Protein AF-A0A661PRT1-F1 (afdb_monomer_lite)

Structure (mmCIF, N/CA/C/O backbone):
data_AF-A0A661PRT1-F1
#
_entry.id   AF-A0A661PRT1-F1
#
loop_
_atom_site.group_PDB
_atom_site.id
_atom_site.type_symbol
_atom_site.label_atom_id
_atom_site.label_alt_id
_atom_site.label_comp_id
_atom_site.label_asym_id
_atom_site.label_entity_id
_atom_site.label_seq_id
_atom_site.pdbx_PDB_ins_code
_atom_site.Cartn_x
_atom_site.Cartn_y
_atom_site.Cartn_z
_atom_site.occupancy
_atom_site.B_iso_or_equiv
_atom_site.auth_seq_id
_atom_site.auth_comp_id
_atom_site.auth_asym_id
_atom_site.auth_atom_id
_atom_site.pdbx_PDB_model_num
ATOM 1 N N . MET A 1 1 ? -25.640 1.772 56.719 1.00 37.62 1 MET A N 1
ATOM 2 C CA . MET A 1 1 ? -25.283 1.991 55.307 1.00 37.62 1 MET A CA 1
ATOM 3 C C . MET A 1 1 ? -26.532 1.695 54.511 1.00 37.62 1 MET A C 1
ATOM 5 O O . MET A 1 1 ? -27.104 0.629 54.694 1.00 37.62 1 MET A O 1
ATOM 9 N N . THR A 1 2 ? -27.068 2.689 53.815 1.00 43.50 2 THR A N 1
ATOM 10 C CA . THR A 1 2 ? -28.311 2.559 53.049 1.00 43.50 2 THR A CA 1
ATOM 11 C C . THR A 1 2 ? -27.930 2.002 51.685 1.00 43.50 2 THR A C 1
ATOM 13 O O . THR A 1 2 ? -27.441 2.763 50.858 1.00 43.50 2 THR A O 1
ATOM 16 N N . SER A 1 3 ? -28.102 0.691 51.489 1.00 60.94 3 SER A N 1
ATOM 17 C CA . SER A 1 3 ? -27.934 0.061 50.174 1.00 60.94 3 SER A CA 1
ATOM 18 C C . SER A 1 3 ? -28.798 0.808 49.157 1.00 60.94 3 SER A C 1
ATOM 20 O O . SER A 1 3 ? -29.976 1.085 49.416 1.00 60.94 3 SER A O 1
ATOM 22 N N . GLN A 1 4 ? -28.206 1.192 48.024 1.00 77.00 4 GLN A N 1
ATOM 23 C CA . GLN A 1 4 ? -28.992 1.710 46.910 1.00 77.00 4 GLN A CA 1
ATOM 24 C C . GLN A 1 4 ? -29.879 0.587 46.359 1.00 77.00 4 GLN A C 1
ATOM 26 O O . GLN A 1 4 ? -29.454 -0.559 46.241 1.00 77.00 4 GLN A O 1
ATOM 31 N N . VAL A 1 5 ? -31.122 0.917 46.003 1.00 85.25 5 VAL A N 1
ATOM 32 C CA . VAL A 1 5 ? -32.092 -0.052 45.481 1.00 85.25 5 VAL A CA 1
ATOM 33 C C . VAL A 1 5 ? -32.576 0.399 44.112 1.00 85.25 5 VAL A C 1
ATOM 35 O O . VAL A 1 5 ? -33.049 1.526 43.947 1.00 85.25 5 VAL A O 1
ATOM 38 N N . LEU A 1 6 ? -32.496 -0.500 43.134 1.00 86.00 6 LEU A N 1
ATOM 39 C CA . LEU A 1 6 ? -33.113 -0.330 41.826 1.00 86.00 6 LEU A CA 1
ATOM 40 C C . LEU A 1 6 ? -34.516 -0.950 41.851 1.00 86.00 6 LEU A C 1
ATOM 42 O O . LEU A 1 6 ? -34.677 -2.150 42.059 1.00 86.00 6 LEU A O 1
ATOM 46 N N . ARG A 1 7 ? -35.543 -0.137 41.615 1.00 87.94 7 ARG A N 1
ATOM 47 C CA . ARG A 1 7 ? -36.949 -0.546 41.578 1.00 87.94 7 ARG A CA 1
ATOM 48 C C . ARG A 1 7 ? -37.469 -0.572 40.151 1.00 87.94 7 ARG A C 1
ATOM 50 O O . ARG A 1 7 ? -37.368 0.414 39.420 1.00 87.94 7 ARG A O 1
ATOM 57 N N . LEU A 1 8 ? -38.105 -1.678 39.779 1.00 84.31 8 LEU A N 1
ATOM 58 C CA . LEU A 1 8 ? -38.830 -1.814 38.518 1.00 84.31 8 LEU A CA 1
ATOM 59 C C . LEU A 1 8 ? -40.303 -2.104 38.805 1.00 84.31 8 LEU A C 1
ATOM 61 O O . LEU A 1 8 ? -40.642 -2.983 39.593 1.00 84.31 8 LEU A O 1
ATOM 65 N N . THR A 1 9 ? -41.206 -1.358 38.173 1.00 82.94 9 THR A N 1
ATOM 66 C CA . THR A 1 9 ? -42.656 -1.560 38.279 1.00 82.94 9 THR A CA 1
ATOM 67 C C . THR A 1 9 ? -43.303 -1.388 36.910 1.00 82.94 9 THR A C 1
ATOM 69 O O . THR A 1 9 ? -43.311 -0.299 36.356 1.00 82.94 9 THR A O 1
ATOM 72 N N . GLY A 1 10 ? -43.883 -2.432 36.323 1.00 68.31 10 GLY A N 1
ATOM 73 C CA . GLY A 1 10 ? -44.592 -2.345 35.037 1.00 68.31 10 GLY A CA 1
ATOM 74 C C . GLY A 1 10 ? -43.724 -1.950 33.828 1.00 68.31 10 GLY A C 1
ATOM 75 O O . GLY A 1 10 ? -44.273 -1.549 32.797 1.00 68.31 10 GLY A O 1
ATOM 76 N N . ALA A 1 11 ? -42.398 -2.048 33.948 1.00 68.81 11 ALA A N 1
ATOM 77 C CA . ALA A 1 11 ? -41.426 -1.762 32.897 1.00 68.81 11 ALA A CA 1
ATOM 78 C C . ALA A 1 11 ? -41.040 -3.048 32.150 1.00 68.81 11 ALA A C 1
ATOM 80 O O . ALA A 1 11 ? -40.503 -3.983 32.734 1.00 68.81 11 ALA A O 1
ATOM 81 N N . GLY A 1 12 ? -41.331 -3.113 30.852 1.00 63.28 12 GLY A N 1
ATOM 82 C CA . GLY A 1 12 ? -41.126 -4.302 30.026 1.00 63.28 12 GLY A CA 1
ATOM 83 C C . GLY A 1 12 ? -41.962 -5.504 30.479 1.00 63.28 12 GLY A C 1
ATOM 84 O O . GLY A 1 12 ? -42.900 -5.383 31.256 1.00 63.28 12 GLY A O 1
ATOM 85 N N . GLY A 1 13 ? -41.636 -6.704 30.006 1.00 60.69 13 GLY A N 1
ATOM 86 C CA . GLY A 1 13 ? -42.178 -7.954 30.558 1.00 60.69 13 GLY A CA 1
ATOM 87 C C . GLY A 1 13 ? -41.555 -8.360 31.903 1.00 60.69 13 GLY A C 1
ATOM 88 O O . GLY A 1 13 ? -41.936 -9.403 32.433 1.00 60.69 13 GLY A O 1
ATOM 89 N N . ALA A 1 14 ? -40.667 -7.539 32.478 1.00 62.69 14 ALA A N 1
ATOM 90 C CA . ALA A 1 14 ? -40.026 -7.787 33.764 1.00 62.69 14 ALA A CA 1
ATOM 91 C C . ALA A 1 14 ? -41.049 -7.915 34.916 1.00 62.69 14 ALA A C 1
ATOM 93 O O . ALA A 1 14 ? -42.155 -7.353 34.854 1.00 62.69 14 ALA A O 1
ATOM 94 N N . PRO A 1 15 ? -40.744 -8.699 35.961 1.00 65.88 15 PRO A N 1
ATOM 95 C CA . PRO A 1 15 ? -41.522 -8.719 37.189 1.00 65.88 15 PRO A CA 1
ATOM 96 C C . PRO A 1 15 ? -41.316 -7.416 37.966 1.00 65.88 15 PRO A C 1
ATOM 98 O O . PRO A 1 15 ? -40.259 -6.793 37.884 1.00 65.88 15 PRO A O 1
ATOM 101 N N . ASP A 1 16 ? -42.349 -7.007 38.705 1.00 79.31 16 ASP A N 1
ATOM 102 C CA . ASP A 1 16 ? -42.224 -5.901 39.653 1.00 79.31 16 ASP A CA 1
ATOM 103 C C . ASP A 1 16 ? -41.264 -6.360 40.765 1.00 79.31 16 ASP A C 1
ATOM 105 O O . ASP A 1 16 ? -41.412 -7.477 41.271 1.00 79.31 16 ASP A O 1
ATOM 109 N N . GLY A 1 17 ? -40.271 -5.546 41.119 1.00 80.06 17 GLY A N 1
ATOM 110 C CA . GLY A 1 17 ? -39.241 -5.975 42.061 1.00 80.06 17 GLY A CA 1
ATOM 111 C C . GLY A 1 17 ? -38.223 -4.903 42.424 1.00 80.06 17 GLY A C 1
ATOM 112 O O . GLY A 1 17 ? -38.140 -3.846 41.793 1.00 80.06 17 GLY A O 1
ATOM 113 N N . GLU A 1 18 ? -37.459 -5.217 43.463 1.00 85.25 18 GLU A N 1
ATOM 114 C CA . GLU A 1 18 ? -36.346 -4.428 43.975 1.00 85.25 18 GLU A CA 1
ATOM 115 C C . GLU A 1 18 ? -35.052 -5.224 43.783 1.00 85.25 18 GLU A C 1
ATOM 117 O O . GLU A 1 18 ? -35.029 -6.437 43.994 1.00 85.25 18 GLU A O 1
ATOM 122 N N . ILE A 1 19 ? -33.995 -4.552 43.336 1.00 86.94 19 ILE A N 1
ATOM 123 C CA . ILE A 1 19 ? -32.662 -5.119 43.157 1.00 86.94 19 ILE A CA 1
ATOM 124 C C . ILE A 1 19 ? -31.718 -4.338 44.063 1.00 86.94 19 ILE A C 1
ATOM 126 O O . ILE A 1 19 ? -31.558 -3.128 43.890 1.00 86.94 19 ILE A O 1
ATOM 130 N N . GLU A 1 20 ? -31.116 -5.033 45.023 1.00 84.25 20 GLU A N 1
ATOM 131 C CA . GLU A 1 20 ? -30.098 -4.457 45.897 1.00 84.25 20 GLU A CA 1
ATOM 132 C C . GLU A 1 20 ? -28.798 -4.234 45.129 1.00 84.25 20 GLU A C 1
ATOM 134 O O . GLU A 1 20 ? -28.362 -5.076 44.336 1.00 84.25 20 GLU A O 1
ATOM 139 N N . ILE A 1 21 ? -28.192 -3.073 45.358 1.00 84.56 21 ILE A N 1
ATOM 140 C CA . ILE A 1 21 ? -26.964 -2.656 44.698 1.00 84.56 21 ILE A CA 1
ATOM 141 C C . ILE A 1 21 ? -25.812 -2.714 45.707 1.00 84.56 21 ILE A C 1
ATOM 143 O O . ILE A 1 21 ? -25.905 -2.082 46.763 1.00 84.56 21 ILE A O 1
ATOM 147 N N . PRO A 1 22 ? -24.719 -3.437 45.399 1.00 84.00 22 PRO A N 1
ATOM 148 C CA . PRO A 1 22 ? -23.500 -3.395 46.198 1.00 84.00 22 PRO A CA 1
ATOM 149 C C . PRO A 1 22 ? -22.828 -2.016 46.132 1.00 84.00 22 PRO A C 1
ATOM 151 O O . PRO A 1 22 ? -22.496 -1.542 45.044 1.00 84.00 22 PRO A O 1
ATOM 154 N N . ASP A 1 23 ? -22.568 -1.408 47.292 1.00 78.69 23 ASP A N 1
ATOM 155 C CA . ASP A 1 23 ? -21.982 -0.060 47.393 1.00 78.69 23 ASP A CA 1
ATOM 156 C C . ASP A 1 23 ? -20.561 0.025 46.790 1.00 78.69 23 ASP A C 1
ATOM 158 O O . ASP A 1 23 ? -20.179 1.049 46.226 1.00 78.69 23 ASP A O 1
ATOM 162 N N . GLU A 1 24 ? -19.778 -1.058 46.860 1.00 80.56 24 GLU A N 1
ATOM 163 C CA . GLU A 1 24 ? -18.407 -1.122 46.315 1.00 80.56 24 GLU A CA 1
ATOM 164 C C . GLU A 1 24 ? -18.343 -1.574 44.842 1.00 80.56 24 GLU A C 1
ATOM 166 O O . GLU A 1 24 ? -17.258 -1.740 44.271 1.00 80.56 24 GLU A O 1
ATOM 171 N N . GLY A 1 25 ? -19.501 -1.774 44.208 1.00 81.88 25 GLY A N 1
ATOM 172 C CA . GLY A 1 25 ? -19.605 -2.444 42.918 1.00 81.88 25 GLY A CA 1
ATOM 173 C C . GLY A 1 25 ? -19.505 -3.969 43.032 1.00 81.88 25 GLY A C 1
ATOM 174 O O . GLY A 1 25 ? -19.481 -4.550 44.115 1.00 81.88 25 GLY A O 1
ATOM 175 N N . GLY A 1 26 ? -19.497 -4.639 41.887 1.00 88.00 26 GLY A N 1
ATOM 176 C CA . GLY A 1 26 ? -19.573 -6.090 41.777 1.00 88.00 26 GLY A CA 1
ATOM 177 C C . GLY A 1 26 ? -20.383 -6.519 40.559 1.00 88.00 26 GLY A C 1
ATOM 178 O O . GLY A 1 26 ? -20.810 -5.699 39.747 1.00 88.00 26 GLY A O 1
ATOM 179 N N . LEU A 1 27 ? -20.604 -7.824 40.433 1.00 89.19 27 LEU A N 1
ATOM 180 C CA . LEU A 1 27 ? -21.443 -8.395 39.386 1.00 89.19 27 LEU A CA 1
ATOM 181 C C . LEU A 1 27 ? -22.808 -8.779 39.967 1.00 89.19 27 LEU A C 1
ATOM 183 O O . LEU A 1 27 ? -22.890 -9.632 40.846 1.00 89.19 27 LEU A O 1
ATOM 187 N N . VAL A 1 28 ? -23.876 -8.190 39.436 1.00 90.81 28 VAL A N 1
ATOM 188 C CA . VAL A 1 28 ? -25.262 -8.561 39.730 1.00 90.81 28 VAL A CA 1
ATOM 189 C C . VAL A 1 28 ? -25.810 -9.395 38.575 1.00 90.81 28 VAL A C 1
ATOM 191 O O . VAL A 1 28 ? -25.893 -8.940 37.433 1.00 90.81 28 VAL A O 1
ATOM 194 N N . VAL A 1 29 ? -26.205 -10.629 38.873 1.00 91.38 29 VAL A N 1
ATOM 195 C CA . VAL A 1 29 ? -26.757 -11.585 37.912 1.00 91.38 29 VAL A CA 1
ATOM 196 C C . VAL A 1 29 ? -28.254 -11.729 38.139 1.00 91.38 29 VAL A C 1
ATOM 198 O O . VAL A 1 29 ? -28.713 -12.099 39.218 1.00 91.38 29 VAL A O 1
ATOM 201 N N . LEU A 1 30 ? -29.029 -11.468 37.093 1.00 91.88 30 LEU A N 1
ATOM 202 C CA . LEU A 1 30 ? -30.451 -11.773 37.052 1.00 91.88 30 LEU A CA 1
ATOM 203 C C . LEU A 1 30 ? -30.629 -13.258 36.733 1.00 91.88 30 LEU A C 1
ATOM 205 O O . LEU A 1 30 ? -30.394 -13.689 35.605 1.00 91.88 30 LEU A O 1
ATOM 209 N N . GLU A 1 31 ? -31.055 -14.042 37.710 1.00 91.62 31 GLU A N 1
ATOM 210 C CA . GLU A 1 31 ? -31.375 -15.459 37.549 1.00 91.62 31 GLU A CA 1
ATOM 211 C C . GLU A 1 31 ? -32.869 -15.648 37.265 1.00 91.62 31 GLU A C 1
ATOM 213 O O . GLU A 1 31 ? -33.682 -14.801 37.624 1.00 91.62 31 GLU A O 1
ATOM 218 N N . GLY A 1 32 ? -33.251 -16.747 36.612 1.00 89.12 32 GLY A N 1
ATOM 219 C CA . GLY A 1 32 ? -34.647 -17.171 36.440 1.00 89.12 32 GLY A CA 1
ATOM 220 C C . GLY A 1 32 ? -34.904 -17.886 35.114 1.00 89.12 32 GLY A C 1
ATOM 221 O O . GLY A 1 32 ? -34.050 -17.892 34.223 1.00 89.12 32 GLY A O 1
ATOM 222 N N . HIS A 1 33 ? -36.102 -18.443 34.927 1.00 89.19 33 HIS A N 1
ATOM 223 C CA . HIS A 1 33 ? -36.441 -19.194 33.709 1.00 89.19 33 HIS A CA 1
ATOM 224 C C . HIS A 1 33 ? -36.445 -18.325 32.434 1.00 89.19 33 HIS A C 1
ATOM 226 O O . HIS A 1 33 ? -36.574 -17.097 32.466 1.00 89.19 33 HIS A O 1
ATOM 232 N N . ASN A 1 34 ? -36.321 -18.941 31.257 1.00 87.19 34 ASN A N 1
ATOM 233 C CA . ASN A 1 34 ? -36.457 -18.212 29.992 1.00 87.19 34 ASN A CA 1
ATOM 234 C C . ASN A 1 34 ? -37.857 -17.590 29.859 1.00 87.19 34 ASN A C 1
ATOM 236 O O . ASN A 1 34 ? -38.858 -18.206 30.216 1.00 87.19 34 ASN A O 1
ATOM 240 N N . GLY A 1 35 ? -37.922 -16.344 29.384 1.00 83.88 35 GLY A N 1
ATOM 241 C CA . GLY A 1 35 ? -39.169 -15.570 29.327 1.00 83.88 35 GLY A CA 1
ATOM 242 C C . GLY A 1 35 ? -39.562 -14.870 30.634 1.00 83.88 35 GLY A C 1
ATOM 243 O O . GLY A 1 35 ? -40.572 -14.177 30.650 1.00 83.88 35 GLY A O 1
ATOM 244 N N . SER A 1 36 ? -38.764 -14.977 31.705 1.00 86.38 36 SER A N 1
ATOM 245 C CA . SER A 1 36 ? -39.040 -14.296 32.980 1.00 86.38 36 SER A CA 1
ATOM 246 C C . SER A 1 36 ? -38.845 -12.773 32.951 1.00 86.38 36 SER A C 1
ATOM 248 O O . SER A 1 36 ? -39.170 -12.116 33.929 1.00 86.38 36 SER A O 1
ATOM 250 N N . GLY A 1 37 ? -38.322 -12.205 31.855 1.00 85.69 37 GLY A N 1
ATOM 251 C CA . GLY A 1 37 ? -38.130 -10.759 31.684 1.00 85.69 37 GLY A CA 1
ATOM 252 C C . GLY A 1 37 ? -36.706 -10.235 31.914 1.00 85.69 37 GLY A C 1
ATOM 253 O O . GLY A 1 37 ? -36.495 -9.034 31.803 1.00 85.69 37 GLY A O 1
ATOM 254 N N . LYS A 1 38 ? -35.712 -11.108 32.147 1.00 88.62 38 LYS A N 1
ATOM 255 C CA . LYS A 1 38 ? -34.302 -10.728 32.400 1.00 88.62 38 LYS A CA 1
ATOM 256 C C . LYS A 1 38 ? -33.731 -9.733 31.387 1.00 88.62 38 LYS A C 1
ATOM 258 O O . LYS A 1 38 ? -33.244 -8.682 31.781 1.00 88.62 38 LYS A O 1
ATOM 263 N N . SER A 1 39 ? -33.823 -10.034 30.089 1.00 86.25 39 SER A N 1
ATOM 264 C CA . SER A 1 39 ? -33.296 -9.152 29.036 1.00 86.25 39 SER A CA 1
ATOM 265 C C . SER A 1 39 ? -33.960 -7.774 29.058 1.00 86.25 39 SER A C 1
ATOM 267 O O . SER A 1 39 ? -33.281 -6.773 28.918 1.00 86.25 39 SER A O 1
ATOM 269 N N . GLN A 1 40 ? -35.264 -7.711 29.342 1.00 86.88 40 GLN A N 1
ATOM 270 C CA . GLN A 1 40 ? -35.998 -6.444 29.425 1.00 86.88 40 GLN A CA 1
ATOM 271 C C . GLN A 1 40 ? -35.622 -5.640 30.674 1.00 86.88 40 GLN A C 1
ATOM 273 O O . GLN A 1 40 ? -35.666 -4.415 30.644 1.00 86.88 40 GLN A O 1
ATOM 278 N N . THR A 1 41 ? -35.254 -6.309 31.771 1.00 88.00 41 THR A N 1
ATOM 279 C CA . THR A 1 41 ? -34.684 -5.646 32.950 1.00 88.00 41 THR A CA 1
ATOM 280 C C . THR A 1 41 ? -33.298 -5.086 32.652 1.00 88.00 41 THR A C 1
ATOM 282 O O . THR A 1 41 ? -33.032 -3.952 33.034 1.00 88.00 41 THR A O 1
ATOM 285 N N . LEU A 1 42 ? -32.442 -5.826 31.937 1.00 88.62 42 LEU A N 1
ATOM 286 C CA . LEU A 1 42 ? -31.146 -5.311 31.480 1.00 88.62 42 LEU A CA 1
ATOM 287 C C . LEU A 1 42 ? -31.330 -4.088 30.565 1.00 88.62 42 LEU A C 1
ATOM 289 O O . LEU A 1 42 ? -30.705 -3.062 30.811 1.00 88.62 42 LEU A O 1
ATOM 293 N N . ASP A 1 43 ? -32.253 -4.146 29.599 1.00 85.94 43 ASP A N 1
ATOM 294 C CA . ASP A 1 43 ? -32.589 -3.006 28.731 1.00 85.94 43 ASP A CA 1
ATOM 295 C C . ASP A 1 43 ? -33.089 -1.800 29.544 1.00 85.94 43 ASP A C 1
ATOM 297 O O . ASP A 1 43 ? -32.711 -0.661 29.284 1.00 85.94 43 ASP A O 1
ATOM 301 N N . ALA A 1 44 ? -33.907 -2.036 30.575 1.00 86.12 44 ALA A N 1
ATOM 302 C CA . ALA A 1 44 ? -34.396 -0.975 31.451 1.00 86.12 44 ALA A CA 1
ATOM 303 C C . ALA A 1 44 ? -33.276 -0.309 32.270 1.00 86.12 44 ALA A C 1
ATOM 305 O O . ALA A 1 44 ? -33.324 0.901 32.493 1.00 86.12 44 ALA A O 1
ATOM 306 N N . ILE A 1 45 ? -32.270 -1.076 32.702 1.00 87.50 45 ILE A N 1
ATOM 307 C CA . ILE A 1 45 ? -31.075 -0.552 33.380 1.00 87.50 45 ILE A CA 1
ATOM 308 C C . ILE A 1 45 ? -30.227 0.266 32.399 1.00 87.50 45 ILE A C 1
ATOM 310 O O . ILE A 1 45 ? -29.771 1.363 32.738 1.00 87.50 45 ILE A O 1
ATOM 314 N N . THR A 1 46 ? -30.056 -0.224 31.170 1.00 86.75 46 THR A N 1
ATOM 315 C CA . THR A 1 46 ? -29.374 0.508 30.096 1.00 86.75 46 THR A CA 1
ATOM 316 C C . THR A 1 46 ? -30.057 1.845 29.827 1.00 86.75 46 THR A C 1
ATOM 318 O O . THR A 1 46 ? -29.404 2.883 29.851 1.00 86.75 46 THR A O 1
ATOM 321 N N . ASP A 1 47 ? -31.375 1.865 29.654 1.00 84.69 47 ASP A N 1
ATOM 322 C CA . ASP A 1 47 ? -32.131 3.094 29.395 1.00 84.69 47 ASP A CA 1
ATOM 323 C C . ASP A 1 47 ? -32.093 4.068 30.585 1.00 84.69 47 ASP A C 1
ATOM 325 O O . ASP A 1 47 ? -31.981 5.282 30.403 1.00 84.69 47 ASP A O 1
ATOM 329 N N . LEU A 1 48 ? -32.123 3.554 31.821 1.00 85.44 48 LEU A N 1
ATOM 330 C CA . LEU A 1 48 ? -31.980 4.375 33.026 1.00 85.44 48 LEU A CA 1
ATOM 331 C C . LEU A 1 48 ? -30.618 5.083 33.087 1.00 85.44 48 LEU A C 1
ATOM 333 O O . LEU A 1 48 ? -30.560 6.268 33.431 1.00 85.44 48 LEU A O 1
ATOM 337 N N . THR A 1 49 ? -29.543 4.371 32.742 1.00 83.75 49 THR A N 1
ATOM 338 C CA . THR A 1 49 ? -28.159 4.868 32.829 1.00 83.75 49 THR A CA 1
ATOM 339 C C . THR A 1 49 ? -27.767 5.745 31.639 1.00 83.75 49 THR A C 1
ATOM 341 O O . THR A 1 49 ? -27.110 6.765 31.819 1.00 83.75 49 THR A O 1
ATOM 344 N N . THR A 1 50 ? -28.214 5.411 30.430 1.00 79.00 50 THR A N 1
ATOM 345 C CA . THR A 1 50 ? -27.943 6.188 29.205 1.00 79.00 50 THR A CA 1
ATOM 346 C C . THR A 1 50 ? -28.893 7.372 29.028 1.00 79.00 50 THR A C 1
ATOM 348 O O . THR A 1 50 ? -28.566 8.351 28.360 1.00 79.00 50 THR A O 1
ATOM 351 N N . GLY A 1 51 ? -30.075 7.320 29.648 1.00 73.31 51 GLY A N 1
ATOM 352 C CA . GLY A 1 51 ? -31.136 8.302 29.446 1.00 73.31 51 GLY A CA 1
ATOM 353 C C . GLY A 1 51 ? -31.954 8.091 28.172 1.00 73.31 51 GLY A C 1
ATOM 354 O O . GLY A 1 51 ? -32.799 8.941 27.857 1.00 73.31 51 GLY A O 1
ATOM 355 N N . GLU A 1 52 ? -31.725 6.990 27.457 1.00 74.88 52 GLU A N 1
ATOM 356 C CA . GLU A 1 52 ? -32.554 6.561 26.336 1.00 74.88 52 GLU A CA 1
ATOM 357 C C . GLU A 1 52 ? -33.974 6.191 26.810 1.00 74.88 52 GLU A C 1
ATOM 359 O O . GLU A 1 52 ? -34.240 5.965 27.991 1.00 74.88 52 GLU A O 1
ATOM 364 N N . ARG A 1 53 ? -34.952 6.235 25.897 1.00 70.50 53 ARG A N 1
ATOM 365 C CA . ARG A 1 53 ? -36.385 6.054 26.216 1.00 70.50 53 ARG A CA 1
ATOM 366 C C . ARG A 1 53 ? -37.001 4.912 25.411 1.00 70.50 53 ARG A C 1
ATOM 368 O O . ARG A 1 53 ? -38.102 5.062 24.878 1.00 70.50 53 ARG A O 1
ATOM 375 N N . ASN A 1 54 ? -36.288 3.798 25.309 1.00 71.62 54 ASN A N 1
ATOM 376 C CA . ASN A 1 54 ? -36.676 2.631 24.521 1.00 71.62 54 ASN A CA 1
ATOM 377 C C . ASN A 1 54 ? -37.498 1.604 25.331 1.00 71.62 54 ASN A C 1
ATOM 379 O O . ASN A 1 54 ? -38.110 0.707 24.741 1.00 71.62 54 ASN A O 1
ATOM 383 N N . ILE A 1 55 ? -37.592 1.762 26.660 1.00 75.44 55 ILE A N 1
ATOM 384 C CA . ILE A 1 55 ? -38.355 0.881 27.553 1.00 75.44 55 ILE A CA 1
ATOM 385 C C . ILE A 1 55 ? -39.838 0.861 27.167 1.00 75.44 55 ILE A C 1
ATOM 387 O O . ILE A 1 55 ? -40.537 1.879 27.176 1.00 75.44 55 ILE A O 1
ATOM 391 N N . LYS A 1 56 ? -40.353 -0.337 26.887 1.00 77.25 56 LYS A N 1
ATOM 392 C CA . LYS A 1 56 ? -41.775 -0.571 26.597 1.00 77.25 56 LYS A CA 1
ATOM 393 C C . LYS A 1 56 ? -42.549 -0.885 27.875 1.00 77.25 56 LYS A C 1
ATOM 395 O O . LYS A 1 56 ? -41.995 -1.416 28.828 1.00 77.25 56 LYS A O 1
ATOM 400 N N . LEU A 1 57 ? -43.849 -0.597 27.896 1.00 75.50 57 LEU A N 1
ATOM 401 C CA . LEU A 1 57 ? -44.738 -1.030 28.980 1.00 75.50 57 LEU A CA 1
ATOM 402 C C . LEU A 1 57 ? -44.963 -2.546 28.938 1.00 75.50 57 LEU A C 1
ATOM 404 O O . LEU A 1 57 ? -45.019 -3.145 27.861 1.00 75.50 57 LEU A O 1
ATOM 408 N N . LYS A 1 58 ? -45.171 -3.151 30.110 1.00 74.25 58 LYS A N 1
ATOM 409 C CA . LYS A 1 58 ? -45.653 -4.534 30.208 1.00 74.25 58 LYS A CA 1
ATOM 410 C C . LYS A 1 58 ? -46.997 -4.692 29.504 1.00 74.25 58 LYS A C 1
ATOM 412 O O . LYS A 1 58 ? -47.874 -3.835 29.640 1.00 74.25 58 LYS A O 1
ATOM 417 N N . HIS A 1 59 ? -47.198 -5.814 28.811 1.00 68.62 59 HIS A N 1
ATOM 418 C CA . HIS A 1 59 ? -48.490 -6.123 28.200 1.00 68.62 59 HIS A CA 1
ATOM 419 C C . HIS A 1 59 ? -49.627 -6.026 29.231 1.00 68.62 59 HIS A C 1
ATOM 421 O O . HIS A 1 59 ? -49.566 -6.628 30.301 1.00 68.62 59 HIS A O 1
ATOM 427 N N . GLY A 1 60 ? -50.654 -5.235 28.901 1.00 67.06 60 GLY A N 1
ATOM 428 C CA . GLY A 1 60 ? -51.834 -5.021 29.743 1.00 67.06 60 GLY A CA 1
ATOM 429 C C . GLY A 1 60 ? -51.700 -3.942 30.826 1.00 67.06 60 GLY A C 1
ATOM 430 O O . GLY A 1 60 ? -52.678 -3.685 31.524 1.00 67.06 60 GLY A O 1
ATOM 431 N N . ARG A 1 61 ? -50.544 -3.276 30.975 1.00 75.00 61 ARG A N 1
ATOM 432 C CA . ARG A 1 61 ? -50.367 -2.167 31.931 1.00 75.00 61 ARG A CA 1
ATOM 433 C C . ARG A 1 61 ? -50.437 -0.807 31.238 1.00 75.00 61 ARG A C 1
ATOM 435 O O . ARG A 1 61 ? -49.850 -0.596 30.183 1.00 75.00 61 ARG A O 1
ATOM 442 N N . SER A 1 62 ? -51.132 0.140 31.869 1.00 76.94 62 SER A N 1
ATOM 443 C CA . SER A 1 62 ? -51.270 1.522 31.384 1.00 76.94 62 SER A CA 1
ATOM 444 C C . SER A 1 62 ? -50.162 2.462 31.874 1.00 76.94 62 SER A C 1
ATOM 446 O O . SER A 1 62 ? -50.051 3.583 31.377 1.00 76.94 62 SER A O 1
ATOM 448 N N . LYS A 1 63 ? -49.395 2.047 32.894 1.00 82.12 63 LYS A N 1
ATOM 449 C CA . LYS A 1 63 ? -48.310 2.813 33.525 1.00 82.12 63 LYS A CA 1
ATOM 450 C C . LYS A 1 63 ? -47.204 1.884 34.039 1.00 82.12 63 LYS A C 1
ATOM 452 O O . LYS A 1 63 ? -47.491 0.741 34.400 1.00 82.12 63 LYS A O 1
ATOM 457 N N . GLY A 1 64 ? -45.985 2.409 34.115 1.00 84.19 64 GLY A N 1
ATOM 458 C CA . GLY A 1 64 ? -44.813 1.760 34.700 1.00 84.19 64 GLY A CA 1
ATOM 459 C C . GLY A 1 64 ? -43.785 2.782 35.196 1.00 84.19 64 GLY A C 1
ATOM 460 O O . GLY A 1 64 ? -43.895 3.972 34.905 1.00 84.19 64 GLY A O 1
ATOM 461 N N . GLU A 1 65 ? -42.803 2.330 35.959 1.00 86.56 65 GLU A N 1
ATOM 462 C CA . GLU A 1 65 ? -41.743 3.127 36.561 1.00 86.56 65 GLU A CA 1
ATOM 463 C C . GLU A 1 65 ? -40.465 2.288 36.689 1.00 86.56 65 GLU A C 1
ATOM 465 O O . GLU A 1 65 ? -40.519 1.109 37.037 1.00 86.56 65 GLU A O 1
ATOM 470 N N . VAL A 1 66 ? -39.321 2.903 36.401 1.00 86.81 66 VAL A N 1
ATOM 471 C CA . VAL A 1 66 ? -37.984 2.386 36.706 1.00 86.81 66 VAL A CA 1
ATOM 472 C C . VAL A 1 66 ? -37.274 3.467 37.508 1.00 86.81 66 VAL A C 1
ATOM 474 O O . VAL A 1 66 ? -37.134 4.585 37.010 1.00 86.81 66 VAL A O 1
ATOM 477 N N . SER A 1 67 ? -36.871 3.178 38.742 1.00 87.69 67 SER A N 1
ATOM 478 C CA . SER A 1 67 ? -36.169 4.128 39.610 1.00 87.69 67 SER A CA 1
ATOM 479 C C . SER A 1 67 ? -34.932 3.509 40.244 1.00 87.69 67 SER A C 1
ATOM 481 O O . SER A 1 67 ? -34.931 2.346 40.621 1.00 87.69 67 SER A O 1
ATOM 483 N N . GLY A 1 68 ? -33.860 4.287 40.333 1.00 86.81 68 GLY A N 1
ATOM 484 C CA . GLY A 1 68 ? -32.570 3.870 40.876 1.00 86.81 68 GLY A CA 1
ATOM 485 C C . GLY A 1 68 ? -31.497 4.893 40.520 1.00 86.81 68 GLY A C 1
ATOM 486 O O . GLY A 1 68 ? -31.704 5.714 39.623 1.00 86.81 68 GLY A O 1
ATOM 487 N N . PHE A 1 69 ? -30.368 4.863 41.230 1.00 86.56 69 PHE A N 1
ATOM 488 C CA . PHE A 1 69 ? -29.225 5.747 40.968 1.00 86.56 69 PHE A CA 1
ATOM 489 C C . PHE A 1 69 ? -29.590 7.250 40.924 1.00 86.56 69 PHE A C 1
ATOM 491 O O . PHE A 1 69 ? -29.163 7.967 40.022 1.00 86.56 69 PHE A O 1
ATOM 498 N N . GLY A 1 70 ? -30.480 7.714 41.809 1.00 82.06 70 GLY A N 1
ATOM 499 C CA . GLY A 1 70 ? -30.957 9.110 41.838 1.00 82.06 70 GLY A CA 1
ATOM 500 C C . GLY A 1 70 ? -31.953 9.510 40.731 1.00 82.06 70 GLY A C 1
ATOM 501 O O . GLY A 1 70 ? -32.576 10.575 40.805 1.00 82.06 70 GLY A O 1
ATOM 502 N N . ALA A 1 71 ? -32.196 8.647 39.737 1.00 84.81 71 ALA A N 1
ATOM 503 C CA . ALA A 1 71 ? -33.068 8.922 38.596 1.00 84.81 71 ALA A CA 1
ATOM 504 C C . ALA A 1 71 ? -34.342 8.059 38.585 1.00 84.81 71 ALA A C 1
ATOM 506 O O . ALA A 1 71 ? -34.431 6.975 39.162 1.00 84.81 71 ALA A O 1
ATOM 507 N N . THR A 1 72 ? -35.384 8.548 37.913 1.00 84.56 72 THR A N 1
ATOM 508 C CA . THR A 1 72 ? -36.648 7.827 37.717 1.00 84.56 72 THR A CA 1
ATOM 509 C C . THR A 1 72 ? -37.198 8.049 36.310 1.00 84.56 72 THR A C 1
ATOM 511 O O . THR A 1 72 ? -37.432 9.189 35.897 1.00 84.56 72 THR A O 1
ATOM 514 N N . ILE A 1 73 ? -37.467 6.962 35.587 1.00 83.62 73 ILE A N 1
ATOM 515 C CA . ILE A 1 73 ? -38.176 6.942 34.303 1.00 83.62 73 ILE A CA 1
ATOM 516 C C . ILE A 1 73 ? -39.605 6.458 34.544 1.00 83.62 73 ILE A C 1
ATOM 518 O O . ILE A 1 73 ? -39.826 5.341 35.000 1.00 83.62 73 ILE A O 1
ATOM 522 N N . ARG A 1 74 ? -40.596 7.285 34.198 1.00 82.75 74 ARG A N 1
ATOM 523 C CA . ARG A 1 74 ? -42.019 6.920 34.237 1.00 82.75 74 ARG A CA 1
ATOM 524 C C . ARG A 1 74 ? -42.543 6.641 32.839 1.00 82.75 74 ARG A C 1
ATOM 526 O O . ARG A 1 74 ? -42.398 7.470 31.939 1.00 82.75 74 ARG A O 1
ATOM 533 N N . LEU A 1 75 ? -43.196 5.496 32.699 1.00 81.75 75 LEU A N 1
ATOM 534 C CA . LEU A 1 75 ? -43.800 4.973 31.483 1.00 81.75 75 LEU A CA 1
ATOM 535 C C . LEU A 1 75 ? -45.321 5.160 31.553 1.00 81.75 75 LEU A C 1
ATOM 537 O O . LEU A 1 75 ? -45.960 4.857 32.560 1.00 81.75 75 LEU A O 1
ATOM 541 N N . GLY A 1 76 ? -45.917 5.659 30.477 1.00 76.81 76 GLY A N 1
ATOM 542 C CA . GLY A 1 76 ? -47.350 5.928 30.360 1.00 76.81 76 GLY A CA 1
ATOM 543 C C . GLY A 1 76 ? -47.669 6.405 28.945 1.00 76.81 76 GLY A C 1
ATOM 544 O O . GLY A 1 76 ? -46.928 6.096 28.019 1.00 76.81 76 GLY A O 1
ATOM 545 N N . ALA A 1 77 ? -48.714 7.219 28.766 1.00 70.81 77 ALA A N 1
ATOM 546 C CA . ALA A 1 77 ? -49.007 7.833 27.462 1.00 70.81 77 ALA A CA 1
ATOM 547 C C . ALA A 1 77 ? -47.850 8.710 26.933 1.00 70.81 77 ALA A C 1
ATOM 549 O O . ALA A 1 77 ? -47.688 8.876 25.728 1.00 70.81 77 ALA A O 1
ATOM 550 N N . ARG A 1 78 ? -47.036 9.264 27.840 1.00 70.69 78 ARG A N 1
ATOM 551 C CA . ARG A 1 78 ? -45.800 9.984 27.533 1.00 70.69 78 ARG A CA 1
ATOM 552 C C . ARG A 1 78 ? -44.720 9.547 28.518 1.00 70.69 78 ARG A C 1
ATOM 554 O O . ARG A 1 78 ? -44.966 9.555 29.722 1.00 70.69 78 ARG A O 1
ATOM 561 N N . THR A 1 79 ? -43.541 9.194 28.013 1.00 78.38 79 THR A N 1
ATOM 562 C CA . THR A 1 79 ? -42.393 8.820 28.850 1.00 78.38 79 THR A CA 1
ATOM 563 C C . THR A 1 79 ? -41.710 10.071 29.399 1.00 78.38 79 THR A C 1
ATOM 565 O O . THR A 1 79 ? -41.332 10.962 28.630 1.00 78.38 79 THR A O 1
ATOM 568 N N . SER A 1 80 ? -41.545 10.147 30.721 1.00 79.81 80 SER A N 1
ATOM 569 C CA . SER A 1 80 ? -40.915 11.281 31.417 1.00 79.81 80 SER A CA 1
ATOM 570 C C . SER A 1 80 ? -39.788 10.815 32.335 1.00 79.81 80 SER A C 1
ATOM 572 O O . SER A 1 80 ? -39.953 9.809 33.022 1.00 79.81 80 SER A O 1
ATOM 574 N N . ARG A 1 81 ? -38.689 11.575 32.397 1.00 82.69 81 ARG A N 1
ATOM 575 C CA . ARG A 1 81 ? -37.557 11.351 33.310 1.00 82.69 81 ARG A CA 1
ATOM 576 C C . ARG A 1 81 ? -37.548 12.432 34.395 1.00 82.69 81 ARG A C 1
ATOM 578 O O . ARG A 1 81 ? -37.827 13.590 34.087 1.00 82.69 81 ARG A O 1
ATOM 585 N N . LYS A 1 82 ? -37.251 12.058 35.639 1.00 84.50 82 LYS A N 1
ATOM 586 C CA . LYS A 1 82 ? -37.069 12.960 36.788 1.00 84.50 82 LYS A CA 1
ATOM 587 C C . LYS A 1 82 ? -35.814 12.543 37.564 1.00 84.50 82 LYS A C 1
ATOM 589 O O . LYS A 1 82 ? -35.565 11.347 37.673 1.00 84.50 82 LYS A O 1
ATOM 594 N N . GLY A 1 83 ? -35.100 13.510 38.136 1.00 80.75 83 GLY A N 1
ATOM 595 C CA . GLY A 1 83 ? -33.892 13.279 38.935 1.00 80.75 83 GLY A CA 1
ATOM 596 C C . GLY A 1 83 ? -32.606 13.403 38.120 1.00 80.75 83 GLY A C 1
ATOM 597 O O . GLY A 1 83 ? -32.653 13.445 36.887 1.00 80.75 83 GLY A O 1
ATOM 598 N N . GLU A 1 84 ? -31.488 13.480 38.831 1.00 78.44 84 GLU A N 1
ATOM 599 C CA . GLU A 1 84 ? -30.131 13.489 38.283 1.00 78.44 84 GLU A CA 1
ATOM 600 C C . GLU A 1 84 ? -29.490 12.128 38.564 1.00 78.44 84 GLU A C 1
ATOM 602 O O . GLU A 1 84 ? -29.783 11.502 39.580 1.00 78.44 84 GLU A O 1
ATOM 607 N N . LEU A 1 85 ? -28.702 11.626 37.614 1.00 80.75 85 LEU A N 1
ATOM 608 C CA . LEU A 1 85 ? -28.074 10.316 37.739 1.00 80.75 85 LEU A CA 1
ATOM 609 C C . LEU A 1 85 ? -26.865 10.435 38.679 1.00 80.75 85 LEU A C 1
ATOM 611 O O . LEU A 1 85 ? -25.975 11.232 38.411 1.00 80.75 85 LEU A O 1
ATOM 615 N N . GLU A 1 86 ? -26.841 9.643 39.748 1.00 81.25 86 GLU A N 1
ATOM 616 C CA . GLU A 1 86 ? -25.767 9.614 40.763 1.00 81.25 86 GLU A CA 1
ATOM 617 C C . GLU A 1 86 ? -24.631 8.631 40.411 1.00 81.25 86 GLU A C 1
ATOM 619 O O . GLU A 1 86 ? -23.738 8.383 41.217 1.00 81.25 86 GLU A O 1
ATOM 624 N N . VAL A 1 87 ? -24.691 8.020 39.226 1.00 80.00 87 VAL A N 1
ATOM 625 C CA . VAL A 1 87 ? -23.727 7.025 38.734 1.00 80.00 87 VAL A CA 1
ATOM 626 C C . VAL A 1 87 ? -23.286 7.362 37.317 1.00 80.00 87 VAL A C 1
ATOM 628 O O . VAL A 1 87 ? -24.049 7.952 36.548 1.00 80.00 87 VAL A O 1
ATOM 631 N N . VAL A 1 88 ? -22.100 6.902 36.922 1.00 77.75 88 VAL A N 1
ATOM 632 C CA . VAL A 1 88 ? -21.643 7.029 35.534 1.00 77.75 88 VAL A CA 1
ATOM 633 C C . VAL A 1 88 ? -22.135 5.836 34.722 1.00 77.75 88 VAL A C 1
ATOM 635 O O . VAL A 1 88 ? -21.687 4.702 34.899 1.00 77.75 88 VAL A O 1
ATOM 638 N N . GLY A 1 89 ? -23.063 6.081 33.799 1.00 75.88 89 GLY A N 1
ATOM 639 C CA . GLY A 1 89 ? -23.488 5.082 32.822 1.00 75.88 89 GLY A CA 1
ATOM 640 C C . GLY A 1 89 ? -22.452 4.922 31.710 1.00 75.88 89 GLY A C 1
ATOM 641 O O . GLY A 1 89 ? -22.341 5.794 30.852 1.00 75.88 89 GLY A O 1
ATOM 642 N N . LEU A 1 90 ? -21.734 3.796 31.674 1.00 74.38 90 LEU A N 1
ATOM 643 C CA . LEU A 1 90 ? -20.739 3.528 30.623 1.00 74.38 90 LEU A CA 1
ATOM 644 C C . LEU A 1 90 ? -21.289 2.687 29.457 1.00 74.38 90 LEU A C 1
ATOM 646 O O . LEU A 1 90 ? -20.622 2.512 28.439 1.00 74.38 90 LEU A O 1
ATOM 650 N N . THR A 1 91 ? -22.525 2.203 29.580 1.00 66.94 91 THR A N 1
ATOM 651 C CA . THR A 1 91 ? -23.156 1.248 28.652 1.00 66.94 91 THR A CA 1
ATOM 652 C C . THR A 1 91 ? -23.317 1.780 27.219 1.00 66.94 91 THR A C 1
ATOM 654 O O . THR A 1 91 ? -23.237 1.010 26.271 1.00 66.94 91 THR A O 1
ATOM 657 N N . SER A 1 92 ? -23.481 3.092 27.012 1.00 62.19 92 SER A N 1
ATOM 658 C CA . SER A 1 92 ? -23.583 3.675 25.659 1.00 62.19 92 SER A CA 1
ATOM 659 C C . SER A 1 92 ? -22.236 3.837 24.939 1.00 62.19 92 SER A C 1
ATOM 661 O O . SER A 1 92 ? -22.211 3.958 23.711 1.00 62.19 92 SER A O 1
ATOM 663 N N . ARG A 1 93 ? -21.120 3.860 25.686 1.00 63.72 93 ARG A N 1
ATOM 664 C CA . ARG A 1 93 ? -19.746 3.930 25.151 1.00 63.72 93 ARG A CA 1
ATOM 665 C C . ARG A 1 93 ? -19.084 2.555 25.049 1.00 63.72 93 ARG A C 1
ATOM 667 O O . ARG A 1 93 ? -18.268 2.356 24.155 1.00 63.72 93 ARG A O 1
ATOM 674 N N . MET A 1 94 ? -19.436 1.622 25.932 1.00 70.12 94 MET A N 1
ATOM 675 C CA . MET A 1 94 ? -18.905 0.260 25.958 1.00 70.12 94 MET A CA 1
ATOM 676 C C . MET A 1 94 ? -19.916 -0.753 25.424 1.00 70.12 94 MET A C 1
ATOM 678 O O . MET A 1 94 ? -20.755 -1.256 26.168 1.00 70.12 94 MET A O 1
ATOM 682 N N . ASP A 1 95 ? -19.773 -1.123 24.153 1.00 74.44 95 ASP A N 1
ATOM 683 C CA . ASP A 1 95 ? -20.472 -2.277 23.580 1.00 74.44 95 ASP A CA 1
ATOM 684 C C . ASP A 1 95 ? -19.560 -3.513 23.605 1.00 74.44 95 ASP A C 1
ATOM 686 O O . ASP A 1 95 ? -19.018 -3.956 22.591 1.00 74.44 95 ASP A O 1
ATOM 690 N N . VAL A 1 96 ? -19.349 -4.056 24.809 1.00 80.62 96 VAL A N 1
ATOM 691 C CA . VAL A 1 96 ? -18.537 -5.271 25.010 1.00 80.62 96 VAL A CA 1
ATOM 692 C C . VAL A 1 96 ? -19.128 -6.446 24.228 1.00 80.62 96 VAL A C 1
ATOM 694 O O . VAL A 1 96 ? -18.387 -7.274 23.707 1.00 80.62 96 VAL A O 1
ATOM 697 N N . ALA A 1 97 ? -20.455 -6.501 24.079 1.00 80.56 97 ALA A N 1
ATOM 698 C CA . ALA A 1 97 ? -21.114 -7.544 23.302 1.00 80.56 97 ALA A CA 1
ATOM 699 C C . ALA A 1 97 ? -20.692 -7.499 21.827 1.00 80.56 97 ALA A C 1
ATOM 701 O O . ALA A 1 97 ? -20.326 -8.539 21.283 1.00 80.56 97 ALA A O 1
ATOM 702 N N . ALA A 1 98 ? -20.642 -6.313 21.211 1.00 85.69 98 ALA A N 1
ATOM 703 C CA . ALA A 1 98 ? -20.166 -6.157 19.837 1.00 85.69 98 ALA A CA 1
ATOM 704 C C . ALA A 1 98 ? -18.662 -6.423 19.658 1.00 85.69 98 ALA A C 1
ATOM 706 O O . ALA A 1 98 ? -18.222 -6.620 18.528 1.00 85.69 98 ALA A O 1
ATOM 707 N N . ILE A 1 99 ? -17.868 -6.427 20.731 1.00 89.56 99 ILE A N 1
ATOM 708 C CA . ILE A 1 99 ? -16.468 -6.875 20.690 1.00 89.56 99 ILE A CA 1
ATOM 709 C C . ILE A 1 99 ? -16.409 -8.407 20.759 1.00 89.56 99 ILE A C 1
ATOM 711 O O . ILE A 1 99 ? -15.667 -9.018 20.004 1.00 89.56 99 ILE A O 1
ATOM 715 N N . VAL A 1 100 ? -17.213 -9.045 21.612 1.00 87.25 100 VAL A N 1
ATOM 716 C CA . VAL A 1 100 ? -17.186 -10.506 21.819 1.00 87.25 100 VAL A CA 1
ATOM 717 C C . VAL A 1 100 ? -17.827 -11.288 20.672 1.00 87.25 100 VAL A C 1
ATOM 719 O O . VAL A 1 100 ? -17.254 -12.272 20.192 1.00 87.25 100 VAL A O 1
ATOM 722 N N . ASP A 1 101 ? -19.031 -10.887 20.272 1.00 85.38 101 ASP A N 1
ATOM 723 C CA . ASP A 1 101 ? -19.789 -11.476 19.171 1.00 85.38 101 ASP A CA 1
ATOM 724 C C . ASP A 1 101 ? -20.605 -10.382 18.460 1.00 85.38 101 ASP A C 1
ATOM 726 O O . ASP A 1 101 ? -21.730 -10.063 18.856 1.00 85.38 101 ASP A O 1
ATOM 730 N N . PRO A 1 102 ? -20.056 -9.816 17.373 1.00 86.75 102 PRO A N 1
ATOM 731 C CA . PRO A 1 102 ? -20.746 -8.832 16.545 1.00 86.75 102 PRO A CA 1
ATOM 732 C C . PRO A 1 102 ? -22.046 -9.326 15.889 1.00 86.75 102 PRO A C 1
ATOM 734 O O . PRO A 1 102 ? -22.804 -8.514 15.360 1.00 86.75 102 PRO A O 1
ATOM 737 N N . GLY A 1 103 ? -22.281 -10.644 15.819 1.00 85.75 103 GLY A N 1
ATOM 738 C CA . GLY A 1 103 ? -23.462 -11.230 15.182 1.00 85.75 103 GLY A CA 1
ATOM 739 C C . GLY A 1 103 ? -23.452 -11.248 13.644 1.00 85.75 103 GLY A C 1
ATOM 740 O O . GLY A 1 103 ? -24.482 -11.545 13.029 1.00 85.75 103 GLY A O 1
ATOM 741 N N . TYR A 1 104 ? -22.320 -10.954 12.994 1.00 91.06 104 TYR A N 1
ATOM 742 C CA . TYR A 1 104 ? -22.174 -11.087 11.538 1.00 91.06 104 TYR A CA 1
ATOM 743 C C . TYR A 1 104 ? -21.761 -12.512 11.139 1.00 91.06 104 TYR A C 1
ATOM 745 O O . TYR A 1 104 ? -21.100 -13.228 11.881 1.00 91.06 104 TYR A O 1
ATOM 753 N N . LYS A 1 105 ? -22.135 -12.940 9.925 1.00 89.19 105 LYS A N 1
ATOM 754 C CA . LYS A 1 105 ? -21.759 -14.270 9.403 1.00 89.19 105 LYS A CA 1
ATOM 755 C C . LYS A 1 105 ? -20.352 -14.313 8.801 1.00 89.19 105 LYS A C 1
ATOM 757 O O . LYS A 1 105 ? -19.744 -15.374 8.744 1.00 89.19 105 LYS A O 1
ATOM 762 N N . GLY A 1 106 ? -19.879 -13.188 8.263 1.00 93.00 106 GLY A N 1
ATOM 763 C CA . GLY A 1 106 ? -18.599 -13.106 7.559 1.00 93.00 106 GLY A CA 1
ATOM 764 C C . GLY A 1 106 ? -17.470 -12.686 8.492 1.00 93.00 106 GLY A C 1
ATOM 765 O O . GLY A 1 106 ? -17.613 -11.692 9.199 1.00 93.00 106 GLY A O 1
ATOM 766 N N . ARG A 1 107 ? -16.331 -13.385 8.430 1.00 94.00 107 ARG A N 1
ATOM 767 C CA . ARG A 1 107 ? -15.155 -13.118 9.274 1.00 94.00 107 ARG A CA 1
ATOM 768 C C . ARG A 1 107 ? -14.681 -11.662 9.185 1.00 94.00 107 ARG A C 1
ATOM 770 O O . ARG A 1 107 ? -14.561 -11.001 10.209 1.00 94.00 107 ARG A O 1
ATOM 777 N N . ASP A 1 108 ? -14.542 -11.124 7.975 1.00 91.69 108 ASP A N 1
ATOM 778 C CA . ASP A 1 108 ? -14.141 -9.725 7.752 1.00 91.69 108 ASP A CA 1
ATOM 779 C C . ASP A 1 108 ? -15.160 -8.718 8.297 1.00 91.69 108 ASP A C 1
ATOM 781 O O . ASP A 1 108 ? -14.807 -7.630 8.749 1.00 91.69 108 ASP A O 1
ATOM 785 N N . GLN A 1 109 ? -16.454 -9.049 8.237 1.00 92.81 109 GLN A N 1
ATOM 786 C CA . GLN A 1 109 ? -17.498 -8.195 8.806 1.00 92.81 109 GLN A CA 1
ATOM 787 C C . GLN A 1 109 ? -17.411 -8.190 10.334 1.00 92.81 109 GLN A C 1
ATOM 789 O O . GLN A 1 109 ? -17.496 -7.118 10.926 1.00 92.81 109 GLN A O 1
ATOM 794 N N . CYS A 1 110 ? -17.163 -9.350 10.952 1.00 93.69 110 CYS A N 1
ATOM 795 C CA . CYS A 1 110 ? -16.927 -9.451 12.389 1.00 93.69 110 CYS A CA 1
ATOM 796 C C . CYS A 1 110 ? -15.688 -8.659 12.815 1.00 93.69 110 CYS A C 1
ATOM 798 O O . CYS A 1 110 ? -15.804 -7.797 13.677 1.00 93.69 110 CYS A O 1
ATOM 800 N N . ASN A 1 111 ? -14.534 -8.882 12.178 1.00 94.38 111 ASN A N 1
ATOM 801 C CA . ASN A 1 111 ? -13.297 -8.168 12.509 1.00 94.38 111 ASN A CA 1
ATOM 802 C C . ASN A 1 111 ? -13.472 -6.647 12.406 1.00 94.38 111 ASN A C 1
ATOM 804 O O . ASN A 1 111 ? -13.142 -5.925 13.343 1.00 94.38 111 ASN A O 1
ATOM 808 N N . ARG A 1 112 ? -14.080 -6.146 11.322 1.00 92.31 112 ARG A N 1
ATOM 809 C CA . ARG A 1 112 ? -14.361 -4.706 11.183 1.00 92.31 112 ARG A CA 1
ATOM 810 C C . ARG A 1 112 ? -15.286 -4.175 12.269 1.00 92.31 112 ARG A C 1
ATOM 812 O O . ARG A 1 112 ? -15.044 -3.086 12.779 1.00 92.31 112 ARG A O 1
ATOM 819 N N . ALA A 1 113 ? -16.333 -4.920 12.620 1.00 92.75 113 ALA A N 1
ATOM 820 C CA . ALA A 1 113 ? -17.241 -4.524 13.689 1.00 92.75 113 ALA A CA 1
ATOM 821 C C . ALA A 1 113 ? -16.522 -4.451 15.044 1.00 92.75 113 ALA A C 1
ATOM 823 O O . ALA A 1 113 ? -16.714 -3.481 15.768 1.00 92.75 113 ALA A O 1
ATOM 824 N N . ILE A 1 114 ? -15.633 -5.406 15.336 1.00 93.38 114 ILE A N 1
ATOM 825 C CA . ILE A 1 114 ? -14.813 -5.420 16.555 1.00 93.38 114 ILE A CA 1
ATOM 826 C C . ILE A 1 114 ? -13.906 -4.188 16.612 1.00 93.38 114 ILE A C 1
ATOM 828 O O . ILE A 1 114 ? -13.941 -3.449 17.595 1.00 93.38 114 ILE A O 1
ATOM 832 N N . VAL A 1 115 ? -13.139 -3.919 15.547 1.00 93.06 115 VAL A N 1
ATOM 833 C CA . VAL A 1 115 ? -12.249 -2.745 15.487 1.00 93.06 115 VAL A CA 1
ATOM 834 C C . VAL A 1 115 ? -13.050 -1.452 15.621 1.00 93.06 115 VAL A C 1
ATOM 836 O O . VAL A 1 115 ? -12.656 -0.564 16.369 1.00 93.06 115 VAL A O 1
ATOM 839 N N . LYS A 1 116 ? -14.202 -1.346 14.952 1.00 91.94 116 LYS A N 1
ATOM 840 C CA . LYS A 1 116 ? -15.072 -0.169 15.040 1.00 91.94 116 LYS A CA 1
ATOM 841 C C . LYS A 1 116 ? -15.603 0.051 16.457 1.00 91.94 116 LYS A C 1
ATOM 843 O O . LYS A 1 116 ? -15.630 1.190 16.920 1.00 91.94 116 LYS A O 1
ATOM 848 N N . SER A 1 117 ? -15.985 -1.018 17.154 1.00 90.38 117 SER A N 1
ATOM 849 C CA . SER A 1 117 ? -16.404 -0.954 18.557 1.00 90.38 117 SER A CA 1
ATOM 850 C C . SER A 1 117 ? -15.265 -0.491 19.466 1.00 90.38 117 SER A C 1
ATOM 852 O O . SER A 1 117 ? -15.481 0.397 20.288 1.00 90.38 117 SER A O 1
ATOM 854 N N . LEU A 1 118 ? -14.044 -1.007 19.267 1.00 89.69 118 LEU A N 1
ATOM 855 C CA . LEU A 1 118 ? -12.853 -0.561 19.999 1.00 89.69 118 LEU A CA 1
ATOM 856 C C . LEU A 1 118 ? -12.554 0.923 19.741 1.00 89.69 118 LEU A C 1
ATOM 858 O O . LEU A 1 118 ? -12.462 1.700 20.684 1.00 89.69 118 LEU A O 1
ATOM 862 N N . VAL A 1 119 ? -12.476 1.341 18.475 1.00 90.25 119 VAL A N 1
ATOM 863 C CA . VAL A 1 119 ? -12.222 2.736 18.067 1.00 90.25 119 VAL A CA 1
ATOM 864 C C . VAL A 1 119 ? -13.252 3.692 18.671 1.00 90.25 119 VAL A C 1
ATOM 866 O O . VAL A 1 119 ? -12.880 4.716 19.245 1.00 90.25 119 VAL A O 1
ATOM 869 N N . ARG A 1 120 ? -14.545 3.346 18.592 1.00 86.88 120 ARG A N 1
ATOM 870 C CA . ARG A 1 120 ? -15.637 4.160 19.143 1.00 86.88 120 ARG A CA 1
ATOM 871 C C . ARG A 1 120 ? -15.548 4.279 20.660 1.00 86.88 120 ARG A C 1
ATOM 873 O O . ARG A 1 120 ? -15.729 5.372 21.190 1.00 86.88 120 ARG A O 1
ATOM 880 N N . MET A 1 121 ? -15.290 3.169 21.347 1.00 84.88 121 MET A N 1
ATOM 881 C CA . MET A 1 121 ? -15.146 3.143 22.802 1.00 84.88 121 MET A CA 1
ATOM 882 C C . MET A 1 121 ? -13.966 4.004 23.263 1.00 84.88 121 MET A C 1
ATOM 884 O O . MET A 1 121 ? -14.085 4.724 24.250 1.00 84.88 121 MET A O 1
ATOM 888 N N . LEU A 1 122 ? -12.853 3.954 22.531 1.00 86.31 122 LEU A N 1
ATOM 889 C CA . LEU A 1 122 ? -11.640 4.719 22.819 1.00 86.31 122 LEU A CA 1
ATOM 890 C C . LEU A 1 122 ? -11.759 6.207 22.453 1.00 86.31 122 LEU A C 1
ATOM 892 O O . LEU A 1 122 ? -10.841 6.973 22.729 1.00 86.31 122 LEU A O 1
ATOM 896 N N . GLY A 1 123 ? -12.859 6.623 21.815 1.00 85.69 123 GLY A N 1
ATOM 897 C CA . GLY A 1 123 ? -13.047 8.001 21.361 1.00 85.69 123 GLY A CA 1
ATOM 898 C C . GLY A 1 123 ? -12.052 8.425 20.277 1.00 85.69 123 GLY A C 1
ATOM 899 O O . GLY A 1 123 ? -11.799 9.617 20.122 1.00 85.69 123 GLY A O 1
ATOM 900 N N . LEU A 1 124 ? -11.476 7.468 19.543 1.00 90.31 124 LEU A N 1
ATOM 901 C CA . LEU A 1 124 ? -10.504 7.750 18.491 1.00 90.31 124 LEU A CA 1
ATOM 902 C C . LEU A 1 124 ? -11.204 8.410 17.301 1.00 90.31 124 LEU A C 1
ATOM 904 O O . LEU A 1 124 ? -12.141 7.853 16.723 1.00 90.31 124 LEU A O 1
ATOM 908 N N . THR A 1 125 ? -10.732 9.596 16.927 1.00 90.44 125 THR A N 1
ATOM 909 C CA . THR A 1 125 ? -11.279 10.372 15.815 1.00 90.44 125 THR A CA 1
ATOM 910 C C . THR A 1 125 ? -10.542 10.082 14.506 1.00 90.44 125 THR A C 1
ATOM 912 O O . THR A 1 125 ? -9.331 9.848 14.502 1.00 90.44 125 THR A O 1
ATOM 915 N N . PRO A 1 126 ? -11.252 10.086 13.367 1.00 93.12 126 PRO A N 1
ATOM 916 C CA . PRO A 1 126 ? -10.635 9.933 12.058 1.00 93.12 126 PRO A CA 1
ATOM 917 C C . PRO A 1 126 ? -9.820 11.176 11.691 1.00 93.12 126 PRO A C 1
ATOM 919 O O . PRO A 1 126 ? -10.363 12.267 11.534 1.00 93.12 126 PRO A O 1
ATOM 922 N N . GLU A 1 127 ? -8.517 11.004 11.489 1.00 93.81 127 GLU A N 1
ATOM 923 C CA . GLU A 1 127 ? -7.636 12.068 11.011 1.00 93.81 127 GLU A CA 1
ATOM 924 C C . GLU A 1 127 ? -6.764 11.573 9.858 1.00 93.81 127 GLU A C 1
ATOM 926 O O . GLU A 1 127 ? -6.017 10.603 9.977 1.00 93.81 127 GLU A O 1
ATOM 931 N N . VAL A 1 128 ? -6.824 12.273 8.724 1.00 94.06 128 VAL A N 1
ATOM 932 C CA . VAL A 1 128 ? -6.051 11.925 7.519 1.00 94.06 128 VAL A CA 1
ATOM 933 C C . VAL A 1 128 ? -4.541 11.992 7.781 1.00 94.06 128 VAL A C 1
ATOM 935 O O . VAL A 1 128 ? -3.778 11.167 7.278 1.00 94.06 128 VAL A O 1
ATOM 938 N N . ALA A 1 129 ? -4.116 12.930 8.632 1.00 93.75 129 ALA A N 1
ATOM 939 C CA . ALA A 1 129 ? -2.715 13.131 8.988 1.00 93.75 129 ALA A CA 1
ATOM 940 C C . ALA A 1 129 ? -2.057 11.904 9.639 1.00 93.75 129 ALA A C 1
ATOM 942 O O . ALA A 1 129 ? -0.844 11.736 9.514 1.00 93.75 129 ALA A O 1
ATOM 943 N N . LEU A 1 130 ? -2.843 11.006 10.247 1.00 94.69 130 LEU A N 1
ATOM 944 C CA . LEU A 1 130 ? -2.347 9.761 10.842 1.00 94.69 130 LEU A CA 1
ATOM 945 C C . LEU A 1 130 ? -1.640 8.859 9.820 1.00 94.69 130 LEU A C 1
ATOM 947 O O . LEU A 1 130 ? -0.784 8.063 10.200 1.00 94.69 130 LEU A O 1
ATOM 951 N N . PHE A 1 131 ? -1.977 8.994 8.535 1.00 95.69 131 PHE A N 1
ATOM 952 C CA . PHE A 1 131 ? -1.506 8.128 7.455 1.00 95.69 131 PHE A CA 1
ATOM 953 C C . PHE A 1 131 ? -0.358 8.728 6.630 1.00 95.69 131 PHE A C 1
ATOM 955 O O . PHE A 1 131 ? 0.198 8.040 5.772 1.00 95.69 131 PHE A O 1
ATOM 962 N N . TYR A 1 132 ? 0.047 9.979 6.880 1.00 94.44 132 TYR A N 1
ATOM 963 C CA . TYR A 1 132 ? 1.124 10.632 6.119 1.00 94.44 132 TYR A CA 1
ATOM 964 C C . TYR A 1 132 ? 2.457 9.890 6.231 1.00 94.44 132 TYR A C 1
ATOM 966 O O . TYR A 1 132 ? 3.221 9.823 5.265 1.00 94.44 132 TYR A O 1
ATOM 974 N N . ASP A 1 133 ? 2.719 9.270 7.380 1.00 92.00 133 ASP A N 1
ATOM 975 C CA . ASP A 1 133 ? 3.950 8.522 7.618 1.00 92.00 133 ASP A CA 1
ATOM 976 C C . ASP A 1 133 ? 4.118 7.293 6.718 1.00 92.00 133 ASP A C 1
ATOM 978 O O . ASP A 1 133 ? 5.247 6.847 6.526 1.00 92.00 133 ASP A O 1
ATOM 982 N N . LEU A 1 134 ? 3.037 6.807 6.099 1.00 94.00 134 LEU A N 1
ATOM 983 C CA . LEU A 1 134 ? 3.071 5.677 5.169 1.00 94.00 134 LEU A CA 1
ATOM 984 C C . LEU A 1 134 ? 3.615 6.046 3.782 1.00 94.00 134 LEU A C 1
ATOM 986 O O . LEU A 1 134 ? 4.005 5.165 3.024 1.00 94.00 134 LEU A O 1
ATOM 990 N N . CYS A 1 135 ? 3.637 7.331 3.420 1.00 90.25 135 CYS A N 1
ATOM 991 C CA . CYS A 1 135 ? 3.881 7.749 2.036 1.00 90.25 135 CYS A CA 1
ATOM 992 C C . CYS A 1 135 ? 5.361 7.848 1.650 1.00 90.25 135 CYS A C 1
ATOM 994 O O . CYS A 1 135 ? 5.682 7.877 0.461 1.00 90.25 135 CYS A O 1
ATOM 996 N N . ALA A 1 136 ? 6.267 7.978 2.622 1.00 85.69 136 ALA A N 1
ATOM 997 C CA . ALA A 1 136 ? 7.681 8.188 2.338 1.00 85.69 136 ALA A CA 1
ATOM 998 C C . ALA A 1 136 ? 8.604 7.900 3.524 1.00 85.69 136 ALA A C 1
ATOM 1000 O O . ALA A 1 136 ? 8.326 8.264 4.667 1.00 85.69 136 ALA A O 1
ATOM 1001 N N . THR A 1 137 ? 9.787 7.378 3.205 1.00 86.00 137 THR A N 1
ATOM 1002 C CA . THR A 1 137 ? 10.934 7.286 4.114 1.00 86.00 137 THR A CA 1
ATOM 1003 C C . THR A 1 137 ? 11.835 8.518 3.985 1.00 86.00 137 THR A C 1
ATOM 1005 O O . THR A 1 137 ? 11.826 9.204 2.957 1.00 86.00 137 THR A O 1
ATOM 1008 N N . ARG A 1 138 ? 12.604 8.827 5.038 1.00 89.12 138 ARG A N 1
ATOM 1009 C CA . ARG A 1 138 ? 13.533 9.970 5.072 1.00 89.12 138 ARG A CA 1
ATOM 1010 C C . ARG A 1 138 ? 14.679 9.775 4.078 1.00 89.12 138 ARG A C 1
ATOM 1012 O O . ARG A 1 138 ? 15.318 8.724 4.075 1.00 89.12 138 ARG A O 1
ATOM 1019 N N . LYS A 1 139 ? 14.990 10.807 3.293 1.00 90.44 139 LYS A N 1
ATOM 1020 C CA . LYS A 1 139 ? 16.184 10.836 2.436 1.00 90.44 139 LYS A CA 1
ATOM 1021 C C . LYS A 1 139 ? 17.413 11.360 3.196 1.00 90.44 139 LYS A C 1
ATOM 1023 O O . LYS A 1 139 ? 17.269 12.182 4.102 1.00 90.44 139 LYS A O 1
ATOM 1028 N N . PRO A 1 140 ? 18.638 10.932 2.837 1.00 90.94 140 PRO A N 1
ATOM 1029 C CA . PRO A 1 140 ? 19.855 11.499 3.415 1.00 90.94 140 PRO A CA 1
ATOM 1030 C C . PRO A 1 140 ? 19.905 13.023 3.227 1.00 90.94 140 PRO A C 1
ATOM 1032 O O . PRO A 1 140 ? 19.767 13.506 2.107 1.00 90.94 140 PRO A O 1
ATOM 1035 N N . GLY A 1 141 ? 20.100 13.764 4.321 1.00 92.12 141 GLY A N 1
ATOM 1036 C CA . GLY A 1 141 ? 20.159 15.232 4.315 1.00 92.12 141 GLY A CA 1
ATOM 1037 C C . GLY A 1 141 ? 18.804 15.953 4.317 1.00 92.12 141 GLY A C 1
ATOM 1038 O O . GLY A 1 141 ? 18.800 17.176 4.340 1.00 92.12 141 GLY A O 1
ATOM 1039 N N . GLU A 1 142 ? 17.681 15.228 4.320 1.00 94.12 142 GLU A N 1
ATOM 1040 C CA . GLU A 1 142 ? 16.330 15.806 4.365 1.00 94.12 142 GLU A CA 1
ATOM 1041 C C . GLU A 1 142 ? 15.949 16.213 5.797 1.00 94.12 142 GLU A C 1
ATOM 1043 O O . GLU A 1 142 ? 16.045 15.412 6.742 1.00 94.12 142 GLU A O 1
ATOM 1048 N N . SER A 1 143 ? 15.510 17.463 5.950 1.00 95.12 143 SER A N 1
ATOM 1049 C CA . SER A 1 143 ? 14.967 17.984 7.204 1.00 95.12 143 SER A CA 1
ATOM 1050 C C . SER A 1 143 ? 13.575 17.412 7.508 1.00 95.12 143 SER A C 1
ATOM 1052 O O . SER A 1 143 ? 12.888 16.871 6.639 1.00 95.12 143 SER A O 1
ATOM 1054 N N . ASP A 1 144 ? 13.138 17.534 8.761 1.00 93.44 144 ASP A N 1
ATOM 1055 C CA . ASP A 1 144 ? 11.832 17.024 9.203 1.00 93.44 144 ASP A CA 1
ATOM 1056 C C . ASP A 1 144 ? 10.668 17.728 8.487 1.00 93.44 144 ASP A C 1
ATOM 1058 O O . ASP A 1 144 ? 9.675 17.091 8.135 1.00 93.44 144 ASP A O 1
ATOM 1062 N N . GLU A 1 145 ? 10.815 19.026 8.218 1.00 94.44 145 GLU A N 1
ATOM 1063 C CA . GLU A 1 145 ? 9.809 19.847 7.541 1.00 94.44 145 GLU A CA 1
ATOM 1064 C C . GLU A 1 145 ? 9.688 19.498 6.047 1.00 94.44 145 GLU A C 1
ATOM 1066 O O . GLU A 1 145 ? 8.578 19.367 5.519 1.00 94.44 145 GLU A O 1
ATOM 1071 N N . GLU A 1 146 ? 10.817 19.253 5.373 1.00 93.38 146 GLU A N 1
ATOM 1072 C CA . GLU A 1 146 ? 10.841 18.768 3.987 1.00 93.38 146 GLU A CA 1
ATOM 1073 C C . GLU A 1 146 ? 10.206 17.377 3.872 1.00 93.38 146 GLU A C 1
ATOM 1075 O O . GLU A 1 146 ? 9.374 17.146 2.988 1.00 93.38 146 GLU A O 1
ATOM 1080 N N . LEU A 1 147 ? 10.529 16.468 4.802 1.00 92.88 147 LEU A N 1
ATOM 1081 C CA . LEU A 1 147 ? 9.941 15.129 4.846 1.00 92.88 147 LEU A CA 1
ATOM 1082 C C . LEU A 1 147 ? 8.423 15.188 5.056 1.00 92.88 147 LEU A C 1
ATOM 1084 O O . LEU A 1 147 ? 7.686 14.501 4.347 1.00 92.88 147 LEU A O 1
ATOM 1088 N N . ALA A 1 148 ? 7.946 16.001 6.002 1.00 92.25 148 ALA A N 1
ATOM 1089 C CA . ALA A 1 148 ? 6.518 16.161 6.274 1.00 92.25 148 ALA A CA 1
ATOM 1090 C C . ALA A 1 148 ? 5.768 16.733 5.060 1.00 92.25 148 ALA A C 1
ATOM 1092 O O . ALA A 1 148 ? 4.721 16.212 4.668 1.00 92.25 148 ALA A O 1
ATOM 1093 N N . THR A 1 149 ? 6.343 17.751 4.413 1.00 94.25 149 THR A N 1
ATOM 1094 C CA . THR A 1 149 ? 5.788 18.358 3.195 1.00 94.25 149 THR A CA 1
ATOM 1095 C C . THR A 1 149 ? 5.696 17.339 2.064 1.00 94.25 149 THR A C 1
ATOM 1097 O O . THR A 1 149 ? 4.659 17.220 1.411 1.00 94.25 149 THR A O 1
ATOM 1100 N N . ARG A 1 150 ? 6.753 16.544 1.857 1.00 94.06 150 ARG A N 1
ATOM 1101 C CA . ARG A 1 150 ? 6.780 15.513 0.817 1.00 94.06 150 ARG A CA 1
ATOM 1102 C C . ARG A 1 150 ? 5.803 14.374 1.096 1.00 94.06 150 ARG A C 1
ATOM 1104 O O . ARG A 1 150 ? 5.119 13.941 0.174 1.00 94.06 150 ARG A O 1
ATOM 1111 N N . LYS A 1 151 ? 5.715 13.903 2.344 1.00 94.00 151 LYS A N 1
ATOM 1112 C CA . LYS A 1 151 ? 4.738 12.885 2.766 1.00 94.00 151 LYS A CA 1
ATOM 1113 C C . LYS A 1 151 ? 3.316 13.325 2.444 1.00 94.00 151 LYS A C 1
ATOM 1115 O O . LYS A 1 151 ? 2.581 12.571 1.815 1.00 94.00 151 LYS A O 1
ATOM 1120 N N . ARG A 1 152 ? 2.964 14.561 2.807 1.00 93.81 152 ARG A N 1
ATOM 1121 C CA . ARG A 1 152 ? 1.653 15.141 2.510 1.00 93.81 152 ARG A CA 1
ATOM 1122 C C . ARG A 1 152 ? 1.401 15.261 1.008 1.00 93.81 152 ARG A C 1
ATOM 1124 O O . ARG A 1 152 ? 0.350 14.843 0.551 1.00 93.81 152 ARG A O 1
ATOM 1131 N N . ALA A 1 153 ? 2.366 15.766 0.240 1.00 93.62 153 ALA A N 1
ATOM 1132 C CA . ALA A 1 153 ? 2.216 15.902 -1.209 1.00 93.62 153 ALA A CA 1
ATOM 1133 C C . ALA A 1 153 ? 1.983 14.548 -1.905 1.00 93.62 153 ALA A C 1
ATOM 1135 O O . ALA A 1 153 ? 1.107 14.441 -2.756 1.00 93.62 153 ALA A O 1
ATOM 1136 N N . ILE A 1 154 ? 2.728 13.507 -1.511 1.00 92.25 154 ILE A N 1
ATOM 1137 C CA . ILE A 1 154 ? 2.539 12.145 -2.034 1.00 92.25 154 ILE A CA 1
ATOM 1138 C C . ILE A 1 154 ? 1.175 11.590 -1.609 1.00 92.25 154 ILE A C 1
ATOM 1140 O O . ILE A 1 154 ? 0.493 10.965 -2.418 1.00 92.25 154 ILE A O 1
ATOM 1144 N N . PHE A 1 155 ? 0.769 11.821 -0.358 1.00 94.44 155 PHE A N 1
ATOM 1145 C CA . PHE A 1 155 ? -0.548 11.415 0.123 1.00 94.44 155 PHE A CA 1
ATOM 1146 C C . PHE A 1 155 ? -1.652 12.061 -0.725 1.00 94.44 155 PHE A C 1
ATOM 1148 O O . PHE A 1 155 ? -2.468 11.349 -1.300 1.00 94.44 155 PHE A O 1
ATOM 1155 N N . ASP A 1 156 ? -1.628 13.384 -0.884 1.00 93.19 156 ASP A N 1
ATOM 1156 C CA . ASP A 1 156 ? -2.628 14.139 -1.648 1.00 93.19 156 ASP A CA 1
ATOM 1157 C C . ASP A 1 156 ? -2.673 13.726 -3.137 1.00 93.19 156 ASP A C 1
ATOM 1159 O O . ASP A 1 156 ? -3.738 13.750 -3.750 1.00 93.19 156 ASP A O 1
ATOM 1163 N N . GLU A 1 157 ? -1.544 13.304 -3.723 1.00 93.69 157 GLU A N 1
ATOM 1164 C CA . GLU A 1 157 ? -1.480 12.775 -5.096 1.00 93.69 157 GLU A CA 1
ATOM 1165 C C . GLU A 1 157 ? -2.149 11.394 -5.232 1.00 93.69 157 GLU A C 1
ATOM 1167 O O . GLU A 1 157 ? -2.812 11.106 -6.233 1.00 93.69 157 GLU A O 1
ATOM 1172 N N . LEU A 1 158 ? -1.952 10.513 -4.249 1.00 93.25 158 LEU A N 1
ATOM 1173 C CA . LEU A 1 158 ? -2.419 9.125 -4.311 1.00 93.25 158 LEU A CA 1
ATOM 1174 C C . LEU A 1 158 ? -3.884 8.964 -3.902 1.00 93.25 158 LEU A C 1
ATOM 1176 O O . LEU A 1 158 ? -4.537 7.999 -4.312 1.00 93.25 158 LEU A O 1
ATOM 1180 N N . MET A 1 159 ? -4.378 9.865 -3.063 1.00 94.56 159 MET A N 1
ATOM 1181 C CA . MET A 1 159 ? -5.569 9.638 -2.264 1.00 94.56 159 MET A CA 1
ATOM 1182 C C . MET A 1 159 ? -6.832 10.236 -2.902 1.00 94.56 159 MET A C 1
ATOM 1184 O O . MET A 1 159 ? -6.792 11.326 -3.472 1.00 94.56 159 MET A O 1
ATOM 1188 N N . PRO A 1 160 ? -7.985 9.541 -2.835 1.00 90.88 160 PRO A N 1
ATOM 1189 C CA . PRO A 1 160 ? -9.234 10.056 -3.386 1.00 90.88 160 PRO A CA 1
ATOM 1190 C C . PRO A 1 160 ? -9.710 11.329 -2.672 1.00 90.88 160 PRO A C 1
ATOM 1192 O O . PRO A 1 160 ? -9.564 11.485 -1.461 1.00 90.88 160 PRO A O 1
ATOM 1195 N N . ALA A 1 161 ? -10.370 12.219 -3.415 1.00 89.69 161 ALA A N 1
ATOM 1196 C CA . ALA A 1 161 ? -11.011 13.397 -2.834 1.00 89.69 161 ALA A CA 1
ATOM 1197 C C . ALA A 1 161 ? -12.092 13.011 -1.799 1.00 89.69 161 ALA A C 1
ATOM 1199 O O . ALA A 1 161 ? -12.739 11.968 -1.918 1.00 89.69 161 ALA A O 1
ATOM 1200 N N . GLY A 1 162 ? -12.306 13.867 -0.794 1.00 86.56 162 GLY A N 1
ATOM 1201 C CA . GLY A 1 162 ? -13.345 13.674 0.231 1.00 86.56 162 GLY A CA 1
ATOM 1202 C C . GLY A 1 162 ? -12.981 12.696 1.357 1.00 86.56 162 GLY A C 1
ATOM 1203 O O . GLY A 1 162 ? -13.845 12.291 2.129 1.00 86.56 162 GLY A O 1
ATOM 1204 N N . LEU A 1 163 ? -11.710 12.295 1.487 1.00 90.06 163 LEU A N 1
ATOM 1205 C CA . LEU A 1 163 ? -11.247 11.505 2.641 1.00 90.06 163 LEU A CA 1
ATOM 1206 C C . LEU A 1 163 ? -11.393 12.247 3.974 1.00 90.06 163 LEU A C 1
ATOM 1208 O O . LEU A 1 163 ? -11.656 11.606 4.986 1.00 90.06 163 LEU A O 1
ATOM 1212 N N . GLY A 1 164 ? -11.250 13.576 3.965 1.00 88.00 164 GLY A N 1
ATOM 1213 C CA . GLY A 1 164 ? -11.407 14.412 5.159 1.00 88.00 164 GLY A CA 1
ATOM 1214 C C . GLY A 1 164 ? -12.824 14.409 5.739 1.00 88.00 164 GLY A C 1
ATOM 1215 O O . GLY A 1 164 ? -12.986 14.702 6.916 1.00 88.00 164 GLY A O 1
ATOM 1216 N N . ASP A 1 165 ? -13.824 14.014 4.947 1.00 90.12 165 ASP A N 1
ATOM 1217 C CA . ASP A 1 165 ? -15.225 13.931 5.374 1.00 90.12 165 ASP A CA 1
ATOM 1218 C C . ASP A 1 165 ? -15.566 12.564 5.999 1.00 90.12 165 ASP A C 1
ATOM 1220 O O . ASP A 1 165 ? -16.722 12.268 6.300 1.00 90.12 165 ASP A O 1
ATOM 1224 N N . CYS A 1 166 ? -14.582 11.669 6.141 1.00 90.88 166 CYS A N 1
ATOM 1225 C CA . CYS A 1 166 ? -14.810 10.340 6.689 1.00 90.88 166 CYS A CA 1
ATOM 1226 C C . CYS A 1 166 ? -14.944 10.403 8.216 1.00 90.88 166 CYS A C 1
ATOM 1228 O O . CYS A 1 166 ? -13.956 10.605 8.908 1.00 90.88 166 CYS A O 1
ATOM 1230 N N . GLU A 1 167 ? -16.150 10.165 8.737 1.00 89.56 167 GLU A N 1
ATOM 1231 C CA . GLU A 1 167 ? -16.447 10.172 10.184 1.00 89.56 167 GLU A CA 1
ATOM 1232 C C . GLU A 1 167 ? -16.007 8.894 10.925 1.00 89.56 167 GLU A C 1
ATOM 1234 O O . GLU A 1 167 ? -16.019 8.841 12.153 1.00 89.56 167 GLU A O 1
ATOM 1239 N N . ASP A 1 168 ? -15.602 7.859 10.191 1.00 91.38 168 ASP A N 1
ATOM 1240 C CA . ASP A 1 168 ? -15.208 6.560 10.734 1.00 91.38 168 ASP A CA 1
ATOM 1241 C C . ASP A 1 168 ? -13.742 6.262 10.388 1.00 91.38 168 ASP A C 1
ATOM 1243 O O . ASP A 1 168 ? -13.369 6.218 9.213 1.00 91.38 168 ASP A O 1
ATOM 1247 N N . LEU A 1 169 ? -12.910 6.059 11.417 1.00 93.62 169 LEU A N 1
ATOM 1248 C CA . LEU A 1 169 ? -11.472 5.802 11.270 1.00 93.62 169 LEU A CA 1
ATOM 1249 C C . LEU A 1 169 ? -11.177 4.458 10.584 1.00 93.62 169 LEU A C 1
ATOM 1251 O O . LEU A 1 169 ? -10.200 4.357 9.843 1.00 93.62 169 LEU A O 1
ATOM 1255 N N . VAL A 1 170 ? -12.014 3.438 10.785 1.00 93.12 170 VAL A N 1
ATOM 1256 C CA . VAL A 1 170 ? -11.855 2.122 10.144 1.00 93.12 170 VAL A CA 1
ATOM 1257 C C . VAL A 1 170 ? -12.167 2.228 8.653 1.00 93.12 170 VAL A C 1
ATOM 1259 O O . VAL A 1 170 ? -11.429 1.699 7.821 1.00 93.12 170 VAL A O 1
ATOM 1262 N N . GLU A 1 171 ? -13.215 2.970 8.290 1.00 92.75 171 GLU A N 1
ATOM 1263 C CA . GLU A 1 171 ? -13.509 3.268 6.884 1.00 92.75 171 GLU A CA 1
ATOM 1264 C C . GLU A 1 171 ? -12.454 4.178 6.246 1.00 92.75 171 GLU A C 1
ATOM 1266 O O . GLU A 1 171 ? -12.111 3.979 5.078 1.00 92.75 171 GLU A O 1
ATOM 1271 N N . LEU A 1 172 ? -11.906 5.140 6.995 1.00 95.00 172 LEU A N 1
ATOM 1272 C CA . LEU A 1 172 ? -10.801 5.980 6.536 1.00 95.00 172 LEU A CA 1
ATOM 1273 C C . LEU A 1 172 ? -9.571 5.119 6.218 1.00 95.00 172 LEU A C 1
ATOM 1275 O O . LEU A 1 172 ? -9.060 5.182 5.100 1.00 95.00 172 LEU A O 1
ATOM 1279 N N . ALA A 1 173 ? -9.154 4.258 7.152 1.00 94.69 173 ALA A N 1
ATOM 1280 C CA . ALA A 1 173 ? -8.038 3.332 6.964 1.00 94.69 173 ALA A CA 1
ATOM 1281 C C . ALA A 1 173 ? -8.255 2.413 5.753 1.00 94.69 173 ALA A C 1
ATOM 1283 O O . ALA A 1 173 ? -7.351 2.253 4.933 1.00 94.69 173 ALA A O 1
ATOM 1284 N N . ARG A 1 174 ? -9.472 1.875 5.580 1.00 93.12 174 ARG A N 1
ATOM 1285 C CA . ARG A 1 174 ? -9.826 1.051 4.416 1.00 93.12 174 ARG A CA 1
ATOM 1286 C C . ARG A 1 174 ? -9.684 1.822 3.106 1.00 93.12 174 ARG A C 1
ATOM 1288 O O . ARG A 1 174 ? -9.064 1.317 2.177 1.00 93.12 174 ARG A O 1
ATOM 1295 N N . LYS A 1 175 ? -10.232 3.038 3.013 1.00 94.88 175 LYS A N 1
ATOM 1296 C CA . LYS A 1 175 ? -10.124 3.860 1.794 1.00 94.88 175 LYS A CA 1
ATOM 1297 C C . LYS A 1 175 ? -8.669 4.201 1.463 1.00 94.88 175 LYS A C 1
ATOM 1299 O O . LYS A 1 175 ? -8.303 4.190 0.291 1.00 94.88 175 LYS A O 1
ATOM 1304 N N . VAL A 1 176 ? -7.848 4.474 2.479 1.00 96.06 176 VAL A N 1
ATOM 1305 C CA . VAL A 1 176 ? -6.404 4.711 2.318 1.00 96.06 176 VAL A CA 1
ATOM 1306 C C . VAL A 1 176 ? -5.697 3.447 1.817 1.00 96.06 176 VAL A C 1
ATOM 1308 O O . VAL A 1 176 ? -4.937 3.515 0.851 1.00 96.06 176 VAL A O 1
ATOM 1311 N N . LYS A 1 177 ? -5.990 2.279 2.405 1.00 94.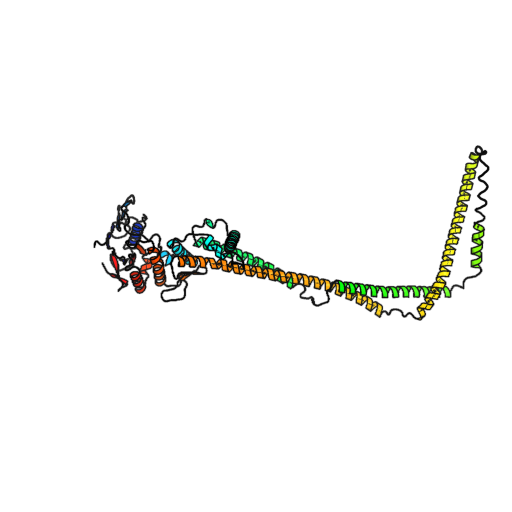88 177 LYS A N 1
ATOM 1312 C CA . LYS A 1 177 ? -5.463 0.978 1.959 1.00 94.88 177 LYS A CA 1
ATOM 1313 C C . LYS A 1 177 ? -5.838 0.686 0.508 1.00 94.88 177 LYS A C 1
ATOM 1315 O O . LYS A 1 177 ? -4.963 0.397 -0.303 1.00 94.88 177 LYS A O 1
ATOM 1320 N N . ASP A 1 178 ? -7.112 0.852 0.159 1.00 94.94 178 ASP A N 1
ATOM 1321 C CA . ASP A 1 178 ? -7.621 0.649 -1.200 1.00 94.94 178 ASP A CA 1
ATOM 1322 C C . ASP A 1 178 ? -6.925 1.574 -2.216 1.00 94.94 178 ASP A C 1
ATOM 1324 O O . ASP A 1 178 ? -6.660 1.166 -3.350 1.00 94.94 178 ASP A O 1
ATOM 1328 N N . ALA A 1 179 ? -6.596 2.810 -1.824 1.00 96.19 179 ALA A N 1
ATOM 1329 C CA . ALA A 1 179 ? -5.860 3.751 -2.666 1.00 96.19 179 ALA A CA 1
ATOM 1330 C C . ALA A 1 179 ? -4.402 3.314 -2.890 1.00 96.19 179 ALA A C 1
ATOM 1332 O O . ALA A 1 179 ? -3.937 3.320 -4.036 1.00 96.19 179 ALA A O 1
ATOM 1333 N N . PHE A 1 180 ? -3.701 2.873 -1.838 1.00 96.38 180 PHE A N 1
ATOM 1334 C CA . PHE A 1 180 ? -2.355 2.303 -1.961 1.00 96.38 180 PHE A CA 1
ATOM 1335 C C . PHE A 1 180 ? -2.347 1.040 -2.827 1.00 96.38 180 PHE A C 1
ATOM 1337 O O . PHE A 1 180 ? -1.564 0.953 -3.773 1.00 96.38 180 PHE A O 1
ATOM 1344 N N . ASP A 1 181 ? -3.269 0.108 -2.586 1.00 95.56 181 ASP A N 1
ATOM 1345 C CA . ASP A 1 181 ? -3.401 -1.120 -3.373 1.00 95.56 181 ASP A CA 1
ATOM 1346 C C . ASP A 1 181 ? -3.751 -0.818 -4.835 1.00 95.56 181 ASP A C 1
ATOM 1348 O O . ASP A 1 181 ? -3.211 -1.433 -5.760 1.00 95.56 181 ASP A O 1
ATOM 1352 N N . GLY A 1 182 ? -4.630 0.157 -5.073 1.00 96.44 182 GLY A N 1
ATOM 1353 C CA . GLY A 1 182 ? -4.968 0.637 -6.409 1.00 96.44 182 GLY A CA 1
ATOM 1354 C C . GLY A 1 182 ? -3.768 1.258 -7.129 1.00 96.44 182 GLY A C 1
ATOM 1355 O O . GLY A 1 182 ? -3.548 0.992 -8.314 1.00 96.44 182 GLY A O 1
ATOM 1356 N N . ALA A 1 183 ? -2.956 2.053 -6.431 1.00 95.69 183 ALA A N 1
ATOM 1357 C CA . ALA A 1 183 ? -1.718 2.611 -6.966 1.00 95.69 183 ALA A CA 1
ATOM 1358 C C . ALA A 1 183 ? -0.681 1.517 -7.264 1.00 95.69 183 ALA A C 1
ATOM 1360 O O . ALA A 1 183 ? -0.139 1.487 -8.370 1.00 95.69 183 ALA A O 1
ATOM 1361 N N . ALA A 1 184 ? -0.480 0.566 -6.349 1.00 96.62 184 ALA A N 1
ATOM 1362 C CA . ALA A 1 184 ? 0.425 -0.564 -6.539 1.00 96.62 184 ALA A CA 1
ATOM 1363 C C . ALA A 1 184 ? 0.026 -1.410 -7.758 1.00 96.62 184 ALA A C 1
ATOM 1365 O O . ALA A 1 184 ? 0.874 -1.761 -8.573 1.00 96.62 184 ALA A O 1
ATOM 1366 N N . ARG A 1 185 ? -1.275 -1.679 -7.953 1.00 97.56 185 ARG A N 1
ATOM 1367 C CA . ARG A 1 185 ? -1.783 -2.396 -9.140 1.00 97.56 185 ARG A CA 1
ATOM 1368 C C . ARG A 1 185 ? -1.501 -1.651 -10.447 1.00 97.56 185 ARG A C 1
ATOM 1370 O O . ARG A 1 185 ? -1.146 -2.292 -11.434 1.00 97.56 185 ARG A O 1
ATOM 1377 N N . ARG A 1 186 ? -1.637 -0.318 -10.466 1.00 96.56 186 ARG A N 1
ATOM 1378 C CA . ARG A 1 186 ? -1.306 0.506 -11.645 1.00 96.56 186 ARG A CA 1
ATOM 1379 C C . ARG A 1 186 ? 0.184 0.426 -11.979 1.00 96.56 186 ARG A C 1
ATOM 1381 O O . ARG A 1 186 ? 0.527 0.153 -13.127 1.00 96.56 186 ARG A O 1
ATOM 1388 N N . ILE A 1 187 ? 1.048 0.591 -10.975 1.00 96.12 187 ILE A N 1
ATOM 1389 C CA . ILE A 1 187 ? 2.505 0.503 -11.150 1.00 96.12 187 ILE A CA 1
ATOM 1390 C C . ILE A 1 187 ? 2.928 -0.902 -11.578 1.00 96.12 187 ILE A C 1
ATOM 1392 O O . ILE A 1 187 ? 3.768 -1.030 -12.464 1.00 96.12 187 ILE A O 1
ATOM 1396 N N . LYS A 1 188 ? 2.311 -1.952 -11.027 1.00 97.12 188 LYS A N 1
ATOM 1397 C CA . LYS A 1 188 ? 2.552 -3.334 -11.455 1.00 97.12 188 LYS A CA 1
ATOM 1398 C C . LYS A 1 188 ? 2.290 -3.509 -12.951 1.00 97.12 188 LYS A C 1
ATOM 1400 O O . LYS A 1 188 ? 3.156 -4.005 -13.666 1.00 97.12 188 LYS A O 1
ATOM 1405 N N . GLY A 1 189 ? 1.126 -3.064 -13.433 1.00 96.44 189 GLY A N 1
ATOM 1406 C CA . GLY A 1 189 ? 0.787 -3.145 -14.857 1.00 96.44 189 GLY A CA 1
ATOM 1407 C C . GLY A 1 189 ? 1.770 -2.371 -15.743 1.00 96.44 189 GLY A C 1
ATOM 1408 O O . GLY A 1 189 ? 2.148 -2.837 -16.817 1.00 96.44 189 GLY A O 1
ATOM 1409 N N . GLU A 1 190 ? 2.245 -1.212 -15.278 1.00 96.00 190 GLU A N 1
ATOM 1410 C CA . GLU A 1 190 ? 3.287 -0.456 -15.974 1.00 96.00 190 GLU A CA 1
ATOM 1411 C C . GLU A 1 190 ? 4.641 -1.184 -15.971 1.00 96.00 190 GLU A C 1
ATOM 1413 O O . GLU A 1 190 ? 5.284 -1.274 -17.017 1.00 96.00 190 GLU A O 1
ATOM 1418 N N . SER A 1 191 ? 5.055 -1.748 -14.834 1.00 96.69 191 SER A N 1
ATOM 1419 C CA . SER A 1 191 ? 6.290 -2.526 -14.705 1.00 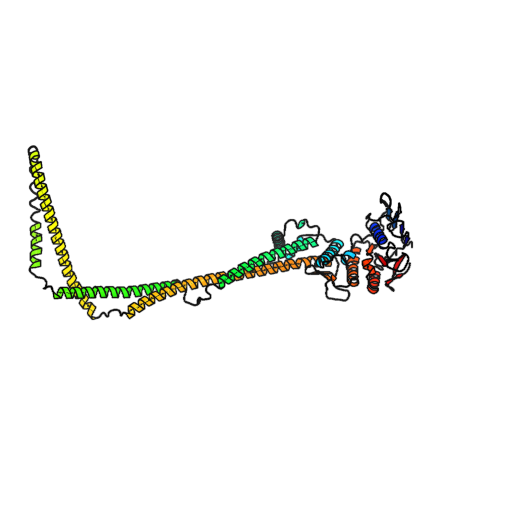96.69 191 SER A CA 1
ATOM 1420 C C . SER A 1 191 ? 6.284 -3.748 -15.621 1.00 96.69 191 SER A C 1
ATOM 1422 O O . SER A 1 191 ? 7.267 -3.992 -16.318 1.00 96.69 191 SER A O 1
ATOM 1424 N N . GLU A 1 192 ? 5.174 -4.488 -15.679 1.00 97.06 192 GLU A N 1
ATOM 1425 C CA . GLU A 1 192 ? 5.009 -5.646 -16.565 1.00 97.06 192 GLU A CA 1
ATOM 1426 C C . GLU A 1 192 ? 5.099 -5.244 -18.042 1.00 97.06 192 GLU A C 1
ATOM 1428 O O . GLU A 1 192 ? 5.798 -5.903 -18.815 1.00 97.06 192 GLU A O 1
ATOM 1433 N N . ARG A 1 193 ? 4.480 -4.120 -18.431 1.00 97.50 193 ARG A N 1
ATOM 1434 C CA . ARG A 1 193 ? 4.595 -3.575 -19.793 1.00 97.50 193 ARG A CA 1
ATOM 1435 C C . ARG A 1 193 ? 6.041 -3.212 -20.136 1.00 97.50 193 ARG A C 1
ATOM 1437 O O . ARG A 1 193 ? 6.549 -3.640 -21.170 1.00 97.50 193 ARG A O 1
ATOM 1444 N N . VAL A 1 194 ? 6.710 -2.439 -19.277 1.00 95.88 194 VAL A N 1
ATOM 1445 C CA . VAL A 1 194 ? 8.098 -1.994 -19.502 1.00 95.88 194 VAL A CA 1
ATOM 1446 C C . VAL A 1 194 ? 9.066 -3.181 -19.493 1.00 95.88 194 VAL A C 1
ATOM 1448 O O . VAL A 1 194 ? 10.014 -3.208 -20.277 1.00 95.88 194 VAL A O 1
ATOM 1451 N N . GLN A 1 195 ? 8.814 -4.192 -18.660 1.00 96.06 195 GLN A N 1
ATOM 1452 C CA . GLN A 1 195 ? 9.566 -5.443 -18.669 1.00 96.06 195 GLN A CA 1
ATOM 1453 C C . GLN A 1 195 ? 9.382 -6.194 -19.993 1.00 96.06 195 GLN A C 1
ATOM 1455 O O . GLN A 1 195 ? 10.374 -6.609 -20.585 1.00 96.06 195 GLN A O 1
ATOM 1460 N N . GLY A 1 196 ? 8.149 -6.321 -20.492 1.00 95.25 196 GLY A N 1
ATOM 1461 C CA . GLY A 1 196 ? 7.881 -6.948 -21.788 1.00 95.25 196 GLY A CA 1
ATOM 1462 C C . GLY A 1 196 ? 8.577 -6.228 -22.949 1.00 95.25 196 GLY A C 1
ATOM 1463 O O . GLY A 1 196 ? 9.168 -6.873 -23.815 1.00 95.25 196 GLY A O 1
ATOM 1464 N N . GLU A 1 197 ? 8.589 -4.891 -22.936 1.00 94.69 197 GLU A N 1
ATOM 1465 C CA . GLU A 1 197 ? 9.357 -4.077 -23.891 1.00 94.69 197 GLU A CA 1
ATOM 1466 C C . GLU A 1 197 ? 10.865 -4.339 -23.785 1.00 94.69 197 GLU A C 1
ATOM 1468 O O . GLU A 1 197 ? 11.546 -4.488 -24.803 1.00 94.69 197 GLU A O 1
ATOM 1473 N N . ALA A 1 198 ? 11.396 -4.419 -22.561 1.00 95.56 198 ALA A N 1
ATOM 1474 C CA . ALA A 1 198 ? 12.799 -4.729 -22.321 1.00 95.56 198 ALA A CA 1
ATOM 1475 C C . ALA A 1 198 ? 13.172 -6.110 -22.873 1.00 95.56 198 ALA A C 1
ATOM 1477 O O . ALA A 1 198 ? 14.178 -6.235 -23.573 1.00 95.56 198 ALA A O 1
ATOM 1478 N N . ASP A 1 199 ? 12.356 -7.128 -22.605 1.00 94.50 199 ASP A N 1
ATOM 1479 C CA . ASP A 1 199 ? 12.604 -8.501 -23.040 1.00 94.50 199 ASP A CA 1
ATOM 1480 C C . ASP A 1 199 ? 12.539 -8.624 -24.572 1.00 94.50 199 ASP A C 1
ATOM 1482 O O . ASP A 1 199 ? 13.424 -9.235 -25.175 1.00 94.50 199 ASP A O 1
ATOM 1486 N N . ALA A 1 200 ? 11.586 -7.950 -25.226 1.00 94.19 200 ALA A N 1
ATOM 1487 C CA . ALA A 1 200 ? 11.505 -7.889 -26.688 1.00 94.19 200 ALA A CA 1
ATOM 1488 C C . ALA A 1 200 ? 12.746 -7.227 -27.323 1.00 94.19 200 ALA A C 1
ATOM 1490 O O . ALA A 1 200 ? 13.305 -7.719 -28.310 1.00 94.19 200 ALA A O 1
ATOM 1491 N N . LEU A 1 201 ? 13.224 -6.125 -26.739 1.00 93.25 201 LEU A N 1
ATOM 1492 C CA . LEU A 1 201 ? 14.435 -5.438 -27.194 1.00 93.25 201 LEU A CA 1
ATOM 1493 C C . LEU A 1 201 ? 15.697 -6.279 -26.969 1.00 93.25 201 LEU A C 1
ATOM 1495 O O . LEU A 1 201 ? 16.584 -6.301 -27.821 1.00 93.25 201 LEU A O 1
ATOM 1499 N N . LEU A 1 202 ? 15.778 -6.993 -25.844 1.00 90.94 202 LEU A N 1
ATOM 1500 C CA . LEU A 1 202 ? 16.917 -7.849 -25.508 1.00 90.94 202 LEU A CA 1
ATOM 1501 C C . LEU A 1 202 ? 16.990 -9.119 -26.364 1.00 90.94 202 LEU A C 1
ATOM 1503 O O . LEU A 1 202 ? 18.100 -9.611 -26.593 1.00 90.94 202 LEU A O 1
ATOM 1507 N N . ALA A 1 203 ? 15.841 -9.617 -26.831 1.00 89.94 203 ALA A N 1
ATOM 1508 C CA . ALA A 1 203 ? 15.726 -10.754 -27.743 1.00 89.94 203 ALA A CA 1
ATOM 1509 C C . ALA A 1 203 ? 16.071 -10.406 -29.204 1.00 89.94 203 ALA A C 1
ATOM 1511 O O . ALA A 1 203 ? 16.324 -11.307 -30.009 1.00 89.94 203 ALA A O 1
ATOM 1512 N N . THR A 1 204 ? 16.108 -9.114 -29.557 1.00 86.19 204 THR A N 1
ATOM 1513 C CA . THR A 1 204 ? 16.480 -8.668 -30.906 1.00 86.19 204 THR A CA 1
ATOM 1514 C C . THR A 1 204 ? 17.925 -9.058 -31.219 1.00 86.19 204 THR A C 1
ATOM 1516 O O . THR A 1 204 ? 18.840 -8.737 -30.461 1.00 86.19 204 THR A O 1
ATOM 1519 N N . GLY A 1 205 ? 18.138 -9.699 -32.373 1.00 73.81 205 GLY A N 1
ATOM 1520 C CA . GLY A 1 205 ? 19.476 -10.090 -32.820 1.00 73.81 205 GLY A CA 1
ATOM 1521 C C . GLY A 1 205 ? 20.059 -11.261 -32.032 1.00 73.81 205 GLY A C 1
ATOM 1522 O O . GLY A 1 205 ? 21.274 -11.380 -31.950 1.00 73.81 205 GLY A O 1
ATOM 1523 N N . SER A 1 206 ? 19.209 -12.110 -31.447 1.00 77.44 206 SER A N 1
ATOM 1524 C CA . SER A 1 206 ? 19.616 -13.358 -30.784 1.00 77.44 206 SER A CA 1
ATOM 1525 C C . SER A 1 206 ? 20.345 -14.322 -31.726 1.00 77.44 206 SER A C 1
ATOM 1527 O O . SER A 1 206 ? 21.265 -15.004 -31.286 1.00 77.44 206 SER A O 1
ATOM 1529 N N . ASP A 1 207 ? 20.003 -14.304 -33.016 1.00 82.56 207 ASP A N 1
ATOM 1530 C CA . ASP A 1 207 ? 20.657 -15.102 -34.062 1.00 82.56 207 ASP A CA 1
ATOM 1531 C C . ASP A 1 207 ? 21.875 -14.401 -34.700 1.00 82.56 207 ASP A C 1
ATOM 1533 O O . ASP A 1 207 ? 22.514 -14.948 -35.601 1.00 82.56 207 ASP A O 1
ATOM 1537 N N . LEU A 1 208 ? 22.196 -13.173 -34.271 1.00 82.31 208 LEU A N 1
ATOM 1538 C CA . LEU A 1 208 ? 23.350 -12.423 -34.764 1.00 82.31 208 LEU A CA 1
ATOM 1539 C C . LEU A 1 208 ? 24.550 -12.645 -33.843 1.00 82.31 208 LEU A C 1
ATOM 1541 O O . LEU A 1 208 ? 24.464 -12.504 -32.626 1.00 82.31 208 LEU A O 1
ATOM 1545 N N . ASP A 1 209 ? 25.702 -12.914 -34.443 1.00 84.88 209 ASP A N 1
ATOM 1546 C CA . ASP A 1 209 ? 26.983 -12.838 -33.749 1.00 84.88 209 ASP A CA 1
ATOM 1547 C C . ASP A 1 209 ? 27.356 -11.365 -33.538 1.00 84.88 209 ASP A C 1
ATOM 1549 O O . ASP A 1 209 ? 27.737 -10.656 -34.474 1.00 84.88 209 ASP A O 1
ATOM 1553 N N . LEU A 1 210 ? 27.178 -10.910 -32.299 1.00 84.12 210 LEU A N 1
ATOM 1554 C CA . LEU A 1 210 ? 27.372 -9.522 -31.886 1.00 84.12 210 LEU A CA 1
ATOM 1555 C C . LEU A 1 210 ? 28.847 -9.145 -31.689 1.00 84.12 210 LEU A C 1
ATOM 1557 O O . LEU A 1 210 ? 29.144 -7.959 -31.568 1.00 84.12 210 LEU A O 1
ATOM 1561 N N . GLU A 1 211 ? 29.750 -10.128 -31.674 1.00 85.44 211 GLU A N 1
ATOM 1562 C CA . GLU A 1 211 ? 31.198 -9.908 -31.567 1.00 85.44 211 GLU A CA 1
ATOM 1563 C C . GLU A 1 211 ? 31.848 -9.702 -32.946 1.00 85.44 211 GLU A C 1
ATOM 1565 O O . GLU A 1 211 ? 33.018 -9.327 -33.042 1.00 85.44 211 GLU A O 1
ATOM 1570 N N . ALA A 1 212 ? 31.092 -9.907 -34.031 1.00 83.38 212 ALA A N 1
ATOM 1571 C CA . ALA A 1 212 ? 31.563 -9.662 -35.387 1.00 83.38 212 ALA A CA 1
ATOM 1572 C C . ALA A 1 212 ? 31.985 -8.189 -35.585 1.00 83.38 212 ALA A C 1
ATOM 1574 O O . ALA A 1 212 ? 31.378 -7.289 -34.991 1.00 83.38 212 ALA A O 1
ATOM 1575 N N . PRO A 1 213 ? 32.975 -7.903 -36.456 1.00 83.62 213 PRO A N 1
ATOM 1576 C CA . PRO A 1 213 ? 33.372 -6.536 -36.777 1.00 83.62 213 PRO A CA 1
ATOM 1577 C C . PRO A 1 213 ? 32.176 -5.707 -37.250 1.00 83.62 213 PRO A C 1
ATOM 1579 O O . PRO A 1 213 ? 31.479 -6.081 -38.189 1.00 83.62 213 PRO A O 1
ATOM 1582 N N . HIS A 1 214 ? 31.927 -4.582 -36.583 1.00 86.88 214 HIS A N 1
ATOM 1583 C CA . HIS A 1 214 ? 30.742 -3.751 -36.823 1.00 86.88 214 HIS A CA 1
ATOM 1584 C C . HIS A 1 214 ? 31.038 -2.247 -36.766 1.00 86.88 214 HIS A C 1
ATOM 1586 O O . HIS A 1 214 ? 30.112 -1.434 -36.811 1.00 86.88 214 HIS A O 1
ATOM 1592 N N . ALA A 1 215 ? 32.311 -1.849 -36.686 1.00 85.81 215 ALA A N 1
ATOM 1593 C CA . ALA A 1 215 ? 32.712 -0.446 -36.742 1.00 85.81 215 ALA A CA 1
ATOM 1594 C C . ALA A 1 215 ? 32.409 0.128 -38.135 1.00 85.81 215 ALA A C 1
ATOM 1596 O O . ALA A 1 215 ? 32.908 -0.384 -39.137 1.00 85.81 215 ALA A O 1
ATOM 1597 N N . ALA A 1 216 ? 31.576 1.172 -38.189 1.00 84.56 216 ALA A N 1
ATOM 1598 C CA . ALA A 1 216 ? 31.081 1.740 -39.443 1.00 84.56 216 ALA A CA 1
ATOM 1599 C C . ALA A 1 216 ? 32.229 2.209 -40.348 1.00 84.56 216 ALA A C 1
ATOM 1601 O O . ALA A 1 216 ? 32.308 1.778 -41.494 1.00 84.56 216 ALA A O 1
ATOM 1602 N N . ASP A 1 217 ? 33.163 2.988 -39.801 1.00 83.19 217 ASP A N 1
ATOM 1603 C CA . ASP A 1 217 ? 34.278 3.556 -40.566 1.00 83.19 217 ASP A CA 1
ATOM 1604 C C . ASP A 1 217 ? 35.230 2.476 -41.095 1.00 83.19 217 ASP A C 1
ATOM 1606 O O . ASP A 1 217 ? 35.685 2.548 -42.232 1.00 83.19 217 ASP A O 1
ATOM 1610 N N . ALA A 1 218 ? 35.495 1.431 -40.303 1.00 84.25 218 ALA A N 1
ATOM 1611 C CA . ALA A 1 218 ? 36.386 0.343 -40.703 1.00 84.25 218 ALA A CA 1
ATOM 1612 C C . ALA A 1 218 ? 35.779 -0.526 -41.817 1.00 84.25 218 ALA A C 1
ATOM 1614 O O . ALA A 1 218 ? 36.474 -0.886 -42.766 1.00 84.25 218 ALA A O 1
ATOM 1615 N N . LEU A 1 219 ? 34.483 -0.847 -41.722 1.00 86.25 219 LEU A N 1
ATOM 1616 C CA . LEU A 1 219 ? 33.776 -1.630 -42.742 1.00 86.25 219 LEU A CA 1
ATOM 1617 C C . LEU A 1 219 ? 33.568 -0.833 -44.033 1.00 86.25 219 LEU A C 1
ATOM 1619 O O . LEU A 1 219 ? 33.721 -1.381 -45.123 1.00 86.25 219 LEU A O 1
ATOM 1623 N N . GLN A 1 220 ? 33.269 0.462 -43.914 1.00 84.19 220 GLN A N 1
ATOM 1624 C CA . GLN A 1 220 ? 33.138 1.358 -45.057 1.00 84.19 220 GLN A CA 1
ATOM 1625 C C . GLN A 1 220 ? 34.483 1.547 -45.772 1.00 84.19 220 GLN A C 1
ATOM 1627 O O . GLN A 1 220 ? 34.546 1.395 -46.990 1.00 84.19 220 GLN A O 1
ATOM 1632 N N . ALA A 1 221 ? 35.573 1.766 -45.028 1.00 84.31 221 ALA A N 1
ATOM 1633 C CA . ALA A 1 221 ? 36.917 1.855 -45.595 1.00 84.31 221 ALA A CA 1
ATOM 1634 C C . ALA A 1 221 ? 37.345 0.547 -46.284 1.00 84.31 221 ALA A C 1
ATOM 1636 O O . ALA A 1 221 ? 37.929 0.584 -47.366 1.00 84.31 221 ALA A O 1
ATOM 1637 N N . ALA A 1 222 ? 37.025 -0.616 -45.704 1.00 83.94 222 ALA A N 1
ATOM 1638 C CA . ALA A 1 222 ? 37.300 -1.914 -46.324 1.00 83.94 222 ALA A CA 1
ATOM 1639 C C . ALA A 1 222 ? 36.508 -2.118 -47.630 1.00 83.94 222 ALA A C 1
ATOM 1641 O O . ALA A 1 222 ? 37.047 -2.640 -48.607 1.00 83.94 222 ALA A O 1
ATOM 1642 N N . LEU A 1 223 ? 35.247 -1.672 -47.677 1.00 86.69 223 LEU A N 1
ATOM 1643 C CA . LEU A 1 223 ? 34.431 -1.698 -48.890 1.00 86.69 223 LEU A CA 1
ATOM 1644 C C . LEU A 1 223 ? 34.986 -0.765 -49.973 1.00 86.69 223 LEU A C 1
ATOM 1646 O O . LEU A 1 223 ? 35.076 -1.167 -51.131 1.00 86.69 223 LEU A O 1
ATOM 1650 N N . GLU A 1 224 ? 35.387 0.452 -49.610 1.00 87.81 224 GLU A N 1
ATOM 1651 C CA . GLU A 1 224 ? 35.998 1.413 -50.535 1.00 87.81 224 GLU A CA 1
ATOM 1652 C C . GLU A 1 224 ? 37.320 0.889 -51.104 1.00 87.81 224 GLU A C 1
ATOM 1654 O O . GLU A 1 224 ? 37.534 0.956 -52.314 1.00 87.81 224 GLU A O 1
ATOM 1659 N N . GLN A 1 225 ? 38.165 0.278 -50.267 1.00 85.81 225 GLN A N 1
ATOM 1660 C CA . GLN A 1 225 ? 39.394 -0.387 -50.709 1.00 85.81 225 GLN A CA 1
ATOM 1661 C C . GLN A 1 225 ? 39.108 -1.551 -51.665 1.00 85.81 225 GLN A C 1
ATOM 1663 O O . GLN A 1 225 ? 39.780 -1.679 -52.689 1.00 85.81 225 GLN A O 1
ATOM 1668 N N . ALA A 1 226 ? 38.096 -2.375 -51.378 1.00 84.19 226 ALA A N 1
ATOM 1669 C CA . ALA A 1 226 ? 37.708 -3.478 -52.254 1.00 84.19 226 ALA A CA 1
ATOM 1670 C C . ALA A 1 226 ? 37.174 -2.977 -53.608 1.00 84.19 226 ALA A C 1
ATOM 1672 O O . ALA A 1 226 ? 37.533 -3.526 -54.648 1.00 84.19 226 ALA A O 1
ATOM 1673 N N . ILE A 1 227 ? 36.352 -1.919 -53.611 1.00 83.81 227 ILE A N 1
ATOM 1674 C CA . ILE A 1 227 ? 35.827 -1.298 -54.838 1.00 83.81 227 ILE A CA 1
ATOM 1675 C C . ILE A 1 227 ? 36.964 -0.688 -55.661 1.00 83.81 227 ILE A C 1
ATOM 1677 O O . ILE A 1 227 ? 36.997 -0.874 -56.875 1.00 83.81 227 ILE A O 1
ATOM 1681 N N . ALA A 1 228 ? 37.908 0.004 -55.018 1.00 83.88 228 ALA A N 1
ATOM 1682 C CA . ALA A 1 228 ? 39.073 0.566 -55.692 1.00 83.88 228 ALA A CA 1
ATOM 1683 C C . ALA A 1 228 ? 39.954 -0.530 -56.320 1.00 83.88 228 ALA A C 1
ATOM 1685 O O . ALA A 1 228 ? 40.409 -0.378 -57.453 1.00 83.88 228 ALA A O 1
ATOM 1686 N N . ALA A 1 229 ? 40.149 -1.658 -55.626 1.00 79.56 229 ALA A N 1
ATOM 1687 C CA . ALA A 1 229 ? 40.904 -2.799 -56.142 1.00 79.56 229 ALA A CA 1
ATOM 1688 C C . ALA A 1 229 ? 40.206 -3.486 -57.335 1.00 79.56 229 ALA A C 1
ATOM 1690 O O . ALA A 1 229 ? 40.859 -3.749 -58.344 1.00 79.56 229 ALA A O 1
ATOM 1691 N N . ASP A 1 230 ? 38.891 -3.733 -57.265 1.00 82.81 230 ASP A N 1
ATOM 1692 C CA . ASP A 1 230 ? 38.103 -4.275 -58.390 1.00 82.81 230 ASP A CA 1
ATOM 1693 C C . ASP A 1 230 ? 38.078 -3.306 -59.581 1.00 82.81 230 ASP A C 1
ATOM 1695 O O . ASP A 1 230 ? 38.280 -3.727 -60.719 1.00 82.81 230 ASP A O 1
ATOM 1699 N N . GLY A 1 231 ? 37.929 -2.002 -59.324 1.00 79.12 231 GLY A N 1
ATOM 1700 C CA . GLY A 1 231 ? 38.026 -0.953 -60.339 1.00 79.12 231 GLY A CA 1
ATOM 1701 C C . GLY A 1 231 ? 39.375 -0.963 -61.058 1.00 79.12 231 GLY A C 1
ATOM 1702 O O . GLY A 1 231 ? 39.408 -1.022 -62.285 1.00 79.12 231 GLY A O 1
ATOM 1703 N N . GLY A 1 232 ? 40.480 -1.018 -60.307 1.00 80.12 232 GLY A N 1
ATOM 1704 C CA . GLY A 1 232 ? 41.830 -1.083 -60.874 1.00 80.12 232 GLY A CA 1
ATOM 1705 C C . GLY A 1 232 ? 42.105 -2.367 -61.667 1.00 80.12 232 GLY A C 1
ATOM 1706 O O . GLY A 1 232 ? 42.781 -2.330 -62.695 1.00 80.12 232 GLY A O 1
ATOM 1707 N N . VAL A 1 233 ? 41.560 -3.516 -61.247 1.00 81.62 233 VAL A N 1
ATOM 1708 C CA . VAL A 1 233 ? 41.667 -4.772 -62.014 1.00 81.62 233 VAL A CA 1
ATOM 1709 C C . VAL A 1 233 ? 40.846 -4.699 -63.306 1.00 81.62 233 VAL A C 1
ATOM 1711 O O . VAL A 1 233 ? 41.340 -5.097 -64.360 1.00 81.62 233 VAL A O 1
ATOM 1714 N N . ARG A 1 234 ? 39.626 -4.150 -63.269 1.00 78.69 234 ARG A N 1
ATOM 1715 C CA . ARG A 1 234 ? 38.774 -4.003 -64.462 1.00 78.69 234 ARG A CA 1
ATOM 1716 C C . ARG A 1 234 ? 39.310 -2.987 -65.459 1.00 78.69 234 ARG A C 1
ATOM 1718 O O . ARG A 1 234 ? 39.242 -3.245 -66.655 1.00 78.69 234 ARG A O 1
ATOM 1725 N N . GLU A 1 235 ? 39.878 -1.881 -64.992 1.00 79.69 235 GLU A N 1
ATOM 1726 C CA . GLU A 1 235 ? 40.548 -0.893 -65.843 1.00 79.69 235 GLU A CA 1
ATOM 1727 C C . GLU A 1 235 ? 41.751 -1.513 -66.568 1.00 79.69 235 GLU A C 1
ATOM 1729 O O . GLU A 1 235 ? 41.925 -1.318 -67.771 1.00 79.69 235 GLU A O 1
ATOM 1734 N N . ARG A 1 236 ? 42.528 -2.365 -65.885 1.00 75.31 236 ARG A N 1
ATOM 1735 C CA . ARG A 1 236 ? 43.611 -3.150 -66.505 1.00 75.31 236 ARG A CA 1
ATOM 1736 C C . ARG A 1 236 ? 43.104 -4.162 -67.536 1.00 75.31 236 ARG A C 1
ATOM 1738 O O . ARG A 1 236 ? 43.768 -4.378 -68.542 1.00 75.31 236 ARG A O 1
ATOM 1745 N N . VAL A 1 237 ? 41.942 -4.778 -67.310 1.00 76.62 237 VAL A N 1
ATOM 1746 C CA . VAL A 1 237 ? 41.305 -5.671 -68.297 1.00 76.62 237 VAL A CA 1
ATOM 1747 C C . VAL A 1 237 ? 40.804 -4.881 -69.509 1.00 76.62 237 VAL A C 1
ATOM 1749 O O . VAL A 1 237 ? 41.035 -5.308 -70.637 1.00 76.62 237 VAL A O 1
ATOM 1752 N N . GLY A 1 238 ? 40.163 -3.729 -69.289 1.00 74.19 238 GLY A N 1
ATOM 1753 C CA . GLY A 1 238 ? 39.669 -2.845 -70.348 1.00 74.19 238 GLY A CA 1
ATOM 1754 C C . GLY A 1 238 ? 40.799 -2.306 -71.219 1.00 74.19 238 GLY A C 1
ATOM 1755 O O . GLY A 1 238 ? 40.787 -2.509 -72.427 1.00 74.19 238 GLY A O 1
ATOM 1756 N N . THR A 1 239 ? 41.835 -1.738 -70.600 1.00 74.19 239 THR A N 1
ATOM 1757 C CA . THR A 1 239 ? 43.034 -1.254 -71.304 1.00 74.19 239 THR A CA 1
ATOM 1758 C C . THR A 1 239 ? 43.769 -2.374 -72.044 1.00 74.19 239 THR A C 1
ATOM 1760 O O . THR A 1 239 ? 44.186 -2.175 -73.180 1.00 74.19 239 THR A O 1
ATOM 1763 N N . PHE A 1 240 ? 43.881 -3.583 -71.477 1.00 67.94 240 PHE A N 1
ATOM 1764 C CA . PHE A 1 240 ? 44.477 -4.721 -72.187 1.00 67.94 240 PHE A CA 1
ATOM 1765 C C . PHE A 1 240 ? 43.625 -5.182 -73.380 1.00 67.94 240 PHE A C 1
ATOM 1767 O O . PHE A 1 240 ? 44.180 -5.517 -74.423 1.00 67.94 240 PHE A O 1
ATOM 1774 N N . ALA A 1 241 ? 42.293 -5.179 -73.260 1.00 70.75 241 ALA A N 1
ATOM 1775 C CA . ALA A 1 241 ? 41.383 -5.520 -74.353 1.00 70.75 241 ALA A CA 1
ATOM 1776 C C . ALA A 1 241 ? 41.404 -4.468 -75.474 1.00 70.75 241 ALA A C 1
ATOM 1778 O O . ALA A 1 241 ? 41.483 -4.835 -76.643 1.00 70.75 241 ALA A O 1
ATOM 1779 N N . GLU A 1 242 ? 41.404 -3.178 -75.129 1.00 70.69 242 GLU A N 1
ATOM 1780 C CA . GLU A 1 242 ? 41.520 -2.065 -76.081 1.00 70.69 242 GLU A CA 1
ATOM 1781 C C . GLU A 1 242 ? 42.866 -2.088 -76.813 1.00 70.69 242 GLU A C 1
ATOM 1783 O O . GLU A 1 242 ? 42.907 -1.958 -78.034 1.00 70.69 242 GLU A O 1
ATOM 1788 N N . ILE A 1 243 ? 43.967 -2.337 -76.097 1.00 65.38 243 ILE A N 1
ATOM 1789 C CA . ILE A 1 243 ? 45.306 -2.454 -76.689 1.00 65.38 243 ILE A CA 1
ATOM 1790 C C . ILE A 1 243 ? 45.432 -3.735 -77.533 1.00 65.38 243 ILE A C 1
ATOM 1792 O O . ILE A 1 243 ? 46.047 -3.702 -78.597 1.00 65.38 243 ILE A O 1
ATOM 1796 N N . ALA A 1 244 ? 44.842 -4.861 -77.116 1.00 65.00 244 ALA A N 1
ATOM 1797 C CA . ALA A 1 244 ? 44.834 -6.100 -77.900 1.00 65.00 244 ALA A CA 1
ATOM 1798 C C . ALA A 1 244 ? 44.002 -5.964 -79.184 1.00 65.00 244 ALA A C 1
ATOM 1800 O O . ALA A 1 244 ? 44.428 -6.442 -80.237 1.00 65.00 244 ALA A O 1
ATOM 1801 N N . GLN A 1 245 ? 42.860 -5.276 -79.112 1.00 69.62 245 GLN A N 1
ATOM 1802 C CA . GLN A 1 245 ? 42.031 -4.941 -80.267 1.00 69.62 245 GLN A CA 1
ATOM 1803 C C . GLN A 1 245 ? 42.772 -3.974 -81.200 1.00 69.62 245 GLN A C 1
ATOM 1805 O O . GLN A 1 245 ? 42.886 -4.256 -82.386 1.00 69.62 245 GLN A O 1
ATOM 1810 N N . ALA A 1 246 ? 43.390 -2.912 -80.670 1.00 65.56 246 ALA A N 1
ATOM 1811 C CA . ALA A 1 246 ? 44.204 -1.979 -81.451 1.00 65.56 246 ALA A CA 1
ATOM 1812 C C . ALA A 1 246 ? 45.423 -2.659 -82.104 1.00 65.56 246 ALA A C 1
ATOM 1814 O O . ALA A 1 246 ? 45.769 -2.345 -83.240 1.00 65.56 246 ALA A O 1
ATOM 1815 N N . ALA A 1 247 ? 46.055 -3.629 -81.437 1.00 59.50 247 ALA A N 1
ATOM 1816 C CA . ALA A 1 247 ? 47.145 -4.424 -82.000 1.00 59.50 247 ALA A CA 1
ATOM 1817 C C . ALA A 1 247 ? 46.662 -5.427 -83.067 1.00 59.50 247 ALA A C 1
ATOM 1819 O O . ALA A 1 247 ? 47.381 -5.681 -84.036 1.00 59.50 247 ALA A O 1
ATOM 1820 N N . ALA A 1 248 ? 45.458 -5.990 -82.919 1.00 62.44 248 ALA A N 1
ATOM 1821 C CA . ALA A 1 248 ? 44.822 -6.831 -83.932 1.00 62.44 248 ALA A CA 1
ATOM 1822 C C . ALA A 1 248 ? 44.414 -6.010 -85.167 1.00 62.44 248 ALA A C 1
ATOM 1824 O O . ALA A 1 248 ? 44.722 -6.408 -86.290 1.00 62.44 248 ALA A O 1
ATOM 1825 N N . ASP A 1 249 ? 43.829 -4.831 -84.958 1.00 62.94 249 ASP A N 1
ATOM 1826 C CA . ASP A 1 249 ? 43.435 -3.892 -86.009 1.00 62.94 249 ASP A CA 1
ATOM 1827 C C . ASP A 1 249 ? 44.664 -3.297 -86.720 1.00 62.94 249 ASP A C 1
ATOM 1829 O O . ASP A 1 249 ? 44.668 -3.163 -87.943 1.00 62.94 249 ASP A O 1
ATOM 1833 N N . ALA A 1 250 ? 45.755 -3.015 -85.997 1.00 56.34 250 ALA A N 1
ATOM 1834 C CA . ALA A 1 250 ? 47.034 -2.615 -86.585 1.00 56.34 250 ALA A CA 1
ATOM 1835 C C . ALA A 1 250 ? 47.684 -3.756 -87.389 1.00 56.34 250 ALA A C 1
ATOM 1837 O O . ALA A 1 250 ? 48.220 -3.511 -88.465 1.00 56.34 250 ALA A O 1
ATOM 1838 N N . ARG A 1 251 ? 47.594 -5.016 -86.935 1.00 54.50 251 ARG A N 1
ATOM 1839 C CA . ARG A 1 251 ? 48.046 -6.185 -87.717 1.00 54.50 251 ARG A CA 1
ATOM 1840 C C . ARG A 1 251 ? 47.202 -6.413 -88.970 1.00 54.50 251 ARG A C 1
ATOM 1842 O O . ARG A 1 251 ? 47.764 -6.772 -89.999 1.00 54.50 251 ARG A O 1
ATOM 1849 N N . ALA A 1 252 ? 45.893 -6.173 -88.906 1.00 55.78 252 ALA A N 1
ATOM 1850 C CA . ALA A 1 252 ? 45.013 -6.223 -90.070 1.00 55.78 252 ALA A CA 1
ATOM 1851 C C . ALA A 1 252 ? 45.343 -5.100 -91.072 1.00 55.78 252 ALA A C 1
ATOM 1853 O O . ALA A 1 252 ? 45.470 -5.359 -92.266 1.00 55.78 252 ALA A O 1
ATOM 1854 N N . LYS A 1 253 ? 45.595 -3.875 -90.590 1.00 55.72 253 LYS A N 1
ATOM 1855 C CA . LYS A 1 253 ? 45.986 -2.731 -91.435 1.00 55.72 253 LYS A CA 1
ATOM 1856 C C . LYS A 1 253 ? 47.400 -2.848 -92.024 1.00 55.72 253 LYS A C 1
ATOM 1858 O O . LYS A 1 253 ? 47.629 -2.360 -93.122 1.00 55.72 253 LYS A O 1
ATOM 1863 N N . VAL A 1 254 ? 48.325 -3.536 -91.352 1.00 50.34 254 VAL A N 1
ATOM 1864 C CA . VAL A 1 254 ? 49.683 -3.826 -91.863 1.00 50.34 254 VAL A CA 1
ATOM 1865 C C . VAL A 1 254 ? 49.710 -5.061 -92.786 1.00 50.34 254 VAL A C 1
ATOM 1867 O O . VAL A 1 254 ? 50.657 -5.236 -93.548 1.00 50.34 254 VAL A O 1
ATOM 1870 N N . GLY A 1 255 ? 48.668 -5.901 -92.774 1.00 52.44 255 GLY A N 1
ATOM 1871 C CA . GLY A 1 255 ? 48.534 -7.055 -93.672 1.00 52.44 255 GLY A CA 1
ATOM 1872 C C . GLY A 1 255 ? 48.011 -6.728 -95.077 1.00 52.44 255 GLY A C 1
ATOM 1873 O O . GLY A 1 255 ? 48.308 -7.473 -96.008 1.00 52.44 255 GLY A O 1
ATOM 1874 N N . GLU A 1 256 ? 47.271 -5.625 -95.249 1.00 47.44 256 GLU A N 1
ATOM 1875 C CA . GLU A 1 256 ? 46.609 -5.276 -96.524 1.00 47.44 256 GLU A CA 1
ATOM 1876 C C . GLU A 1 256 ? 46.887 -3.849 -97.047 1.00 47.44 256 GLU A C 1
ATOM 1878 O O . GLU A 1 256 ? 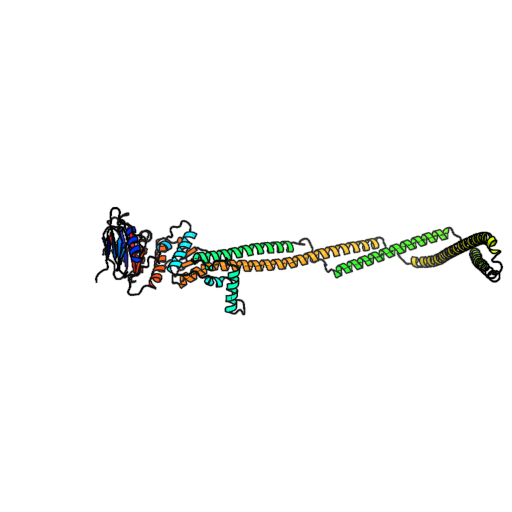46.393 -3.486 -98.112 1.00 47.44 256 GLU A O 1
ATOM 1883 N N . GLY A 1 257 ? 47.715 -3.039 -96.379 1.00 40.34 257 GLY A N 1
ATOM 1884 C CA . GLY A 1 257 ? 48.056 -1.684 -96.831 1.00 40.34 257 GLY A CA 1
ATOM 1885 C C . GLY A 1 257 ? 49.557 -1.495 -97.022 1.00 40.34 257 GLY A C 1
ATOM 1886 O O . GLY A 1 257 ? 50.317 -1.567 -96.059 1.00 40.34 257 GLY A O 1
ATOM 1887 N N . GLY A 1 258 ? 49.985 -1.234 -98.261 1.00 45.44 258 GLY A N 1
ATOM 1888 C CA . GLY A 1 258 ? 51.333 -0.751 -98.561 1.00 45.44 258 GLY A CA 1
ATOM 1889 C C . GLY A 1 258 ? 51.660 0.513 -97.763 1.00 45.44 258 GLY A C 1
ATOM 1890 O O . GLY A 1 258 ? 50.774 1.310 -97.456 1.00 45.44 258 GLY A O 1
ATOM 1891 N N . GLY A 1 259 ? 52.935 0.661 -97.394 1.00 47.78 259 GLY A N 1
ATOM 1892 C CA . GLY A 1 259 ? 53.438 1.836 -96.685 1.00 47.78 259 GLY A CA 1
ATOM 1893 C C . GLY A 1 259 ? 53.112 3.151 -97.409 1.00 47.78 259 GLY A C 1
ATOM 1894 O O . GLY A 1 259 ? 52.787 3.128 -98.596 1.00 47.78 259 GLY A O 1
ATOM 1895 N N . PRO A 1 260 ? 53.183 4.289 -96.698 1.00 42.72 260 PRO A N 1
ATOM 1896 C CA . PRO A 1 260 ? 52.768 5.581 -97.227 1.00 42.72 260 PRO A CA 1
ATOM 1897 C C . PRO A 1 260 ? 53.504 5.903 -98.532 1.00 42.72 260 PRO A C 1
ATOM 1899 O O . PRO A 1 260 ? 54.735 5.937 -98.578 1.00 42.72 260 PRO A O 1
ATOM 1902 N N . ASP A 1 261 ? 52.717 6.108 -99.587 1.00 46.44 261 ASP A N 1
ATOM 1903 C CA . ASP A 1 261 ? 53.171 6.572 -100.890 1.00 46.44 261 ASP A CA 1
ATOM 1904 C C . ASP A 1 261 ? 53.669 8.017 -100.749 1.00 46.44 261 ASP A C 1
ATOM 1906 O O . ASP A 1 261 ? 52.904 8.931 -100.424 1.00 46.44 261 ASP A O 1
ATOM 1910 N N . ALA A 1 262 ? 54.974 8.207 -100.943 1.00 51.72 262 ALA A N 1
ATOM 1911 C CA . ALA A 1 262 ? 55.647 9.494 -100.811 1.00 51.72 262 ALA A CA 1
ATOM 1912 C C . ALA A 1 262 ? 55.184 10.523 -101.863 1.00 51.72 262 ALA A C 1
ATOM 1914 O O . ALA A 1 262 ? 55.439 11.716 -101.691 1.00 51.72 262 ALA A O 1
ATOM 1915 N N . ASP A 1 263 ? 54.447 10.094 -102.894 1.00 51.00 263 ASP A N 1
ATOM 1916 C CA . ASP A 1 263 ? 53.898 10.981 -103.921 1.00 51.00 263 ASP A CA 1
ATOM 1917 C C . ASP A 1 263 ? 52.531 11.591 -103.523 1.00 51.00 263 ASP A C 1
ATOM 1919 O O . ASP A 1 263 ? 52.187 12.684 -103.977 1.00 51.00 263 ASP A O 1
ATOM 1923 N N . ALA A 1 264 ? 51.792 10.993 -102.576 1.00 55.12 264 ALA A N 1
ATOM 1924 C CA . ALA A 1 264 ? 50.481 11.492 -102.127 1.00 55.12 264 ALA A CA 1
ATOM 1925 C C . ALA A 1 264 ? 50.556 12.660 -101.115 1.00 55.12 264 ALA A C 1
ATOM 1927 O O . ALA A 1 264 ? 49.585 13.402 -100.943 1.00 55.12 264 ALA A O 1
ATOM 1928 N N . MET A 1 265 ? 51.704 12.862 -100.455 1.00 49.94 265 MET A N 1
ATOM 1929 C CA . MET A 1 265 ? 51.922 13.983 -99.522 1.00 49.94 265 MET A CA 1
ATOM 1930 C C . MET A 1 265 ? 52.347 15.289 -100.220 1.00 49.94 265 MET A C 1
ATOM 1932 O O . MET A 1 265 ? 52.097 16.370 -99.682 1.00 49.94 265 MET A O 1
ATOM 1936 N N . ASN A 1 266 ? 52.920 15.223 -101.428 1.00 53.56 266 ASN A N 1
ATOM 1937 C CA . ASN A 1 266 ? 53.344 16.412 -102.181 1.00 53.56 266 ASN A CA 1
ATOM 1938 C C . ASN A 1 266 ? 52.186 17.088 -102.943 1.00 53.56 266 ASN A C 1
ATOM 1940 O O . ASN A 1 266 ? 52.132 18.316 -103.000 1.00 53.56 266 ASN A O 1
ATOM 1944 N N . GLU A 1 267 ? 51.201 16.330 -103.441 1.00 54.19 267 GLU A N 1
ATOM 1945 C CA . GLU A 1 267 ? 50.020 16.897 -104.125 1.00 54.19 267 GLU A CA 1
ATOM 1946 C C . GLU A 1 267 ? 49.047 17.625 -103.170 1.00 54.19 267 GLU A C 1
ATOM 1948 O O . GLU A 1 267 ? 48.305 18.517 -103.589 1.00 54.19 267 GLU A O 1
ATOM 1953 N N . ALA A 1 268 ? 49.071 17.316 -101.868 1.00 54.41 268 ALA A N 1
ATOM 1954 C CA . ALA A 1 268 ? 48.222 17.972 -100.867 1.00 54.41 268 ALA A CA 1
ATOM 1955 C C . ALA A 1 268 ? 48.775 19.332 -100.383 1.00 54.41 268 ALA A C 1
ATOM 1957 O O . ALA A 1 268 ? 47.996 20.207 -100.002 1.00 54.41 268 ALA A O 1
ATOM 1958 N N . HIS A 1 269 ? 50.094 19.556 -100.454 1.00 51.34 269 HIS A N 1
ATOM 1959 C CA . HIS A 1 269 ? 50.724 20.837 -100.093 1.00 51.34 269 HIS A CA 1
ATOM 1960 C C . HIS A 1 269 ? 50.606 21.901 -101.205 1.00 51.34 269 HIS A C 1
ATOM 1962 O O . HIS A 1 269 ? 50.480 23.093 -100.915 1.00 51.34 269 HIS A O 1
ATOM 1968 N N . GLU A 1 270 ? 50.557 21.501 -102.481 1.00 54.22 270 GLU A N 1
ATOM 1969 C CA . GLU A 1 270 ? 50.350 22.427 -103.611 1.00 54.22 270 GLU A CA 1
ATOM 1970 C C . GLU A 1 270 ? 48.882 22.888 -103.767 1.00 54.22 270 GLU A C 1
ATOM 1972 O O . GLU A 1 270 ? 48.610 23.972 -104.300 1.00 54.22 270 GLU A O 1
ATOM 1977 N N . GLY A 1 271 ? 47.924 22.136 -103.211 1.00 54.91 271 GLY A N 1
ATOM 1978 C CA . GLY A 1 271 ? 46.500 22.497 -103.175 1.00 54.91 271 GLY A CA 1
ATOM 1979 C C . GLY A 1 271 ? 46.157 23.698 -102.279 1.00 54.91 271 GLY A C 1
ATOM 1980 O O . GLY A 1 271 ? 45.145 24.359 -102.508 1.00 54.91 271 GLY A O 1
ATOM 1981 N N . LEU A 1 272 ? 47.009 24.040 -101.303 1.00 50.38 272 LEU A N 1
ATOM 1982 C CA . LEU A 1 272 ? 46.765 25.149 -100.367 1.00 50.38 272 LEU A CA 1
ATOM 1983 C C . LEU A 1 272 ? 47.282 26.509 -100.889 1.00 50.38 272 LEU A C 1
ATOM 1985 O O . LEU A 1 272 ? 46.743 27.560 -100.550 1.00 50.38 272 LEU A O 1
ATOM 1989 N N . SER A 1 273 ? 48.282 26.507 -101.777 1.00 53.88 273 SER A N 1
ATOM 1990 C CA . SER A 1 273 ? 48.870 27.724 -102.373 1.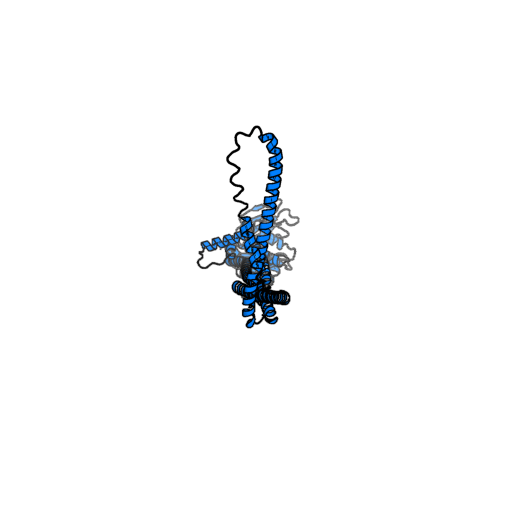00 53.88 273 SER A CA 1
ATOM 1991 C C . SER A 1 273 ? 48.026 28.300 -103.525 1.00 53.88 273 SER A C 1
ATOM 1993 O O . SER A 1 273 ? 48.022 29.507 -103.782 1.00 53.88 273 SER A O 1
ATOM 1995 N N . SER A 1 274 ? 47.232 27.458 -104.192 1.00 52.75 274 SER A N 1
ATOM 1996 C CA . SER A 1 274 ? 46.339 27.865 -105.289 1.00 52.75 274 SER A CA 1
ATOM 1997 C C . SER A 1 274 ? 44.971 28.397 -104.824 1.00 52.75 274 SER A C 1
ATOM 1999 O O . SER A 1 274 ? 44.260 29.013 -105.617 1.00 52.75 274 SER A O 1
ATOM 2001 N N . ALA A 1 275 ? 44.630 28.263 -103.535 1.00 51.16 275 ALA A N 1
ATOM 2002 C CA . ALA A 1 275 ? 43.398 28.795 -102.940 1.00 51.16 275 ALA A CA 1
ATOM 2003 C C . ALA A 1 275 ? 43.550 30.207 -102.325 1.00 51.16 275 ALA A C 1
ATOM 2005 O O . ALA A 1 275 ? 42.551 30.892 -102.119 1.00 51.16 275 ALA A O 1
ATOM 2006 N N . ALA A 1 276 ? 44.778 30.689 -102.096 1.00 50.44 276 ALA A N 1
ATOM 2007 C CA . ALA A 1 276 ? 45.043 32.023 -101.539 1.00 50.44 276 ALA A CA 1
ATOM 2008 C C . ALA A 1 276 ? 45.095 33.150 -102.596 1.00 50.44 276 ALA A C 1
ATOM 2010 O O . ALA A 1 276 ? 44.851 34.307 -102.273 1.00 50.44 276 ALA A O 1
ATOM 2011 N N . LYS A 1 277 ? 45.338 32.838 -103.878 1.00 55.16 277 LYS A N 1
ATOM 2012 C CA . LYS A 1 277 ? 45.435 33.849 -104.955 1.00 55.16 277 LYS A CA 1
ATOM 2013 C C . LYS A 1 277 ? 44.096 34.310 -105.542 1.00 55.16 277 LYS A C 1
ATOM 2015 O O . LYS A 1 277 ? 44.059 35.319 -106.230 1.00 55.16 277 LYS A O 1
ATOM 2020 N N . VAL A 1 278 ? 42.992 33.625 -105.243 1.00 54.72 278 VAL A N 1
ATOM 2021 C CA . VAL A 1 278 ? 41.643 34.000 -105.724 1.00 54.72 278 VAL A CA 1
ATOM 2022 C C . VAL A 1 278 ? 40.938 34.983 -104.765 1.00 54.72 278 VAL A C 1
ATOM 2024 O O . VAL A 1 278 ? 39.863 35.488 -105.073 1.00 54.72 278 VAL A O 1
ATOM 2027 N N . SER A 1 279 ? 41.552 35.319 -103.622 1.00 50.75 279 SER A N 1
ATOM 2028 C CA . SER A 1 279 ? 40.996 36.268 -102.643 1.00 50.75 279 SER A CA 1
ATOM 2029 C C . SER A 1 279 ? 41.503 37.711 -102.796 1.00 50.75 279 SER A C 1
ATOM 2031 O O . SER A 1 279 ? 40.826 38.624 -102.329 1.00 50.75 279 SER A O 1
ATOM 2033 N N . ASP A 1 280 ? 42.638 37.938 -103.463 1.00 48.22 280 ASP A N 1
ATOM 2034 C CA . ASP A 1 280 ? 43.244 39.278 -103.591 1.00 48.22 280 ASP A CA 1
ATOM 2035 C C . ASP A 1 280 ? 42.804 40.042 -104.854 1.00 48.22 280 ASP A C 1
ATOM 2037 O O . ASP A 1 280 ? 42.890 41.265 -104.902 1.00 48.22 280 ASP A O 1
ATOM 2041 N N . GLU A 1 281 ? 42.212 39.370 -105.845 1.00 53.41 281 GLU A N 1
ATOM 2042 C CA . GLU A 1 281 ? 41.671 40.019 -107.056 1.00 53.41 281 GLU A CA 1
ATOM 2043 C C . GLU A 1 281 ? 40.203 40.480 -106.898 1.00 53.41 281 GLU A C 1
ATOM 2045 O O . GLU A 1 281 ? 39.609 41.050 -107.812 1.00 53.41 281 GLU A O 1
ATOM 2050 N N . ALA A 1 282 ? 39.615 40.303 -105.708 1.00 52.16 282 ALA A N 1
ATOM 2051 C CA . ALA A 1 282 ? 38.272 40.780 -105.360 1.00 52.16 282 ALA A CA 1
ATOM 2052 C C . ALA A 1 282 ? 38.258 42.156 -104.649 1.00 52.16 282 ALA A C 1
ATOM 2054 O O . ALA A 1 282 ? 37.186 42.650 -104.293 1.00 52.16 282 ALA A O 1
ATOM 2055 N N . GLY A 1 283 ? 39.423 42.786 -104.442 1.00 49.62 283 GLY A N 1
ATOM 2056 C CA . GLY A 1 283 ? 39.577 44.010 -103.641 1.00 49.62 283 GLY A CA 1
ATOM 2057 C C . GLY A 1 283 ? 39.530 45.349 -104.391 1.00 49.62 283 GLY A C 1
ATOM 2058 O O . GLY A 1 283 ? 39.298 46.377 -103.760 1.00 49.62 283 GLY A O 1
ATOM 2059 N N . GLU A 1 284 ? 39.705 45.386 -105.716 1.00 54.03 284 GLU A N 1
ATOM 2060 C CA . GLU A 1 284 ? 39.970 46.654 -106.434 1.00 54.03 284 GLU A CA 1
ATOM 2061 C C . GLU A 1 284 ? 38.804 47.214 -107.275 1.00 54.03 284 GLU A C 1
ATOM 2063 O O . GLU A 1 284 ? 38.922 48.294 -107.850 1.00 54.03 284 GLU A O 1
ATOM 2068 N N . LEU A 1 285 ? 37.633 46.566 -107.302 1.00 53.44 285 LEU A N 1
ATOM 2069 C CA . LEU A 1 285 ? 36.492 47.019 -108.121 1.00 53.44 285 LEU A CA 1
ATOM 2070 C C . LEU A 1 285 ? 35.450 47.886 -107.378 1.00 53.44 285 LEU A C 1
ATOM 2072 O O . LEU A 1 285 ? 34.431 48.260 -107.956 1.00 53.44 285 LEU A O 1
ATOM 2076 N N . VAL A 1 286 ? 35.677 48.205 -106.099 1.00 54.09 286 VAL A N 1
ATOM 2077 C CA . VAL A 1 286 ? 34.682 48.857 -105.215 1.00 54.09 286 VAL A CA 1
ATOM 2078 C C . VAL A 1 286 ? 34.827 50.390 -105.150 1.00 54.09 286 VAL A C 1
ATOM 2080 O O . VAL A 1 286 ? 33.959 51.072 -104.612 1.00 54.09 286 VAL A O 1
ATOM 2083 N N . THR A 1 287 ? 35.852 50.981 -105.768 1.00 54.69 287 THR A N 1
ATOM 2084 C CA . THR A 1 287 ? 36.224 52.383 -105.482 1.00 54.69 287 THR A CA 1
ATOM 2085 C C . THR A 1 287 ? 35.871 53.406 -106.579 1.00 54.69 287 THR A C 1
ATOM 2087 O O . THR A 1 287 ? 36.248 54.564 -106.440 1.00 54.69 287 THR A O 1
ATOM 2090 N N . SER A 1 288 ? 35.139 53.070 -107.658 1.00 52.75 288 SER A N 1
ATOM 2091 C CA . SER A 1 288 ? 34.930 54.046 -108.761 1.00 52.75 288 SER A CA 1
ATOM 2092 C C . SER A 1 288 ? 33.531 54.209 -109.384 1.00 52.75 288 SER A C 1
ATOM 2094 O O . SER A 1 288 ? 33.424 54.896 -110.396 1.00 52.75 288 SER A O 1
ATOM 2096 N N . LEU A 1 289 ? 32.433 53.691 -108.810 1.00 63.19 289 LEU A N 1
ATOM 2097 C CA . LEU A 1 289 ? 31.110 53.734 -109.480 1.00 63.19 289 LEU A CA 1
ATOM 2098 C C . LEU A 1 289 ? 29.963 54.342 -108.644 1.00 63.19 289 LEU A C 1
ATOM 2100 O O . LEU A 1 289 ? 28.919 53.720 -108.464 1.00 63.19 289 LEU A O 1
ATOM 2104 N N . VAL A 1 290 ? 30.130 55.583 -108.162 1.00 58.62 290 VAL A N 1
ATOM 2105 C CA . VAL A 1 290 ? 29.090 56.329 -107.407 1.00 58.62 290 VAL A CA 1
ATOM 2106 C C . VAL A 1 290 ? 28.219 57.258 -108.278 1.00 58.62 290 VAL A C 1
ATOM 2108 O O . VAL A 1 290 ? 27.086 57.536 -107.900 1.00 58.62 290 VAL A O 1
ATOM 2111 N N . ASP A 1 291 ? 28.623 57.620 -109.499 1.00 51.38 291 ASP A N 1
ATOM 2112 C CA . ASP A 1 291 ? 27.815 58.504 -110.370 1.00 51.38 291 ASP A CA 1
ATOM 2113 C C . ASP A 1 291 ? 26.964 57.761 -111.432 1.00 51.38 291 ASP A C 1
ATOM 2115 O O . ASP A 1 291 ? 26.230 58.374 -112.207 1.00 51.38 291 ASP A O 1
ATOM 2119 N N . GLU A 1 292 ? 26.971 56.419 -111.443 1.00 52.94 292 GLU A N 1
ATOM 2120 C CA . GLU A 1 292 ? 26.178 55.584 -112.372 1.00 52.94 292 GLU A CA 1
ATOM 2121 C C . GLU A 1 292 ? 24.887 55.008 -111.750 1.00 52.94 292 GLU A C 1
ATOM 2123 O O . GLU A 1 292 ? 24.277 54.075 -112.273 1.00 52.94 292 GLU A O 1
ATOM 2128 N N . VAL A 1 293 ? 24.404 55.587 -110.647 1.00 62.22 293 VAL A N 1
ATOM 2129 C CA . VAL A 1 293 ? 23.271 55.056 -109.861 1.00 62.22 293 VAL A CA 1
ATOM 2130 C C . VAL A 1 293 ? 21.896 55.209 -110.539 1.00 62.22 293 VAL A C 1
ATOM 2132 O O . VAL A 1 293 ? 20.948 54.523 -110.174 1.00 62.22 293 VAL A O 1
ATOM 2135 N N . THR A 1 294 ? 21.762 55.972 -111.628 1.00 54.75 294 THR A N 1
ATOM 2136 C CA . THR A 1 294 ? 20.523 55.923 -112.446 1.00 54.75 294 THR A CA 1
ATOM 2137 C C . THR A 1 294 ? 20.560 54.799 -113.500 1.00 54.75 294 THR A C 1
ATOM 2139 O O . THR A 1 294 ? 19.516 54.330 -113.943 1.00 54.75 294 THR A O 1
ATOM 2142 N N . ARG A 1 295 ? 21.748 54.262 -113.832 1.00 54.66 295 ARG A N 1
ATOM 2143 C CA . ARG A 1 295 ? 21.898 52.988 -114.568 1.00 54.66 295 ARG A CA 1
ATOM 2144 C C . ARG A 1 295 ? 21.735 51.762 -113.652 1.00 54.66 295 ARG A C 1
ATOM 2146 O O . ARG A 1 295 ? 21.525 50.652 -114.137 1.00 54.66 295 ARG A O 1
ATOM 2153 N N . ALA A 1 296 ? 21.751 51.957 -112.331 1.00 55.22 296 ALA A N 1
ATOM 2154 C CA . ALA A 1 296 ? 21.754 50.886 -111.335 1.00 55.22 296 ALA A CA 1
ATOM 2155 C C . ALA A 1 296 ? 20.443 50.083 -111.202 1.00 55.22 296 ALA A C 1
ATOM 2157 O O . ALA A 1 296 ? 20.450 49.026 -110.576 1.00 55.22 296 ALA A O 1
ATOM 2158 N N . GLN A 1 297 ? 19.329 50.499 -111.816 1.00 58.12 297 GLN A N 1
ATOM 2159 C CA . GLN A 1 297 ? 18.092 49.700 -111.793 1.00 58.12 297 GLN A CA 1
ATOM 2160 C C . GLN A 1 297 ? 18.137 48.495 -112.751 1.00 58.12 297 GLN A C 1
ATOM 2162 O O . GLN A 1 297 ? 17.673 47.422 -112.381 1.00 58.12 297 GLN A O 1
ATOM 2167 N N . ALA A 1 298 ? 18.780 48.614 -113.920 1.00 62.09 298 ALA A N 1
ATOM 2168 C CA . ALA A 1 298 ? 19.069 47.466 -114.793 1.00 62.09 298 ALA A CA 1
ATOM 2169 C C . ALA A 1 298 ? 20.217 46.590 -114.241 1.00 62.09 298 ALA A C 1
ATOM 2171 O O . ALA A 1 298 ? 20.286 45.391 -114.503 1.00 62.09 298 ALA A O 1
ATOM 2172 N N . ALA A 1 299 ? 21.092 47.170 -113.415 1.00 57.09 299 ALA A N 1
ATOM 2173 C CA . ALA A 1 299 ? 22.171 46.448 -112.748 1.00 57.09 299 ALA A CA 1
ATOM 2174 C C . ALA A 1 299 ? 21.683 45.525 -111.612 1.00 57.09 299 ALA A C 1
ATOM 2176 O O . ALA A 1 299 ? 22.387 44.578 -111.277 1.00 57.09 299 ALA A O 1
ATOM 2177 N N . LEU A 1 300 ? 20.489 45.737 -111.040 1.00 62.38 300 LEU A N 1
ATOM 2178 C CA . LEU A 1 300 ? 19.964 44.922 -109.931 1.00 62.38 300 LEU A CA 1
ATOM 2179 C C . LEU A 1 300 ? 19.690 43.458 -110.343 1.00 62.38 300 LEU A C 1
ATOM 2181 O O . LEU A 1 300 ? 19.956 42.517 -109.590 1.00 62.38 300 LEU A O 1
ATOM 2185 N N . GLU A 1 301 ? 19.211 43.248 -111.567 1.00 71.56 301 GLU A N 1
ATOM 2186 C CA . GLU A 1 301 ? 18.907 41.916 -112.110 1.00 71.56 301 GLU A CA 1
ATOM 2187 C C . GLU A 1 301 ? 20.189 41.163 -112.528 1.00 71.56 301 GLU A C 1
ATOM 2189 O O . GLU A 1 301 ? 20.324 39.949 -112.348 1.00 71.56 301 GLU A O 1
ATOM 2194 N N . GLN A 1 302 ? 21.212 41.899 -112.970 1.00 64.38 302 GLN A N 1
ATOM 2195 C CA . GLN A 1 302 ? 22.538 41.344 -113.246 1.00 64.38 302 GLN A CA 1
ATOM 2196 C C . GLN A 1 302 ? 23.338 41.078 -111.952 1.00 64.38 302 GLN A C 1
ATOM 2198 O O . GLN A 1 302 ? 24.049 40.074 -111.860 1.00 64.38 302 GLN A O 1
ATOM 2203 N N . ALA A 1 303 ? 23.170 41.917 -110.923 1.00 54.62 303 ALA A N 1
ATOM 2204 C CA . ALA A 1 303 ? 23.803 41.786 -109.610 1.00 54.62 303 ALA A CA 1
ATOM 2205 C C . ALA A 1 303 ? 23.244 40.613 -108.792 1.00 54.62 303 ALA A C 1
ATOM 2207 O O . ALA A 1 303 ? 24.008 39.929 -108.118 1.00 54.62 303 ALA A O 1
ATOM 2208 N N . SER A 1 304 ? 21.948 40.309 -108.893 1.00 64.69 304 SER A N 1
ATOM 2209 C CA . SER A 1 304 ? 21.364 39.107 -108.271 1.00 64.69 304 SER A CA 1
ATOM 2210 C C . SER A 1 304 ? 21.894 37.813 -108.907 1.00 64.69 304 SER A C 1
ATOM 2212 O O . SER A 1 304 ? 22.273 36.881 -108.195 1.00 64.69 304 SER A O 1
ATOM 2214 N N . SER A 1 305 ? 22.061 37.790 -110.233 1.00 68.81 305 SER A N 1
ATOM 2215 C CA . SER A 1 305 ? 22.705 36.679 -110.956 1.00 68.81 305 SER A CA 1
ATOM 2216 C C . SER A 1 305 ? 24.218 36.570 -110.689 1.00 68.81 305 SER A C 1
ATOM 2218 O O . SER A 1 305 ? 24.798 35.483 -110.766 1.00 68.81 305 SER A O 1
ATOM 2220 N N . ALA A 1 306 ? 24.895 37.680 -110.381 1.00 66.56 306 ALA A N 1
ATOM 2221 C CA . ALA A 1 306 ? 26.291 37.683 -109.937 1.00 66.56 306 ALA A CA 1
ATOM 2222 C C . ALA A 1 306 ? 26.427 37.229 -108.471 1.00 66.56 306 ALA A C 1
ATOM 2224 O O . ALA A 1 306 ? 27.318 36.441 -108.163 1.00 66.56 306 ALA A O 1
ATOM 2225 N N . HIS A 1 307 ? 25.505 37.628 -107.589 1.00 68.62 307 HIS A N 1
ATOM 2226 C CA . HIS A 1 307 ? 25.465 37.194 -106.193 1.00 68.62 307 HIS A CA 1
ATOM 2227 C C . HIS A 1 307 ? 25.206 35.691 -106.069 1.00 68.62 307 HIS A C 1
ATOM 2229 O O . HIS A 1 307 ? 25.893 35.026 -105.301 1.00 68.62 307 HIS A O 1
ATOM 2235 N N . ALA A 1 308 ? 24.293 35.132 -106.871 1.00 74.62 308 ALA A N 1
ATOM 2236 C CA . ALA A 1 308 ? 24.050 33.689 -106.911 1.00 74.62 308 ALA A CA 1
ATOM 2237 C C . ALA A 1 308 ? 25.301 32.899 -107.342 1.00 74.62 308 ALA A C 1
ATOM 2239 O O . ALA A 1 308 ? 25.619 31.868 -106.752 1.00 74.62 308 ALA A O 1
ATOM 2240 N N . ARG A 1 309 ? 26.065 33.409 -108.320 1.00 75.81 309 A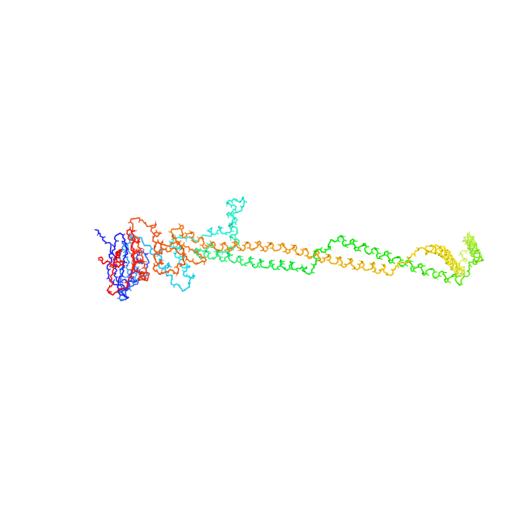RG A N 1
ATOM 2241 C CA . ARG A 1 309 ? 27.337 32.801 -108.749 1.00 75.81 309 ARG A CA 1
ATOM 2242 C C . ARG A 1 309 ? 28.436 32.940 -107.693 1.00 75.81 309 ARG A C 1
ATOM 2244 O O . ARG A 1 309 ? 29.145 31.974 -107.439 1.00 75.81 309 ARG A O 1
ATOM 2251 N N . ALA A 1 310 ? 28.541 34.092 -107.032 1.00 72.19 310 ALA A N 1
ATOM 2252 C CA . ALA A 1 310 ? 29.488 34.303 -105.937 1.00 72.19 310 ALA A CA 1
ATOM 2253 C C . ALA A 1 310 ? 29.160 33.434 -104.706 1.00 72.19 310 ALA A C 1
ATOM 2255 O O . ALA A 1 310 ? 30.062 32.863 -104.099 1.00 72.19 310 ALA A O 1
ATOM 2256 N N . GLN A 1 311 ? 27.875 33.270 -104.375 1.00 73.25 311 GLN A N 1
ATOM 2257 C CA . GLN A 1 311 ? 27.395 32.354 -103.334 1.00 73.25 311 GLN A CA 1
ATOM 2258 C C . GLN A 1 311 ? 27.732 30.897 -103.672 1.00 73.25 311 GLN A C 1
ATOM 2260 O O . GLN A 1 311 ? 28.271 30.190 -102.824 1.00 73.25 311 GLN A O 1
ATOM 2265 N N . ALA A 1 312 ? 27.497 30.464 -104.917 1.00 73.44 312 ALA A N 1
ATOM 2266 C CA . ALA A 1 312 ? 27.839 29.114 -105.364 1.00 73.44 312 ALA A CA 1
ATOM 2267 C C . ALA A 1 312 ? 29.357 28.849 -105.326 1.00 73.44 312 ALA A C 1
ATOM 2269 O O . ALA A 1 312 ? 29.786 27.781 -104.895 1.00 73.44 312 ALA A O 1
ATOM 2270 N N . HIS A 1 313 ? 30.180 29.831 -105.710 1.00 73.25 313 HIS A N 1
ATOM 2271 C CA . HIS A 1 313 ? 31.637 29.720 -105.617 1.00 73.25 313 HIS A CA 1
ATOM 2272 C C . HIS A 1 313 ? 32.144 29.701 -104.171 1.00 73.25 313 HIS A C 1
ATOM 2274 O O . HIS A 1 313 ? 33.026 28.904 -103.858 1.00 73.25 313 HIS A O 1
ATOM 2280 N N . LYS A 1 314 ? 31.570 30.520 -103.280 1.00 73.94 314 LYS A N 1
ATOM 2281 C CA . LYS A 1 314 ? 31.896 30.505 -101.847 1.00 73.94 314 LYS A CA 1
ATOM 2282 C C . LYS A 1 314 ? 31.530 29.169 -101.199 1.00 73.94 314 LYS A C 1
ATOM 2284 O O . LYS A 1 314 ? 32.327 28.635 -100.437 1.00 73.94 314 LYS A O 1
ATOM 2289 N N . ALA A 1 315 ? 30.359 28.618 -101.522 1.00 73.44 315 ALA A N 1
ATOM 2290 C CA . ALA A 1 315 ? 29.937 27.306 -101.037 1.00 73.44 315 ALA A CA 1
ATOM 2291 C C . ALA A 1 315 ? 30.899 26.203 -101.509 1.00 73.44 315 ALA A C 1
ATOM 2293 O O . ALA A 1 315 ? 31.444 25.479 -100.686 1.00 73.44 315 ALA A O 1
ATOM 2294 N N . ALA A 1 316 ? 31.223 26.160 -102.806 1.00 74.50 316 ALA A N 1
ATOM 2295 C CA . ALA A 1 316 ? 32.160 25.175 -103.348 1.00 74.50 316 ALA A CA 1
ATOM 2296 C C . ALA A 1 316 ? 33.590 25.310 -102.786 1.00 74.50 316 ALA A C 1
ATOM 2298 O O . ALA A 1 316 ? 34.300 24.313 -102.661 1.00 74.50 316 ALA A O 1
ATOM 2299 N N . ALA A 1 317 ? 34.033 26.529 -102.459 1.00 72.81 317 ALA A N 1
ATOM 2300 C CA . ALA A 1 317 ? 35.322 26.759 -101.810 1.00 72.81 317 ALA A CA 1
ATOM 2301 C C . ALA A 1 317 ? 35.322 26.270 -100.353 1.00 72.81 317 ALA A C 1
ATOM 2303 O O . ALA A 1 317 ? 36.265 25.592 -99.952 1.00 72.81 317 ALA A O 1
ATOM 2304 N N . ASN A 1 318 ? 34.254 26.538 -99.594 1.00 74.38 318 ASN A N 1
ATOM 2305 C CA . ASN A 1 318 ? 34.098 26.023 -98.232 1.00 74.38 318 ASN A CA 1
ATOM 2306 C C . ASN A 1 318 ? 34.010 24.494 -98.200 1.00 74.38 318 ASN A C 1
ATOM 2308 O O . ASN A 1 318 ? 34.656 23.872 -97.363 1.00 74.38 318 ASN A O 1
ATOM 2312 N N . ASP A 1 319 ? 33.280 23.881 -99.132 1.00 73.94 319 ASP A N 1
ATOM 2313 C CA . ASP A 1 319 ? 33.172 22.421 -99.212 1.00 73.94 319 ASP A CA 1
ATOM 2314 C C . ASP A 1 319 ? 34.537 21.777 -99.494 1.00 73.94 319 ASP A C 1
ATOM 2316 O O . ASP A 1 319 ? 34.892 20.761 -98.898 1.00 73.94 319 ASP A O 1
ATOM 2320 N N . ARG A 1 320 ? 35.348 22.391 -100.368 1.00 74.69 320 ARG A N 1
ATOM 2321 C CA . ARG A 1 320 ? 36.722 21.936 -100.638 1.00 74.69 320 ARG A CA 1
ATOM 2322 C C . ARG A 1 320 ? 37.654 22.161 -99.454 1.00 74.69 320 ARG A C 1
ATOM 2324 O O . ARG A 1 320 ? 38.495 21.306 -99.199 1.00 74.69 320 ARG A O 1
ATOM 2331 N N . PHE A 1 321 ? 37.502 23.276 -98.742 1.00 74.50 321 PHE A N 1
ATOM 2332 C CA . PHE A 1 321 ? 38.268 23.567 -97.533 1.00 74.50 321 PHE A CA 1
ATOM 2333 C C . PHE A 1 321 ? 37.977 22.533 -96.442 1.00 74.50 321 PHE A C 1
ATOM 2335 O O . PHE A 1 321 ? 38.908 21.914 -95.942 1.00 74.50 321 PHE A O 1
ATOM 2342 N N . HIS A 1 322 ? 36.704 22.253 -96.155 1.00 72.12 322 HIS A N 1
ATOM 2343 C CA . HIS A 1 322 ? 36.326 21.231 -95.179 1.00 72.12 322 HIS A CA 1
ATOM 2344 C C . HIS A 1 322 ? 36.736 19.822 -95.616 1.00 72.12 322 HIS A C 1
ATOM 2346 O O . HIS A 1 322 ? 37.180 19.036 -94.789 1.00 72.12 322 HIS A O 1
ATOM 2352 N N . ALA A 1 323 ? 36.665 19.491 -96.910 1.00 72.31 323 ALA A N 1
ATOM 2353 C CA . ALA A 1 323 ? 37.168 18.208 -97.405 1.00 72.31 323 ALA A CA 1
ATOM 2354 C C . ALA A 1 323 ? 38.697 18.071 -97.255 1.00 72.31 323 ALA A C 1
ATOM 2356 O O . ALA A 1 323 ? 39.193 16.973 -97.001 1.00 72.31 323 ALA A O 1
ATOM 2357 N N . ALA A 1 324 ? 39.447 19.166 -97.411 1.00 70.56 324 ALA A N 1
ATOM 2358 C CA . ALA A 1 324 ? 40.889 19.191 -97.184 1.00 70.56 324 ALA A CA 1
ATOM 2359 C C . ALA A 1 324 ? 41.233 19.120 -95.687 1.00 70.56 324 ALA A C 1
ATOM 2361 O O . ALA A 1 324 ? 42.122 18.364 -95.315 1.00 70.56 324 ALA A O 1
ATOM 2362 N N . GLU A 1 325 ? 40.494 19.835 -94.836 1.00 70.50 325 GLU A N 1
ATOM 2363 C CA . GLU A 1 325 ? 40.604 19.792 -93.372 1.00 70.50 325 GLU A CA 1
ATOM 2364 C C . GLU A 1 325 ? 40.328 18.380 -92.835 1.00 70.50 325 GLU A C 1
ATOM 2366 O O . GLU A 1 325 ? 41.120 17.845 -92.063 1.00 70.50 325 GLU A O 1
ATOM 2371 N N . GLN A 1 326 ? 39.276 17.724 -93.333 1.00 72.69 326 GLN A N 1
ATOM 2372 C CA . GLN A 1 326 ? 38.944 16.346 -92.972 1.00 72.69 326 GLN A CA 1
ATOM 2373 C C . GLN A 1 326 ? 40.043 15.363 -93.398 1.00 72.69 326 GLN A C 1
ATOM 2375 O O . GLN A 1 326 ? 40.425 14.495 -92.622 1.00 72.69 326 GLN A O 1
ATOM 2380 N N . ARG A 1 327 ? 40.607 15.524 -94.606 1.00 73.12 327 ARG A N 1
ATOM 2381 C CA . ARG A 1 327 ? 41.741 14.703 -95.068 1.00 73.12 327 ARG A CA 1
ATOM 2382 C C . ARG A 1 327 ? 43.007 14.942 -94.254 1.00 73.12 327 ARG A C 1
ATOM 2384 O O . ARG A 1 327 ? 43.764 14.001 -94.050 1.00 73.12 327 ARG A O 1
ATOM 2391 N N . LEU A 1 328 ? 43.245 16.172 -93.805 1.00 71.75 328 LEU A N 1
ATOM 2392 C CA . LEU A 1 328 ? 44.382 16.495 -92.947 1.00 71.75 328 LEU A CA 1
ATOM 2393 C C . LEU A 1 328 ? 44.220 15.827 -91.574 1.00 71.75 328 LEU A C 1
ATOM 2395 O O . LEU A 1 328 ? 45.150 15.175 -91.117 1.00 71.75 328 LEU A O 1
ATOM 2399 N N . MET A 1 329 ? 43.017 15.872 -90.989 1.00 70.19 329 MET A N 1
ATOM 2400 C CA . MET A 1 329 ? 42.688 15.132 -89.763 1.00 70.19 329 MET A CA 1
ATOM 2401 C C . MET A 1 329 ? 42.824 13.612 -89.939 1.00 70.19 329 MET A C 1
ATOM 2403 O O . MET A 1 329 ? 43.348 12.941 -89.053 1.00 70.19 329 MET A O 1
ATOM 2407 N N . ASP A 1 330 ? 42.394 13.059 -91.078 1.00 69.31 330 ASP A N 1
ATOM 2408 C CA . ASP A 1 330 ? 42.536 11.628 -91.374 1.00 69.31 330 ASP A CA 1
ATOM 2409 C C . ASP A 1 330 ? 44.017 11.219 -91.498 1.00 69.31 330 ASP A C 1
ATOM 2411 O O . ASP A 1 330 ? 44.411 10.157 -91.014 1.00 69.31 330 ASP A O 1
ATOM 2415 N N . LEU A 1 331 ? 44.861 12.064 -92.100 1.00 67.81 331 LEU A N 1
ATOM 2416 C CA . LEU A 1 331 ? 46.304 11.827 -92.228 1.00 67.81 331 LEU A CA 1
ATOM 2417 C C . LEU A 1 331 ? 47.041 11.988 -90.888 1.00 67.81 331 LEU A C 1
ATOM 2419 O O . LEU A 1 331 ? 47.858 11.133 -90.544 1.00 67.81 331 LEU A O 1
ATOM 2423 N N . GLU A 1 332 ? 46.700 13.003 -90.089 1.00 67.94 332 GLU A N 1
ATOM 2424 C CA . GLU A 1 332 ? 47.214 13.179 -88.724 1.00 67.94 332 GLU A CA 1
ATOM 2425 C C . GLU A 1 332 ? 46.790 12.019 -87.804 1.00 67.94 332 GLU A C 1
ATOM 2427 O O . GLU A 1 332 ? 47.558 11.589 -86.941 1.00 67.94 332 GLU A O 1
ATOM 2432 N N . ALA A 1 333 ? 45.594 11.451 -87.993 1.00 66.19 333 ALA A N 1
ATOM 2433 C CA . ALA A 1 333 ? 45.142 10.260 -87.272 1.00 66.19 333 ALA A CA 1
ATOM 2434 C C . ALA A 1 333 ? 45.920 8.992 -87.673 1.00 66.19 333 ALA A C 1
ATOM 2436 O O . ALA A 1 333 ? 46.159 8.121 -86.831 1.00 66.19 333 ALA A O 1
ATOM 2437 N N . ILE A 1 334 ? 46.348 8.886 -88.935 1.00 62.00 334 ILE A N 1
ATOM 2438 C CA . ILE A 1 334 ? 47.194 7.785 -89.420 1.00 62.00 334 ILE A CA 1
ATOM 2439 C C . ILE A 1 334 ? 48.618 7.902 -88.856 1.00 62.00 334 ILE A C 1
ATOM 2441 O O . ILE A 1 334 ? 49.169 6.896 -88.404 1.00 62.00 334 ILE A O 1
ATOM 2445 N N . GLU A 1 335 ? 49.189 9.109 -88.817 1.00 57.59 335 GLU A N 1
ATOM 2446 C CA . GLU A 1 335 ? 50.537 9.369 -88.289 1.00 57.59 335 GLU A CA 1
ATOM 2447 C C . GLU A 1 335 ? 50.609 9.149 -86.764 1.00 57.59 335 GLU A C 1
ATOM 2449 O O . GLU A 1 335 ? 51.441 8.373 -86.283 1.00 57.59 335 GLU A O 1
ATOM 2454 N N . ASN A 1 336 ? 49.651 9.697 -86.006 1.00 62.50 336 ASN A N 1
ATOM 2455 C CA . ASN A 1 336 ? 49.539 9.471 -84.559 1.00 62.50 336 ASN A CA 1
ATOM 2456 C C . ASN A 1 336 ? 49.205 8.007 -84.212 1.00 62.50 336 ASN A C 1
ATOM 2458 O O . ASN A 1 336 ? 49.666 7.476 -83.197 1.00 62.50 336 ASN A O 1
ATOM 2462 N N . GLY A 1 337 ? 48.430 7.324 -85.063 1.00 61.88 337 GLY A N 1
ATOM 2463 C CA . GLY A 1 337 ? 48.107 5.905 -84.909 1.00 61.88 337 GLY A CA 1
ATOM 2464 C C . GLY A 1 337 ? 49.321 4.985 -85.078 1.00 61.88 337 GLY A C 1
ATOM 2465 O O . GLY A 1 337 ? 49.418 3.965 -84.394 1.00 61.88 337 GLY A O 1
ATOM 2466 N N . TRP A 1 338 ? 50.276 5.357 -85.934 1.00 57.88 338 TRP A N 1
ATOM 2467 C CA . TRP A 1 338 ? 51.506 4.591 -86.161 1.00 57.88 338 TRP A CA 1
ATOM 2468 C C . TRP A 1 338 ? 52.499 4.716 -84.997 1.00 57.88 338 TRP A C 1
ATOM 2470 O O . TRP A 1 338 ? 53.068 3.714 -84.550 1.00 57.88 338 TRP A O 1
ATOM 2480 N N . GLU A 1 339 ? 52.660 5.923 -84.449 1.00 59.78 339 GLU A N 1
ATOM 2481 C CA . GLU A 1 339 ? 53.554 6.177 -83.313 1.00 59.78 339 GLU A CA 1
ATOM 2482 C C . GLU A 1 339 ? 53.008 5.576 -81.999 1.00 59.78 339 GLU A C 1
ATOM 2484 O O . GLU A 1 339 ? 53.758 5.002 -81.198 1.00 59.78 339 GLU A O 1
ATOM 2489 N N . ALA A 1 340 ? 51.683 5.615 -81.806 1.00 60.00 340 ALA A N 1
ATOM 2490 C CA . ALA A 1 340 ? 51.002 4.955 -80.691 1.00 60.00 340 ALA A CA 1
ATOM 2491 C C . ALA A 1 340 ? 51.087 3.418 -80.780 1.00 60.00 340 ALA A C 1
ATOM 2493 O O . ALA A 1 340 ? 51.332 2.757 -79.767 1.00 60.00 340 ALA A O 1
ATOM 2494 N N . ALA A 1 341 ? 50.964 2.841 -81.982 1.00 55.50 341 ALA A N 1
ATOM 2495 C CA . ALA A 1 341 ? 51.090 1.400 -82.197 1.00 55.50 341 ALA A CA 1
ATOM 2496 C C . ALA A 1 341 ? 52.517 0.883 -81.923 1.00 55.50 341 ALA A C 1
ATOM 2498 O O . ALA A 1 341 ? 52.673 -0.170 -81.301 1.00 55.50 341 ALA A O 1
ATOM 2499 N N . GLN A 1 342 ? 53.567 1.626 -82.299 1.00 56.69 342 GLN A N 1
ATOM 2500 C CA . GLN A 1 342 ? 54.952 1.245 -81.974 1.00 56.69 342 GLN A CA 1
ATOM 2501 C C . GLN A 1 342 ? 55.249 1.299 -80.467 1.00 56.69 342 GLN A C 1
ATOM 2503 O O . GLN A 1 342 ? 55.890 0.385 -79.942 1.00 56.69 342 GLN A O 1
ATOM 2508 N N . LYS A 1 343 ? 54.746 2.312 -79.744 1.00 60.19 343 LYS A N 1
ATOM 2509 C CA . LYS A 1 343 ? 54.871 2.381 -78.274 1.00 60.19 343 LYS A CA 1
ATOM 2510 C C . LYS A 1 343 ? 54.083 1.269 -77.570 1.00 60.19 343 LYS A C 1
ATOM 2512 O O . LYS A 1 343 ? 54.591 0.685 -76.613 1.00 60.19 343 LYS A O 1
ATOM 2517 N N . ALA A 1 344 ? 52.892 0.920 -78.059 1.00 56.81 344 ALA A N 1
ATOM 2518 C CA . ALA A 1 344 ? 52.067 -0.151 -77.493 1.00 56.81 344 ALA A CA 1
ATOM 2519 C C . ALA A 1 344 ? 52.693 -1.551 -77.663 1.00 56.81 344 ALA A C 1
ATOM 2521 O O . ALA A 1 344 ? 52.619 -2.377 -76.751 1.00 56.81 344 ALA A O 1
ATOM 2522 N N . ILE A 1 345 ? 53.376 -1.809 -78.786 1.00 54.78 345 ILE A N 1
ATOM 2523 C CA . ILE A 1 345 ? 54.081 -3.079 -79.041 1.00 54.78 345 ILE A CA 1
ATOM 2524 C C . ILE A 1 345 ? 55.273 -3.275 -78.084 1.00 54.78 345 ILE A C 1
ATOM 2526 O O . ILE A 1 345 ? 55.534 -4.402 -77.666 1.00 54.78 345 ILE A O 1
ATOM 2530 N N . ALA A 1 346 ? 55.963 -2.201 -77.685 1.00 56.62 346 ALA A N 1
ATOM 2531 C CA . ALA A 1 346 ? 57.089 -2.272 -76.749 1.00 56.62 346 ALA A CA 1
ATOM 2532 C C . ALA A 1 346 ? 56.659 -2.533 -75.290 1.00 56.62 346 ALA A C 1
ATOM 2534 O O . ALA A 1 346 ? 57.370 -3.212 -74.553 1.00 56.62 346 ALA A O 1
ATOM 2535 N N . VAL A 1 347 ? 55.484 -2.044 -74.873 1.00 56.44 347 VAL A N 1
ATOM 2536 C CA . VAL A 1 347 ? 54.937 -2.253 -73.514 1.00 56.44 347 VAL A CA 1
ATOM 2537 C C . VAL A 1 347 ? 54.341 -3.661 -73.339 1.00 56.44 347 VAL A C 1
ATOM 2539 O O . VAL A 1 347 ? 54.380 -4.227 -72.247 1.00 56.44 347 VAL A O 1
ATOM 2542 N N . LEU A 1 348 ? 53.853 -4.276 -74.421 1.00 50.19 348 LEU A N 1
ATOM 2543 C CA . LEU A 1 348 ? 53.297 -5.638 -74.430 1.00 50.19 348 LEU A CA 1
ATOM 2544 C C . LEU A 1 348 ? 54.341 -6.761 -74.279 1.00 50.19 348 LEU A C 1
ATOM 2546 O O . LEU A 1 348 ? 53.952 -7.910 -74.075 1.00 50.19 348 LEU A O 1
ATOM 2550 N N . ALA A 1 349 ? 55.642 -6.465 -74.365 1.00 54.03 349 ALA A N 1
ATOM 2551 C CA . ALA A 1 349 ? 56.688 -7.484 -74.262 1.00 54.03 349 ALA A CA 1
ATOM 2552 C C . ALA A 1 349 ? 56.881 -8.033 -72.830 1.00 54.03 349 ALA A C 1
ATOM 2554 O O . ALA A 1 349 ? 57.320 -9.172 -72.693 1.00 54.03 349 ALA A O 1
ATOM 2555 N N . ASP A 1 350 ? 56.500 -7.278 -71.787 1.00 55.03 350 ASP A N 1
ATOM 2556 C CA . ASP A 1 350 ? 56.722 -7.653 -70.374 1.00 55.03 350 ASP A CA 1
ATOM 2557 C C . ASP A 1 350 ? 55.458 -7.644 -69.483 1.00 55.03 350 ASP A C 1
ATOM 2559 O O . ASP A 1 350 ? 55.504 -8.069 -68.325 1.00 55.03 350 ASP A O 1
ATOM 2563 N N . ALA A 1 351 ? 54.299 -7.206 -69.987 1.00 53.91 351 ALA A N 1
ATOM 2564 C CA . ALA A 1 351 ? 53.068 -7.152 -69.195 1.00 53.91 351 ALA A CA 1
ATOM 2565 C C . ALA A 1 351 ? 52.254 -8.456 -69.302 1.00 53.91 351 ALA A C 1
ATOM 2567 O O . ALA A 1 351 ? 51.693 -8.780 -70.348 1.00 53.91 351 ALA A O 1
ATOM 2568 N N . LYS A 1 352 ? 52.142 -9.199 -68.192 1.00 56.56 352 LYS A N 1
ATOM 2569 C CA . LYS A 1 352 ? 51.251 -10.369 -68.096 1.00 56.56 352 LYS A CA 1
ATOM 2570 C C . LYS A 1 352 ? 49.789 -9.918 -67.919 1.00 56.56 352 LYS A C 1
ATOM 2572 O O . LYS A 1 352 ? 49.540 -9.046 -67.080 1.00 56.56 352 LYS A O 1
ATOM 2577 N N . PRO A 1 353 ? 48.826 -10.504 -68.655 1.00 54.06 353 PRO A N 1
ATOM 2578 C CA . PRO A 1 353 ? 47.408 -10.208 -68.465 1.00 54.06 353 PRO A CA 1
ATOM 2579 C C . PRO A 1 353 ? 46.961 -10.595 -67.044 1.00 54.06 353 PRO A C 1
ATOM 2581 O O . PRO A 1 353 ? 47.460 -11.600 -66.522 1.00 54.06 353 PRO A O 1
ATOM 2584 N N . PRO A 1 354 ? 46.027 -9.846 -66.421 1.00 61.50 354 PRO A N 1
ATOM 2585 C CA . PRO A 1 354 ? 45.371 -10.296 -65.200 1.00 61.50 354 PRO A CA 1
ATOM 2586 C C . PRO A 1 354 ? 44.728 -11.661 -65.444 1.00 61.50 354 PRO A C 1
ATOM 2588 O O . PRO A 1 354 ? 44.055 -11.873 -66.457 1.00 61.50 354 PRO A O 1
ATOM 2591 N N . THR A 1 355 ? 44.954 -12.606 -64.543 1.00 70.12 355 THR A N 1
ATOM 2592 C CA . THR A 1 355 ? 44.365 -13.943 -64.657 1.00 70.12 355 THR A CA 1
ATOM 2593 C C . THR A 1 355 ? 42.863 -13.884 -64.368 1.00 70.12 355 THR A C 1
ATOM 2595 O O . THR A 1 355 ? 42.398 -13.036 -63.605 1.00 70.12 355 THR A O 1
ATOM 2598 N N . GLY A 1 356 ? 42.077 -14.797 -64.951 1.00 67.19 356 GLY A N 1
ATOM 2599 C CA . GLY A 1 356 ? 40.641 -14.899 -64.641 1.00 67.19 356 GLY A CA 1
ATOM 2600 C C . GLY A 1 356 ? 40.367 -15.065 -63.138 1.00 67.19 356 GLY A C 1
ATOM 2601 O O . GLY A 1 356 ? 39.357 -14.574 -62.634 1.00 67.19 356 GLY A O 1
ATOM 2602 N N . ASP A 1 357 ? 41.317 -15.664 -62.415 1.00 73.06 357 ASP A N 1
ATOM 2603 C CA . ASP A 1 357 ? 41.285 -15.813 -60.962 1.00 73.06 357 ASP A CA 1
ATOM 2604 C C . ASP A 1 357 ? 41.432 -14.473 -60.224 1.00 73.06 357 ASP A C 1
ATOM 2606 O O . ASP A 1 357 ? 40.744 -14.261 -59.231 1.00 73.06 357 ASP A O 1
ATOM 2610 N N . GLU A 1 358 ? 42.250 -13.533 -60.707 1.00 72.81 358 GLU A N 1
ATOM 2611 C CA . GLU A 1 358 ? 42.416 -12.205 -60.087 1.00 72.81 358 GLU A CA 1
ATOM 2612 C C . GLU A 1 358 ? 41.152 -11.343 -60.226 1.00 72.81 358 GLU A C 1
ATOM 2614 O O . GLU A 1 358 ? 40.752 -10.664 -59.279 1.00 72.81 358 GLU A O 1
ATOM 2619 N N . VAL A 1 359 ? 40.471 -11.418 -61.375 1.00 75.12 359 VAL A N 1
ATOM 2620 C CA . VAL A 1 359 ? 39.174 -10.749 -61.588 1.00 75.12 359 VAL A CA 1
ATOM 2621 C C . VAL A 1 359 ? 38.098 -11.369 -60.691 1.00 75.12 359 VAL A C 1
ATOM 2623 O O . VAL A 1 359 ? 37.322 -10.654 -60.054 1.00 75.12 359 VAL A O 1
ATOM 2626 N N . GLY A 1 360 ? 38.072 -12.704 -60.596 1.00 76.06 360 GLY A N 1
ATOM 2627 C CA . GLY A 1 360 ? 37.154 -13.428 -59.718 1.00 76.06 360 GLY A CA 1
ATOM 2628 C C . GLY A 1 360 ? 37.376 -13.120 -58.233 1.00 76.06 360 GLY A C 1
ATOM 2629 O O . GLY A 1 360 ? 36.410 -12.903 -57.500 1.00 76.06 360 GLY A O 1
ATOM 2630 N N . GLN A 1 361 ? 38.634 -13.040 -57.792 1.00 80.75 361 GLN A N 1
ATOM 2631 C CA . GLN A 1 361 ? 39.002 -12.716 -56.412 1.00 80.75 361 GLN A CA 1
ATOM 2632 C C . GLN A 1 361 ? 38.641 -11.274 -56.036 1.00 80.75 361 GLN A C 1
ATOM 2634 O O . GLN A 1 361 ? 38.090 -11.059 -54.956 1.00 80.75 361 GLN A O 1
ATOM 2639 N N . ALA A 1 362 ? 38.880 -10.297 -56.916 1.00 76.31 362 ALA A N 1
ATOM 2640 C CA . ALA A 1 362 ? 38.525 -8.899 -56.658 1.00 76.31 362 ALA A CA 1
ATOM 2641 C C . ALA A 1 362 ? 36.999 -8.697 -56.569 1.00 76.31 362 ALA A C 1
ATOM 2643 O O . ALA A 1 362 ? 36.503 -8.075 -55.625 1.00 76.31 362 ALA A O 1
ATOM 2644 N N . ALA A 1 363 ? 36.235 -9.313 -57.477 1.00 78.69 363 ALA A N 1
ATOM 2645 C CA . ALA A 1 363 ? 34.774 -9.285 -57.426 1.00 78.69 363 ALA A CA 1
ATOM 2646 C C . ALA A 1 363 ? 34.219 -9.987 -56.169 1.00 78.69 363 ALA A C 1
ATOM 2648 O O . ALA A 1 363 ? 33.277 -9.492 -55.540 1.00 78.69 363 ALA A O 1
ATOM 2649 N N . ALA A 1 364 ? 34.816 -11.115 -55.765 1.00 84.12 364 ALA A N 1
ATOM 2650 C CA . ALA A 1 364 ? 34.459 -11.813 -54.532 1.00 84.12 364 ALA A CA 1
ATOM 2651 C C . ALA A 1 364 ? 34.775 -10.976 -53.280 1.00 84.12 364 ALA A C 1
ATOM 2653 O O . ALA A 1 364 ? 33.963 -10.948 -52.353 1.00 84.12 364 ALA A O 1
ATOM 2654 N N . ALA A 1 365 ? 35.896 -10.249 -53.268 1.00 83.19 365 ALA A N 1
ATOM 2655 C CA . ALA A 1 365 ? 36.271 -9.352 -52.177 1.00 83.19 365 ALA A CA 1
ATOM 2656 C C . ALA A 1 365 ? 35.276 -8.190 -52.015 1.00 83.19 365 ALA A C 1
ATOM 2658 O O . ALA A 1 365 ? 34.843 -7.916 -50.897 1.00 83.19 365 ALA A O 1
ATOM 2659 N N . VAL A 1 366 ? 34.824 -7.565 -53.113 1.00 85.00 366 VAL A N 1
ATOM 2660 C CA . VAL A 1 366 ? 33.756 -6.543 -53.070 1.00 85.00 366 VAL A CA 1
ATOM 2661 C C . VAL A 1 366 ? 32.446 -7.133 -52.551 1.00 85.00 366 VAL A C 1
ATOM 2663 O O . VAL A 1 366 ? 31.781 -6.529 -51.708 1.00 85.00 366 VAL A O 1
ATOM 2666 N N . ALA A 1 367 ? 32.058 -8.317 -53.034 1.00 85.50 367 ALA A N 1
ATOM 2667 C CA . ALA A 1 367 ? 30.836 -8.981 -52.589 1.00 85.50 367 ALA A CA 1
ATOM 2668 C C . ALA A 1 367 ? 30.880 -9.329 -51.091 1.00 85.50 367 ALA A C 1
ATOM 2670 O O . ALA A 1 367 ? 29.870 -9.183 -50.401 1.00 85.50 367 ALA A O 1
ATOM 2671 N N . GLN A 1 368 ? 32.037 -9.756 -50.584 1.00 87.62 368 GLN A N 1
ATOM 2672 C CA . GLN A 1 368 ? 32.241 -10.045 -49.168 1.00 87.62 368 GLN A CA 1
ATOM 2673 C C . GLN A 1 368 ? 32.227 -8.764 -48.322 1.00 87.62 368 GLN A C 1
ATOM 2675 O O . GLN A 1 368 ? 31.478 -8.701 -47.353 1.00 87.62 368 GLN A O 1
ATOM 2680 N N . ALA A 1 369 ? 32.931 -7.708 -48.741 1.00 85.19 369 ALA A N 1
ATOM 2681 C CA . ALA A 1 369 ? 32.943 -6.427 -48.033 1.00 85.19 369 ALA A CA 1
ATOM 2682 C C . ALA A 1 369 ? 31.545 -5.783 -47.944 1.00 85.19 369 ALA A C 1
ATOM 2684 O O . ALA A 1 369 ? 31.195 -5.197 -46.921 1.00 85.19 369 ALA A O 1
ATOM 2685 N N . ARG A 1 370 ? 30.703 -5.939 -48.980 1.00 87.25 370 ARG A N 1
ATOM 2686 C CA . ARG A 1 370 ? 29.288 -5.522 -48.929 1.00 87.25 370 ARG A CA 1
ATOM 2687 C C . ARG A 1 370 ? 28.503 -6.306 -47.878 1.00 87.25 370 ARG A C 1
ATOM 2689 O O . ARG A 1 370 ? 27.836 -5.697 -47.047 1.00 87.25 370 ARG A O 1
ATOM 2696 N N . LYS A 1 371 ? 28.628 -7.639 -47.873 1.00 89.06 371 LYS A N 1
ATOM 2697 C CA . LYS A 1 371 ? 27.982 -8.501 -46.867 1.00 89.06 371 LYS A CA 1
ATOM 2698 C C . LYS A 1 371 ? 28.424 -8.152 -45.445 1.00 89.06 371 LYS A C 1
ATOM 2700 O O . LYS A 1 371 ? 27.591 -8.145 -44.542 1.00 89.06 371 LYS A O 1
ATOM 2705 N N . ASP A 1 372 ? 29.703 -7.847 -45.250 1.00 86.69 372 ASP A N 1
ATOM 2706 C CA . ASP A 1 372 ? 30.247 -7.475 -43.944 1.00 86.69 372 ASP A CA 1
ATOM 2707 C C . ASP A 1 372 ? 29.745 -6.094 -43.491 1.00 86.69 372 ASP A C 1
ATOM 2709 O O . ASP A 1 372 ? 29.407 -5.929 -42.319 1.00 86.69 372 ASP A O 1
ATOM 2713 N N . ASN A 1 373 ? 29.589 -5.124 -44.403 1.00 86.06 373 ASN A N 1
ATOM 2714 C CA . ASN A 1 373 ? 28.998 -3.815 -44.093 1.00 86.06 373 ASN A CA 1
ATOM 2715 C C . ASN A 1 373 ? 27.505 -3.918 -43.710 1.00 86.06 373 ASN A C 1
ATOM 2717 O O . ASN A 1 373 ? 27.061 -3.340 -42.709 1.00 86.06 373 ASN A O 1
ATOM 2721 N N . ASP A 1 374 ? 26.738 -4.727 -44.445 1.00 88.44 374 ASP A N 1
ATOM 2722 C CA . ASP A 1 374 ? 25.329 -5.003 -44.141 1.00 88.44 374 ASP A CA 1
ATOM 2723 C C . ASP A 1 374 ? 25.183 -5.716 -42.787 1.00 88.44 374 ASP A C 1
ATOM 2725 O O . ASP A 1 374 ? 24.394 -5.301 -41.930 1.00 88.44 374 ASP A O 1
ATOM 2729 N N . ARG A 1 375 ? 26.003 -6.747 -42.539 1.00 88.44 375 ARG A N 1
ATOM 2730 C CA . ARG A 1 375 ? 26.047 -7.457 -41.252 1.00 88.44 375 ARG A CA 1
ATOM 2731 C C . ARG A 1 375 ? 26.451 -6.525 -40.112 1.00 88.44 375 ARG A C 1
ATOM 2733 O O . ARG A 1 375 ? 25.808 -6.549 -39.064 1.00 88.44 375 ARG A O 1
ATOM 2740 N N . GLY A 1 376 ? 27.451 -5.669 -40.313 1.00 87.25 376 GLY A N 1
ATOM 2741 C CA . GLY A 1 376 ? 27.870 -4.671 -39.332 1.00 87.25 376 GLY A CA 1
ATOM 2742 C C . GLY A 1 376 ? 26.748 -3.694 -38.973 1.00 87.25 376 GLY A C 1
ATOM 2743 O O . GLY A 1 376 ? 26.570 -3.363 -37.803 1.00 87.25 376 GLY A O 1
ATOM 2744 N N . THR A 1 377 ? 25.932 -3.289 -39.949 1.00 89.56 377 THR A N 1
ATOM 2745 C CA . THR A 1 377 ? 24.739 -2.457 -39.716 1.00 89.56 377 THR A CA 1
ATOM 2746 C C . THR A 1 377 ? 23.700 -3.175 -38.853 1.00 89.56 377 THR A C 1
ATOM 2748 O O . THR A 1 377 ? 23.186 -2.595 -37.894 1.00 89.56 377 THR A O 1
ATOM 2751 N N . LEU A 1 378 ? 23.428 -4.452 -39.135 1.00 89.50 378 LEU A N 1
ATOM 2752 C CA . LEU A 1 378 ? 22.520 -5.272 -38.326 1.00 89.50 378 LEU A CA 1
ATOM 2753 C C . LEU A 1 378 ? 23.029 -5.448 -36.887 1.00 89.50 378 LEU A C 1
ATOM 2755 O O . LEU A 1 378 ? 22.244 -5.308 -35.948 1.00 89.50 378 LEU A O 1
ATOM 2759 N N . VAL A 1 379 ? 24.333 -5.690 -36.705 1.00 89.50 379 VAL A N 1
ATOM 2760 C CA . VAL A 1 379 ? 24.965 -5.819 -35.380 1.00 89.50 379 VAL A CA 1
ATOM 2761 C C . VAL A 1 379 ? 24.875 -4.510 -34.593 1.00 89.50 379 VAL A C 1
ATOM 2763 O O . VAL A 1 379 ? 24.446 -4.539 -33.441 1.00 89.50 379 VAL A O 1
ATOM 2766 N N . ARG A 1 380 ? 25.178 -3.351 -35.197 1.00 91.50 380 ARG A N 1
ATOM 2767 C CA . ARG A 1 380 ? 25.036 -2.039 -34.528 1.00 91.50 380 ARG A CA 1
ATOM 2768 C C . ARG A 1 380 ? 23.602 -1.778 -34.068 1.00 91.50 380 ARG A C 1
ATOM 2770 O O . ARG A 1 380 ? 23.386 -1.460 -32.900 1.00 91.50 380 ARG A O 1
ATOM 2777 N N . ASN A 1 381 ? 22.626 -1.988 -34.952 1.00 90.25 381 ASN A N 1
ATOM 2778 C CA . ASN A 1 381 ? 21.209 -1.810 -34.628 1.00 90.25 381 ASN A CA 1
ATOM 2779 C C . ASN A 1 381 ? 20.755 -2.761 -33.506 1.00 90.25 381 ASN A C 1
ATOM 2781 O O . ASN A 1 381 ? 19.954 -2.383 -32.649 1.00 90.25 381 ASN A O 1
ATOM 2785 N N . ALA A 1 382 ? 21.259 -3.999 -33.492 1.00 90.62 382 ALA A N 1
ATOM 2786 C CA . ALA A 1 382 ? 20.987 -4.953 -32.422 1.00 90.62 382 ALA A CA 1
ATOM 2787 C C . ALA A 1 382 ? 21.629 -4.519 -31.093 1.00 90.62 382 ALA A C 1
ATOM 2789 O O . ALA A 1 382 ? 20.965 -4.562 -30.059 1.00 90.62 382 ALA A O 1
ATOM 2790 N N . LEU A 1 383 ? 22.881 -4.049 -31.102 1.00 90.94 383 LEU A N 1
ATOM 2791 C CA . LEU A 1 383 ? 23.572 -3.545 -29.909 1.00 90.94 383 LEU A CA 1
ATOM 2792 C C . LEU A 1 383 ? 22.867 -2.324 -29.307 1.00 90.94 383 LEU A C 1
ATOM 2794 O O . LEU A 1 383 ? 22.661 -2.284 -28.092 1.00 90.94 383 LEU A O 1
ATOM 2798 N N . GLU A 1 384 ? 22.438 -1.372 -30.136 1.00 92.75 384 GLU A N 1
ATOM 2799 C CA . GLU A 1 384 ? 21.669 -0.200 -29.703 1.00 92.75 384 GLU A CA 1
ATOM 2800 C C . GLU A 1 384 ? 20.336 -0.612 -29.063 1.00 92.75 384 GLU A C 1
ATOM 2802 O O . GLU A 1 384 ? 20.021 -0.210 -27.938 1.00 92.75 384 GLU A O 1
ATOM 2807 N N . LYS A 1 385 ? 19.581 -1.501 -29.722 1.00 92.44 385 LYS A N 1
ATOM 2808 C CA . LYS A 1 385 ? 18.325 -2.034 -29.176 1.00 92.44 385 LYS A CA 1
ATOM 2809 C C . LYS A 1 385 ? 18.541 -2.790 -27.868 1.00 92.44 385 LYS A C 1
ATOM 2811 O O . LYS A 1 385 ? 17.770 -2.594 -26.930 1.00 92.44 385 LYS A O 1
ATOM 2816 N N . ARG A 1 386 ? 19.611 -3.585 -27.741 1.00 92.56 386 ARG A N 1
ATOM 2817 C CA . ARG A 1 386 ? 19.960 -4.267 -26.482 1.00 92.56 386 ARG A CA 1
ATOM 2818 C C . ARG A 1 386 ? 20.374 -3.282 -25.390 1.00 92.56 386 ARG A C 1
ATOM 2820 O O . ARG A 1 386 ? 20.045 -3.514 -24.227 1.00 92.56 386 ARG A O 1
ATOM 2827 N N . ALA A 1 387 ? 21.058 -2.186 -25.722 1.00 92.00 387 ALA A N 1
ATOM 2828 C CA . ALA A 1 387 ? 21.376 -1.127 -24.765 1.00 92.00 387 ALA A CA 1
ATOM 2829 C C . ALA A 1 387 ? 20.100 -0.445 -24.246 1.00 92.00 387 ALA A C 1
ATOM 2831 O O . ALA A 1 387 ? 19.918 -0.334 -23.031 1.00 92.00 387 ALA A O 1
ATOM 2832 N N . HIS A 1 388 ? 19.170 -0.098 -25.141 1.00 93.62 388 HIS A N 1
ATOM 2833 C CA . HIS A 1 388 ? 17.860 0.430 -24.758 1.00 93.62 388 HIS A CA 1
ATOM 2834 C C . HIS A 1 388 ? 17.055 -0.593 -23.935 1.00 93.62 388 HIS A C 1
ATOM 2836 O O . HIS A 1 388 ? 16.486 -0.243 -22.905 1.00 93.62 388 HIS A O 1
ATOM 2842 N N . GLY A 1 389 ? 17.092 -1.880 -24.297 1.00 94.25 389 GLY A N 1
ATOM 2843 C CA . GLY A 1 389 ? 16.479 -2.963 -23.522 1.00 94.25 389 GLY A CA 1
ATOM 2844 C C . GLY A 1 389 ? 17.048 -3.088 -22.103 1.00 94.25 389 GLY A C 1
ATOM 2845 O O . GLY A 1 389 ? 16.293 -3.224 -21.142 1.00 94.25 389 GLY A O 1
ATOM 2846 N N . LYS A 1 390 ? 18.373 -2.958 -21.925 1.00 95.56 390 LYS A N 1
ATOM 2847 C CA . LYS A 1 390 ? 19.006 -2.916 -20.591 1.00 95.56 390 LYS A CA 1
ATOM 2848 C C . LYS A 1 390 ? 18.511 -1.732 -19.760 1.00 95.56 390 LYS A C 1
ATOM 2850 O O . LYS A 1 390 ? 18.305 -1.906 -18.560 1.00 95.56 390 LYS A O 1
ATOM 2855 N N . GLN A 1 391 ? 18.328 -0.561 -20.376 1.00 95.56 391 GLN A N 1
ATOM 2856 C CA . GLN A 1 391 ? 17.777 0.610 -19.694 1.00 95.56 391 GLN A CA 1
ATOM 2857 C C . GLN A 1 391 ? 16.328 0.363 -19.265 1.00 95.56 391 GLN A C 1
ATOM 2859 O O . GLN A 1 391 ? 16.026 0.480 -18.083 1.00 95.56 391 GLN A O 1
ATOM 2864 N N . ARG A 1 392 ? 15.471 -0.115 -20.175 1.00 95.69 392 ARG A N 1
ATOM 2865 C CA . ARG A 1 392 ? 14.073 -0.454 -19.860 1.00 95.69 392 ARG A CA 1
ATOM 2866 C C . ARG A 1 392 ? 13.956 -1.492 -18.749 1.00 95.69 392 ARG A C 1
ATOM 2868 O O . ARG A 1 392 ? 13.106 -1.368 -17.876 1.00 95.69 392 ARG A O 1
ATOM 2875 N N . ARG A 1 393 ? 14.860 -2.474 -18.707 1.00 96.44 393 ARG A N 1
ATOM 2876 C CA . ARG A 1 393 ? 14.911 -3.453 -17.612 1.00 96.44 393 ARG A CA 1
ATOM 2877 C C . ARG A 1 393 ? 15.228 -2.809 -16.256 1.00 96.44 393 ARG A C 1
ATOM 2879 O O . ARG A 1 393 ? 14.713 -3.264 -15.239 1.00 96.44 393 ARG A O 1
ATOM 2886 N N . ARG A 1 394 ? 16.079 -1.776 -16.222 1.00 96.19 394 ARG A N 1
ATOM 2887 C CA . ARG A 1 394 ? 16.344 -1.000 -14.996 1.00 96.19 394 ARG A CA 1
ATOM 2888 C C . ARG A 1 394 ? 15.110 -0.203 -14.587 1.00 96.19 394 ARG A C 1
ATOM 2890 O O . ARG A 1 394 ? 14.732 -0.273 -13.425 1.00 96.19 394 ARG A O 1
ATOM 2897 N N . ASP A 1 395 ? 14.456 0.458 -15.538 1.00 95.12 395 ASP A N 1
ATOM 2898 C CA . ASP A 1 395 ? 13.231 1.222 -15.281 1.00 95.12 395 ASP A CA 1
ATOM 2899 C C . ASP A 1 395 ? 12.123 0.310 -14.715 1.00 95.12 395 ASP A C 1
ATOM 2901 O O . ASP A 1 395 ? 11.494 0.640 -13.709 1.00 95.12 395 ASP A O 1
ATOM 2905 N N . ALA A 1 396 ? 11.949 -0.892 -15.281 1.00 95.69 396 ALA A N 1
ATOM 2906 C CA . ALA A 1 396 ? 11.023 -1.901 -14.762 1.00 95.69 396 ALA A CA 1
ATOM 2907 C C . ALA A 1 396 ? 11.356 -2.316 -13.320 1.00 95.69 396 ALA A C 1
ATOM 2909 O O . ALA A 1 396 ? 10.447 -2.467 -12.503 1.00 95.69 396 ALA A O 1
ATOM 2910 N N . ALA A 1 397 ? 12.643 -2.471 -12.985 1.00 95.25 397 ALA A N 1
ATOM 2911 C CA . ALA A 1 397 ? 13.082 -2.786 -11.626 1.00 95.25 397 ALA A CA 1
ATOM 2912 C C . ALA A 1 397 ? 12.806 -1.636 -10.641 1.00 95.25 397 ALA A C 1
ATOM 2914 O O . ALA A 1 397 ? 12.362 -1.893 -9.525 1.00 95.25 397 ALA A O 1
ATOM 2915 N N . THR A 1 398 ? 12.999 -0.379 -11.052 1.00 95.12 398 THR A N 1
ATOM 2916 C CA . THR A 1 398 ? 12.622 0.795 -10.248 1.00 95.12 398 THR A CA 1
ATOM 2917 C C . THR A 1 398 ? 11.117 0.837 -9.989 1.00 95.12 398 THR A C 1
ATOM 2919 O O . THR A 1 398 ? 10.699 1.084 -8.860 1.00 95.12 398 THR A O 1
ATOM 2922 N N . LEU A 1 399 ? 10.296 0.538 -11.003 1.00 95.31 399 LEU A N 1
ATOM 2923 C CA . LEU A 1 399 ? 8.843 0.448 -10.840 1.00 95.31 399 LEU A CA 1
ATOM 2924 C C . LEU A 1 399 ? 8.441 -0.673 -9.869 1.00 95.31 399 LEU A C 1
ATOM 2926 O O . LEU A 1 399 ? 7.562 -0.445 -9.046 1.00 95.31 399 LEU A O 1
ATOM 2930 N N . ARG A 1 400 ? 9.114 -1.835 -9.892 1.00 94.44 400 ARG A N 1
ATOM 2931 C CA . ARG A 1 400 ? 8.876 -2.906 -8.899 1.00 94.44 400 ARG A CA 1
ATOM 2932 C C . ARG A 1 400 ? 9.208 -2.464 -7.479 1.00 94.44 400 ARG A C 1
ATOM 2934 O O . ARG A 1 400 ? 8.415 -2.695 -6.581 1.00 94.44 400 ARG A O 1
ATOM 2941 N N . GLY A 1 401 ? 10.333 -1.771 -7.286 1.00 94.06 401 GLY A N 1
ATOM 2942 C CA . GLY A 1 401 ? 10.669 -1.209 -5.974 1.00 94.06 401 GLY A CA 1
ATOM 2943 C C . GLY A 1 401 ? 9.569 -0.279 -5.452 1.00 94.06 401 GLY A C 1
ATOM 2944 O O . GLY A 1 401 ? 9.157 -0.388 -4.302 1.00 94.06 401 GLY A O 1
ATOM 2945 N N . ARG A 1 402 ? 9.016 0.574 -6.324 1.00 92.94 402 ARG A N 1
ATOM 2946 C CA . ARG A 1 402 ? 7.902 1.464 -5.969 1.00 92.94 402 ARG A CA 1
ATOM 2947 C C . ARG A 1 402 ? 6.584 0.715 -5.722 1.00 92.94 402 ARG A C 1
ATOM 2949 O O . ARG A 1 402 ? 5.803 1.128 -4.872 1.00 92.94 402 ARG A O 1
ATOM 2956 N N . GLU A 1 403 ? 6.315 -0.367 -6.452 1.00 95.19 403 GLU A N 1
ATOM 2957 C CA . GLU A 1 403 ? 5.180 -1.265 -6.189 1.00 95.19 403 GLU A CA 1
ATOM 2958 C C . GLU A 1 403 ? 5.273 -1.876 -4.784 1.00 95.19 403 GLU A C 1
ATOM 2960 O O . GLU A 1 403 ? 4.282 -1.865 -4.051 1.00 95.19 403 GLU A O 1
ATOM 2965 N N . ASP A 1 404 ? 6.452 -2.367 -4.402 1.00 94.12 404 ASP A N 1
ATOM 2966 C CA . ASP A 1 404 ? 6.690 -2.962 -3.087 1.00 94.12 404 ASP A CA 1
ATOM 2967 C C . ASP A 1 404 ? 6.536 -1.923 -1.967 1.00 94.12 404 ASP A C 1
ATOM 2969 O O . ASP A 1 404 ? 5.851 -2.192 -0.979 1.00 94.12 404 ASP A O 1
ATOM 2973 N N . GLU A 1 405 ? 7.065 -0.708 -2.149 1.00 93.38 405 GLU A N 1
ATOM 2974 C CA . GLU A 1 405 ? 6.864 0.412 -1.216 1.00 93.38 405 GLU A CA 1
ATOM 2975 C C . GLU A 1 405 ? 5.375 0.727 -1.004 1.00 93.38 405 GLU A C 1
ATOM 2977 O O . GLU A 1 405 ? 4.932 0.888 0.133 1.00 93.38 405 GLU A O 1
ATOM 2982 N N . LEU A 1 406 ? 4.576 0.769 -2.077 1.00 94.88 406 LEU A N 1
ATOM 2983 C CA . LEU A 1 406 ? 3.135 1.025 -1.976 1.00 94.88 406 LEU A CA 1
ATOM 2984 C C . LEU A 1 406 ? 2.380 -0.123 -1.298 1.00 94.88 406 LEU A C 1
ATOM 2986 O O . LEU A 1 406 ? 1.435 0.130 -0.554 1.00 94.88 406 LEU A O 1
ATOM 2990 N N . ARG A 1 407 ? 2.785 -1.379 -1.521 1.00 93.75 407 ARG A N 1
ATOM 2991 C CA . ARG A 1 407 ? 2.205 -2.532 -0.815 1.00 93.75 407 ARG A CA 1
ATOM 2992 C C . ARG A 1 407 ? 2.519 -2.508 0.672 1.00 93.75 407 ARG A C 1
ATOM 2994 O O . ARG A 1 407 ? 1.645 -2.807 1.482 1.00 93.75 407 ARG A O 1
ATOM 3001 N N . GLU A 1 408 ? 3.752 -2.167 1.037 1.00 93.06 408 GLU A N 1
ATOM 3002 C CA . GLU A 1 408 ? 4.122 -1.981 2.441 1.00 93.06 408 GLU A CA 1
ATOM 3003 C C . GLU A 1 408 ? 3.344 -0.826 3.077 1.00 93.06 408 GLU A C 1
ATOM 3005 O O . GLU A 1 408 ? 2.811 -0.988 4.173 1.00 93.06 408 GLU A O 1
ATOM 3010 N N . ALA A 1 409 ? 3.174 0.296 2.370 1.00 93.88 409 ALA A N 1
ATOM 3011 C CA . ALA A 1 409 ? 2.325 1.396 2.826 1.00 93.88 409 ALA A CA 1
ATOM 3012 C C . ALA A 1 409 ? 0.866 0.948 3.039 1.00 93.88 409 ALA A C 1
ATOM 3014 O O . ALA A 1 409 ? 0.276 1.242 4.079 1.00 93.88 409 ALA A O 1
ATOM 3015 N N . GLY A 1 410 ? 0.307 0.168 2.105 1.00 93.75 410 GLY A N 1
ATOM 3016 C CA . GLY A 1 410 ? -1.021 -0.437 2.230 1.00 93.75 410 GLY A CA 1
ATOM 3017 C C . GLY A 1 410 ? -1.153 -1.322 3.474 1.00 93.75 410 GLY A C 1
ATOM 3018 O O . GLY A 1 410 ? -2.102 -1.157 4.240 1.00 93.75 410 GLY A O 1
ATOM 3019 N N . ARG A 1 411 ? -0.175 -2.198 3.741 1.00 90.81 411 ARG A N 1
ATOM 3020 C CA . ARG A 1 411 ? -0.128 -3.026 4.966 1.00 90.81 411 ARG A CA 1
ATOM 3021 C C . ARG A 1 411 ? 0.033 -2.198 6.241 1.00 90.81 411 ARG A C 1
ATOM 3023 O O . ARG A 1 411 ? -0.557 -2.524 7.267 1.00 90.81 411 ARG A O 1
ATOM 3030 N N . GLY A 1 412 ? 0.776 -1.095 6.174 1.00 94.19 412 GLY A N 1
ATOM 3031 C CA . GLY A 1 412 ? 0.993 -0.191 7.302 1.00 94.19 412 GLY A CA 1
ATOM 3032 C C . GLY A 1 412 ? -0.274 0.509 7.811 1.00 94.19 412 GLY A C 1
ATOM 3033 O O . GLY A 1 412 ? -0.277 1.007 8.936 1.00 94.19 412 GLY A O 1
ATOM 3034 N N . THR A 1 413 ? -1.370 0.512 7.045 1.00 94.88 413 THR A N 1
ATOM 3035 C CA . THR A 1 413 ? -2.660 1.064 7.502 1.00 94.88 413 THR A CA 1
ATOM 3036 C C . THR A 1 413 ? -3.214 0.329 8.727 1.00 94.88 413 THR A C 1
ATOM 3038 O O . THR A 1 413 ? -3.650 0.972 9.683 1.00 94.88 413 THR A O 1
ATOM 3041 N N . ASP A 1 414 ? -3.109 -1.001 8.756 1.00 93.25 414 ASP A N 1
ATOM 3042 C CA . ASP A 1 414 ? -3.550 -1.831 9.884 1.00 93.25 414 ASP A CA 1
ATOM 3043 C C . ASP A 1 414 ? -2.631 -1.635 11.113 1.00 93.25 414 ASP A C 1
ATOM 3045 O O . ASP A 1 414 ? -3.079 -1.646 12.266 1.00 93.25 414 ASP A O 1
ATOM 3049 N N . ALA A 1 415 ? -1.345 -1.343 10.878 1.00 93.25 415 ALA A N 1
ATOM 3050 C CA . ALA A 1 415 ? -0.391 -1.007 11.934 1.00 93.25 415 ALA A CA 1
ATOM 3051 C C . ALA A 1 415 ? -0.724 0.326 12.628 1.00 93.25 415 ALA A C 1
ATOM 3053 O O . ALA A 1 415 ? -0.531 0.441 13.838 1.00 93.25 415 ALA A O 1
ATOM 3054 N N . ILE A 1 416 ? -1.277 1.311 11.907 1.00 94.75 416 ILE A N 1
ATOM 3055 C CA . ILE A 1 416 ? -1.753 2.569 12.508 1.00 94.75 416 ILE A CA 1
ATOM 3056 C C . ILE A 1 416 ? -2.929 2.303 13.447 1.00 94.75 416 ILE A C 1
ATOM 3058 O O . ILE A 1 416 ? -2.913 2.783 14.578 1.00 94.75 416 ILE A O 1
ATOM 3062 N N . LEU A 1 417 ? -3.919 1.512 13.016 1.00 93.56 417 LEU A N 1
ATOM 3063 C CA . LEU A 1 417 ? -5.057 1.143 13.868 1.00 93.56 417 LEU A CA 1
ATOM 3064 C C . LEU A 1 417 ? -4.584 0.415 15.130 1.00 93.56 417 LEU A C 1
ATOM 3066 O O . LEU A 1 417 ? -4.979 0.773 16.237 1.00 93.56 417 LEU A O 1
ATOM 3070 N N . SER A 1 418 ? -3.679 -0.552 14.966 1.00 94.19 418 SER A N 1
ATOM 3071 C CA . SER A 1 418 ? -3.064 -1.281 16.079 1.00 94.19 418 SER A CA 1
ATOM 3072 C C . SER A 1 418 ? -2.351 -0.343 17.048 1.00 94.19 418 SER A C 1
ATOM 3074 O O . SER A 1 418 ? -2.546 -0.442 18.257 1.00 94.19 418 SER A O 1
ATOM 3076 N N . ARG A 1 419 ? -1.537 0.584 16.530 1.00 94.38 419 ARG A N 1
ATOM 3077 C CA . ARG A 1 419 ? -0.814 1.563 17.345 1.00 94.38 419 ARG A CA 1
ATOM 3078 C C . ARG A 1 419 ? -1.783 2.419 18.156 1.00 94.38 419 ARG A C 1
ATOM 3080 O O . ARG A 1 419 ? -1.617 2.505 19.364 1.00 94.38 419 ARG A O 1
ATOM 3087 N N . LEU A 1 420 ? -2.812 2.980 17.520 1.00 93.69 420 LEU A N 1
ATOM 3088 C CA . LEU A 1 420 ? -3.782 3.858 18.184 1.00 93.69 420 LEU A CA 1
ATOM 3089 C C . LEU A 1 420 ? -4.586 3.132 19.269 1.00 93.69 420 LEU A C 1
ATOM 3091 O O . LEU A 1 420 ? -4.802 3.684 20.343 1.00 93.69 420 LEU A O 1
ATOM 3095 N N . ILE A 1 421 ? -4.999 1.885 19.017 1.00 91.62 421 ILE A N 1
ATOM 3096 C CA . ILE A 1 421 ? -5.712 1.057 20.003 1.00 91.62 421 ILE A CA 1
ATOM 3097 C C . ILE A 1 421 ? -4.825 0.792 21.230 1.00 91.62 421 ILE A C 1
ATOM 3099 O O . ILE A 1 421 ? -5.274 0.959 22.366 1.00 91.62 421 ILE A O 1
ATOM 3103 N N . ASN A 1 422 ? -3.553 0.447 21.008 1.00 91.00 422 ASN A N 1
ATOM 3104 C CA . ASN A 1 422 ? -2.603 0.189 22.090 1.00 91.00 422 ASN A CA 1
ATOM 3105 C C . ASN A 1 422 ? -2.217 1.474 22.850 1.00 91.00 422 ASN A C 1
ATOM 3107 O O . ASN A 1 422 ? -2.207 1.468 24.077 1.00 91.00 422 ASN A O 1
ATOM 3111 N N . GLU A 1 423 ? -1.964 2.592 22.160 1.00 90.88 423 GLU A N 1
ATOM 3112 C CA . GLU A 1 423 ? -1.685 3.904 22.777 1.00 90.88 423 GLU A CA 1
ATOM 3113 C C . GLU A 1 423 ? -2.866 4.403 23.622 1.00 90.88 423 GLU A C 1
ATOM 3115 O O . GLU A 1 423 ? -2.675 5.017 24.674 1.00 90.88 423 GLU A O 1
ATOM 3120 N N . ALA A 1 424 ? -4.094 4.075 23.215 1.00 87.56 424 ALA A N 1
ATOM 3121 C CA . ALA A 1 424 ? -5.296 4.356 23.986 1.00 87.56 424 ALA A CA 1
ATOM 3122 C C . ALA A 1 424 ? -5.483 3.412 25.194 1.00 87.56 424 ALA A C 1
ATOM 3124 O O . ALA A 1 424 ? -6.369 3.648 26.015 1.00 87.56 424 ALA A O 1
ATOM 3125 N N . GLY A 1 425 ? -4.617 2.411 25.385 1.00 83.50 425 GLY A N 1
ATOM 3126 C CA . GLY A 1 425 ? -4.560 1.561 26.579 1.00 83.50 425 GLY A CA 1
ATOM 3127 C C . GLY A 1 425 ? -5.253 0.209 26.476 1.00 83.50 425 GLY A C 1
ATOM 3128 O O . GLY A 1 425 ? -5.393 -0.464 27.495 1.00 83.50 425 GLY A O 1
ATOM 3129 N N . VAL A 1 426 ? -5.695 -0.187 25.283 1.00 86.31 426 VAL A N 1
ATOM 3130 C CA . VAL A 1 426 ? -6.221 -1.532 25.024 1.00 86.31 426 VAL A CA 1
ATOM 3131 C C . VAL A 1 426 ? -5.047 -2.405 24.601 1.00 86.31 426 VAL A C 1
ATOM 3133 O O . VAL A 1 426 ? -4.783 -2.591 23.414 1.00 86.31 426 VAL A O 1
ATOM 3136 N N . GLU A 1 427 ? -4.308 -2.899 25.591 1.00 81.44 427 GLU A N 1
ATOM 3137 C CA . GLU A 1 427 ? -3.161 -3.771 25.353 1.00 81.44 427 GLU A CA 1
ATOM 3138 C C . GLU A 1 427 ? -3.594 -5.145 24.830 1.00 81.44 427 GLU A C 1
ATOM 3140 O O . GLU A 1 427 ? -4.661 -5.668 25.156 1.00 81.44 427 GLU A O 1
ATOM 3145 N N . GLY A 1 428 ? -2.727 -5.755 24.022 1.00 82.50 428 GLY A N 1
ATOM 3146 C CA . GLY A 1 428 ? -2.908 -7.129 23.567 1.00 82.50 428 GLY A CA 1
ATOM 3147 C C . GLY A 1 428 ? -3.856 -7.289 22.383 1.00 82.50 428 GLY A C 1
ATOM 3148 O O . GLY A 1 428 ? -4.062 -8.429 21.981 1.00 82.50 428 GLY A O 1
ATOM 3149 N N . PHE A 1 429 ? -4.371 -6.202 21.798 1.00 91.69 429 PHE A N 1
ATOM 3150 C CA . PHE A 1 429 ? -5.066 -6.209 20.508 1.00 91.69 429 PHE A CA 1
ATOM 3151 C C . PHE A 1 429 ? -4.161 -5.690 19.385 1.00 91.69 429 PHE A C 1
ATOM 3153 O O . PHE A 1 429 ? -3.437 -4.701 19.532 1.00 91.69 429 PHE A O 1
ATOM 3160 N N . SER A 1 430 ? -4.241 -6.328 18.222 1.00 93.25 430 SER A N 1
ATOM 3161 C CA . SER A 1 430 ? -3.653 -5.819 16.984 1.00 93.25 430 SER A CA 1
ATOM 3162 C C . SER A 1 430 ? -4.530 -6.149 15.782 1.00 93.25 430 SER A C 1
ATOM 3164 O O . SER A 1 430 ? -5.400 -7.016 15.835 1.00 93.25 430 SER A O 1
ATOM 3166 N N . VAL A 1 431 ? -4.325 -5.414 14.698 1.00 93.50 431 VAL A N 1
ATOM 3167 C CA . VAL A 1 431 ? -4.987 -5.600 13.412 1.00 93.50 431 VAL A CA 1
ATOM 3168 C C . VAL A 1 431 ? -3.906 -5.913 12.389 1.00 93.50 431 VAL A C 1
ATOM 3170 O O . VAL A 1 431 ? -2.946 -5.154 12.247 1.00 93.50 431 VAL A O 1
ATOM 3173 N N . VAL A 1 432 ? -4.046 -7.037 11.694 1.00 91.38 432 VAL A N 1
ATOM 3174 C CA . VAL A 1 432 ? -3.119 -7.472 10.643 1.00 91.38 432 VAL A CA 1
ATOM 3175 C C . VAL A 1 432 ? -3.939 -7.978 9.469 1.00 91.38 432 VAL A C 1
ATOM 3177 O O . VAL A 1 432 ? -4.754 -8.878 9.632 1.00 91.38 432 VAL A O 1
ATOM 3180 N N . ASP A 1 433 ? -3.758 -7.378 8.293 1.00 86.94 433 ASP A N 1
ATOM 3181 C CA . ASP A 1 433 ? -4.504 -7.716 7.075 1.00 86.94 433 ASP A CA 1
ATOM 3182 C C . ASP A 1 433 ? -6.035 -7.712 7.269 1.00 86.94 433 ASP A C 1
ATOM 3184 O O . ASP A 1 433 ? -6.767 -8.521 6.701 1.00 86.94 433 ASP A O 1
ATOM 3188 N N . GLY A 1 434 ? -6.536 -6.768 8.071 1.00 87.56 434 GLY A N 1
ATOM 3189 C CA . GLY A 1 434 ? -7.953 -6.662 8.438 1.00 87.56 434 GLY A CA 1
ATOM 3190 C C . GLY A 1 434 ? -8.456 -7.721 9.431 1.00 87.56 434 GLY A C 1
ATOM 3191 O O . GLY A 1 434 ? -9.645 -7.725 9.759 1.00 87.56 434 GLY A O 1
ATOM 3192 N N . GLU A 1 435 ? -7.586 -8.600 9.928 1.00 93.44 435 GLU A N 1
ATOM 3193 C CA . GLU A 1 435 ? -7.891 -9.570 10.975 1.00 93.44 435 GLU A CA 1
ATOM 3194 C C . GLU A 1 435 ? -7.520 -9.028 12.355 1.00 93.44 435 GLU A C 1
ATOM 3196 O O . GLU A 1 435 ? -6.430 -8.495 12.556 1.00 93.44 435 GLU A O 1
ATOM 3201 N N . VAL A 1 436 ? -8.433 -9.169 13.321 1.00 95.06 436 VAL A N 1
ATOM 3202 C CA . VAL A 1 436 ? -8.152 -8.817 14.713 1.00 95.06 436 VAL A CA 1
ATOM 3203 C C . VAL A 1 436 ? -7.409 -9.974 15.355 1.00 95.06 436 VAL A C 1
ATOM 3205 O O . VAL A 1 436 ? -7.921 -11.094 15.415 1.00 95.06 436 VAL A O 1
ATOM 3208 N N . LEU A 1 437 ? -6.219 -9.695 15.866 1.00 95.44 437 LEU A N 1
ATOM 3209 C CA . LEU A 1 437 ? -5.461 -10.609 16.697 1.00 95.44 437 LEU A CA 1
ATOM 3210 C C . LEU A 1 437 ? -5.551 -10.158 18.152 1.00 95.44 437 LEU A C 1
ATOM 3212 O O . LEU A 1 437 ? -5.591 -8.960 18.443 1.00 95.44 437 LEU A O 1
ATOM 3216 N N . ALA A 1 438 ? -5.550 -11.124 19.064 1.00 94.44 438 ALA A N 1
ATOM 3217 C CA . ALA A 1 438 ? -5.411 -10.854 20.484 1.00 94.44 438 ALA A CA 1
ATOM 3218 C C . ALA A 1 438 ? -4.410 -11.799 21.143 1.00 94.44 438 ALA A C 1
ATOM 3220 O O . ALA A 1 438 ? -4.199 -12.912 20.658 1.00 94.44 438 ALA A O 1
ATOM 3221 N N . VAL A 1 439 ? -3.820 -11.367 22.256 1.00 91.88 439 VAL A N 1
ATOM 3222 C CA . VAL A 1 439 ? -2.953 -12.198 23.102 1.00 91.88 439 VAL A CA 1
ATOM 3223 C C . VAL A 1 439 ? -3.787 -12.790 24.244 1.00 91.88 439 VAL A C 1
ATOM 3225 O O . VAL A 1 439 ? -4.217 -12.046 25.128 1.00 91.88 439 VAL A O 1
ATOM 3228 N N . PRO A 1 440 ? -4.054 -14.109 24.254 1.00 86.69 440 PRO A N 1
ATOM 3229 C CA . PRO A 1 440 ? -4.791 -14.729 25.346 1.00 86.69 440 PRO A CA 1
ATOM 3230 C C . PRO A 1 440 ? -4.040 -14.632 26.685 1.00 86.69 440 PRO A C 1
ATOM 3232 O O . PRO A 1 440 ? -2.807 -14.659 26.707 1.00 86.69 440 PRO A O 1
ATOM 3235 N N . PRO A 1 441 ? -4.752 -14.587 27.826 1.00 78.75 441 PRO A N 1
ATOM 3236 C CA . PRO A 1 441 ? -4.117 -14.574 29.140 1.00 78.75 441 PRO A CA 1
ATOM 3237 C C . PRO A 1 441 ? -3.180 -15.774 29.342 1.00 78.75 441 PRO A C 1
ATOM 3239 O O . PRO A 1 441 ? -3.598 -16.923 29.215 1.00 78.75 441 PRO A O 1
ATOM 3242 N N . GLY A 1 442 ? -1.922 -15.503 29.700 1.00 82.06 442 GLY A N 1
ATOM 3243 C CA . GLY A 1 442 ? -0.896 -16.531 29.912 1.00 82.06 442 GLY A CA 1
ATOM 3244 C C . GLY A 1 442 ? -0.170 -16.990 28.642 1.00 82.06 442 GLY A C 1
ATOM 3245 O O . GLY A 1 442 ? 0.748 -17.803 28.738 1.00 82.06 442 GLY A O 1
ATOM 3246 N N . GLU A 1 443 ? -0.531 -16.456 27.475 1.00 87.38 443 GLU A N 1
ATOM 3247 C CA . GLU A 1 443 ? 0.185 -16.664 26.216 1.00 87.38 443 GLU A CA 1
ATOM 3248 C C . GLU A 1 443 ? 1.026 -15.425 25.864 1.00 87.38 443 GLU A C 1
ATOM 3250 O O . GLU A 1 443 ? 0.750 -14.314 26.309 1.00 87.38 443 GLU A O 1
ATOM 3255 N N . SER A 1 444 ? 2.084 -15.617 25.073 1.00 85.31 444 SER A N 1
ATOM 3256 C CA . SER A 1 444 ? 2.941 -14.526 24.579 1.00 85.31 444 SER A CA 1
ATOM 3257 C C . SER A 1 444 ? 2.752 -14.232 23.092 1.00 85.31 444 SER A C 1
ATOM 3259 O O . SER A 1 444 ? 3.244 -13.215 22.606 1.00 85.31 444 SER A O 1
ATOM 3261 N N . GLN A 1 445 ? 2.069 -15.116 22.359 1.00 89.50 445 GLN A N 1
ATOM 3262 C CA . GLN A 1 445 ? 1.858 -14.973 20.923 1.00 89.50 445 GLN A CA 1
ATOM 3263 C C . GLN A 1 445 ? 0.414 -14.562 20.621 1.00 89.50 445 GLN A C 1
ATOM 3265 O O . GLN A 1 445 ? -0.515 -15.147 21.183 1.00 89.50 445 GLN A O 1
ATOM 3270 N N . PRO A 1 446 ? 0.209 -13.584 19.723 1.00 93.25 446 PRO A N 1
ATOM 3271 C CA . PRO A 1 446 ? -1.121 -13.208 19.283 1.00 93.25 446 PRO A CA 1
ATOM 3272 C C . PRO A 1 446 ? -1.729 -14.307 18.405 1.00 93.25 446 PRO A C 1
ATOM 3274 O O . PRO A 1 446 ? -1.037 -14.965 17.625 1.00 93.25 446 PRO A O 1
ATOM 3277 N N . ARG A 1 447 ? -3.045 -14.485 18.510 1.00 94.75 447 ARG A N 1
ATOM 3278 C CA . ARG A 1 447 ? -3.834 -15.413 17.690 1.00 94.75 447 ARG A CA 1
ATOM 3279 C C . ARG A 1 447 ? -5.051 -14.692 17.122 1.00 94.75 447 ARG A C 1
ATOM 3281 O O . ARG A 1 447 ? -5.488 -13.712 17.729 1.00 94.75 447 ARG A O 1
ATOM 3288 N N . PRO A 1 448 ? -5.630 -15.165 16.005 1.00 96.12 448 PRO A N 1
ATOM 3289 C CA . PRO A 1 448 ? -6.862 -14.587 15.499 1.00 96.12 448 PRO A CA 1
ATOM 3290 C C . PRO A 1 448 ? -7.952 -14.603 16.565 1.00 96.12 448 PRO A C 1
ATOM 3292 O O . PRO A 1 448 ? -8.303 -15.653 17.104 1.00 96.12 448 PRO A O 1
ATOM 3295 N N . TYR A 1 449 ? -8.477 -13.425 16.887 1.00 95.19 449 TYR A N 1
ATOM 3296 C CA . TYR A 1 449 ? -9.385 -13.231 18.011 1.00 95.19 449 TYR A CA 1
ATOM 3297 C C . TYR A 1 449 ? -10.670 -14.049 17.847 1.00 95.19 449 TYR A C 1
ATOM 3299 O O . TYR A 1 449 ? -11.155 -14.641 18.806 1.00 95.19 449 TYR A O 1
ATOM 3307 N N . LEU A 1 450 ? -11.172 -14.162 16.615 1.00 94.19 450 LEU A N 1
ATOM 3308 C CA . LEU A 1 450 ? -12.355 -14.959 16.277 1.00 94.19 450 LEU A CA 1
ATOM 3309 C C . LEU A 1 450 ? -12.139 -16.479 16.378 1.00 94.19 450 LEU A C 1
ATOM 3311 O O . LEU A 1 450 ? -13.123 -17.214 16.380 1.00 94.19 450 LEU A O 1
ATOM 3315 N N . ASP A 1 451 ? -10.894 -16.954 16.481 1.00 94.00 451 ASP A N 1
ATOM 3316 C CA . ASP A 1 451 ? -10.591 -18.380 16.682 1.00 94.00 451 ASP A CA 1
ATOM 3317 C C . ASP A 1 451 ? -10.538 -18.760 18.170 1.00 94.00 451 ASP A C 1
ATOM 3319 O O . ASP A 1 451 ? -10.464 -19.942 18.513 1.00 94.00 451 ASP A O 1
ATOM 3323 N N . LEU A 1 452 ? -10.563 -17.767 19.063 1.00 90.50 452 LEU A N 1
ATOM 3324 C CA . LEU A 1 452 ? -10.636 -17.978 20.504 1.00 90.50 452 LEU A CA 1
ATOM 3325 C C . LEU A 1 452 ? -12.043 -18.415 20.908 1.00 90.50 452 LEU A C 1
ATOM 3327 O O . LEU A 1 452 ? -13.023 -18.071 20.247 1.00 90.50 452 LEU A O 1
ATOM 3331 N N . SER A 1 453 ? -12.163 -19.130 22.027 1.00 86.19 453 SER A N 1
ATOM 3332 C CA . SER A 1 453 ? -13.482 -19.467 22.571 1.00 86.19 453 SER A CA 1
ATOM 3333 C C . SER A 1 453 ? -14.229 -18.217 23.050 1.00 86.19 453 SER A C 1
ATOM 3335 O O . SER A 1 453 ? -13.614 -17.219 23.425 1.00 86.19 453 SER A O 1
ATOM 3337 N N . ASP A 1 454 ? -15.560 -18.273 23.102 1.00 81.25 454 ASP A N 1
ATOM 3338 C CA . ASP A 1 454 ? -16.406 -17.157 23.558 1.00 81.25 454 ASP A CA 1
ATOM 3339 C C . ASP A 1 454 ? -16.014 -16.661 24.960 1.00 81.25 454 ASP A C 1
ATOM 3341 O O . ASP A 1 454 ? -15.976 -15.457 25.227 1.00 81.25 454 ASP A O 1
ATOM 3345 N N . GLY A 1 455 ? -15.637 -17.593 25.842 1.00 79.00 455 GLY A N 1
ATOM 3346 C CA . GLY A 1 455 ? -15.124 -17.290 27.176 1.00 79.00 455 GLY A CA 1
ATOM 3347 C C . GLY A 1 455 ? -13.796 -16.532 27.159 1.00 79.00 455 GLY A C 1
ATOM 3348 O O . GLY A 1 455 ? -13.652 -15.535 27.867 1.00 79.00 455 GLY A O 1
ATOM 3349 N N . GLN A 1 456 ? -12.850 -16.943 26.306 1.00 85.19 456 GLN A N 1
ATOM 3350 C CA . GLN A 1 456 ? -11.592 -16.213 26.115 1.00 85.19 456 GLN A CA 1
ATOM 3351 C C . GLN A 1 456 ? -11.834 -14.826 25.515 1.00 85.19 456 GLN A C 1
ATOM 3353 O O . GLN A 1 456 ? -11.282 -13.849 26.019 1.00 85.19 456 GLN A O 1
ATOM 3358 N N . ARG A 1 457 ? -12.688 -14.718 24.487 1.00 88.31 457 ARG A N 1
ATOM 3359 C CA . ARG A 1 457 ? -13.032 -13.436 23.854 1.00 88.31 457 ARG A CA 1
ATOM 3360 C C . ARG A 1 457 ? -13.650 -12.466 24.852 1.00 88.31 457 ARG A C 1
ATOM 3362 O O . ARG A 1 457 ? -13.224 -11.316 24.908 1.00 88.31 457 ARG A O 1
ATOM 3369 N N . THR A 1 458 ? -14.587 -12.938 25.673 1.00 83.69 458 THR A N 1
ATOM 3370 C CA . THR A 1 458 ? -15.245 -12.125 26.706 1.00 83.69 458 THR A CA 1
ATOM 3371 C C . THR A 1 458 ? -14.269 -11.660 27.761 1.00 83.69 458 THR A C 1
ATOM 3373 O O . THR A 1 458 ? -14.255 -10.478 28.090 1.00 83.69 458 THR A O 1
ATOM 3376 N N . ARG A 1 459 ? -13.417 -12.560 28.256 1.00 82.00 459 ARG A N 1
ATOM 3377 C CA . ARG A 1 459 ? -12.390 -12.192 29.224 1.00 82.00 459 ARG A CA 1
ATOM 3378 C C . ARG A 1 459 ? -11.466 -11.110 28.670 1.00 82.00 459 ARG A C 1
ATOM 3380 O O . ARG A 1 459 ? -11.317 -10.080 29.309 1.00 82.00 459 ARG A O 1
ATOM 3387 N N . ILE A 1 460 ? -10.912 -11.318 27.475 1.00 87.50 460 ILE A N 1
ATOM 3388 C CA . ILE A 1 460 ? -10.017 -10.352 26.822 1.00 87.50 460 ILE A CA 1
ATOM 3389 C C . ILE A 1 460 ? -10.733 -9.017 26.581 1.00 87.50 460 ILE A C 1
ATOM 3391 O O . ILE A 1 460 ? -10.160 -7.965 26.844 1.00 87.50 460 ILE A O 1
ATOM 3395 N N . ALA A 1 461 ? -11.986 -9.046 26.112 1.00 86.94 461 ALA A N 1
ATOM 3396 C CA . ALA A 1 461 ? -12.770 -7.836 25.896 1.00 86.94 461 ALA A CA 1
ATOM 3397 C C . ALA A 1 461 ? -12.953 -7.070 27.210 1.00 86.94 461 ALA A C 1
ATOM 3399 O O . ALA A 1 461 ? -12.574 -5.910 27.283 1.00 86.94 461 ALA A O 1
ATOM 3400 N N . CYS A 1 462 ? -13.445 -7.718 28.269 1.00 81.19 462 CYS A N 1
ATOM 3401 C CA . CYS A 1 462 ? -13.619 -7.088 29.576 1.00 81.19 462 CYS A CA 1
ATOM 3402 C C . CYS A 1 462 ? -12.298 -6.564 30.156 1.00 81.19 462 CYS A C 1
ATOM 3404 O O . CYS A 1 462 ? -12.262 -5.423 30.619 1.00 81.19 462 CYS A O 1
ATOM 3406 N N . ASP A 1 463 ? -11.228 -7.364 30.093 1.00 81.38 463 ASP A N 1
ATOM 3407 C CA . ASP A 1 463 ? -9.902 -6.998 30.597 1.00 81.38 463 ASP A CA 1
ATOM 3408 C C . ASP A 1 463 ? -9.355 -5.750 29.892 1.00 81.38 463 ASP A C 1
ATOM 3410 O O . ASP A 1 463 ? -8.719 -4.912 30.530 1.00 81.38 463 ASP A O 1
ATOM 3414 N N . ALA A 1 464 ? -9.641 -5.595 28.598 1.00 82.56 464 ALA A N 1
ATOM 3415 C CA . ALA A 1 464 ? -9.188 -4.458 27.814 1.00 82.56 464 ALA A CA 1
ATOM 3416 C C . ALA A 1 464 ? -10.112 -3.231 27.922 1.00 82.56 464 ALA A C 1
ATOM 3418 O O . ALA A 1 464 ? -9.635 -2.097 27.955 1.00 82.56 464 ALA A O 1
ATOM 3419 N N . THR A 1 465 ? -11.434 -3.422 27.977 1.00 80.19 465 THR A N 1
ATOM 3420 C CA . THR A 1 465 ? -12.401 -2.315 27.895 1.00 80.19 465 THR A CA 1
ATOM 3421 C C . THR A 1 465 ? -12.706 -1.675 29.242 1.00 80.19 465 THR A C 1
ATOM 3423 O O . THR A 1 465 ? -12.865 -0.456 29.314 1.00 80.19 465 THR A O 1
ATOM 3426 N N . ILE A 1 466 ? -12.790 -2.465 30.320 1.00 80.12 466 ILE A N 1
ATOM 3427 C CA . ILE A 1 466 ? -13.173 -1.955 31.645 1.00 80.12 466 ILE A CA 1
ATOM 3428 C C . ILE A 1 466 ? -12.154 -0.925 32.154 1.00 80.12 466 ILE A C 1
ATOM 3430 O O . ILE A 1 466 ? -12.583 0.171 32.510 1.00 80.12 466 ILE A O 1
ATOM 3434 N N . PRO A 1 467 ? -10.828 -1.181 32.152 1.00 81.31 467 PRO A N 1
ATOM 3435 C CA . PRO A 1 467 ? -9.861 -0.198 32.643 1.00 81.31 467 PRO A CA 1
ATOM 3436 C C . PRO A 1 467 ? -9.903 1.122 31.873 1.00 81.31 467 PRO A C 1
ATOM 3438 O O . PRO A 1 467 ? -9.821 2.187 32.478 1.00 81.31 467 PRO A O 1
ATOM 3441 N N . VAL A 1 468 ? -10.063 1.058 30.548 1.00 81.31 468 VAL A N 1
ATOM 3442 C CA . VAL A 1 468 ? -10.173 2.245 29.693 1.00 81.31 468 VAL A CA 1
ATOM 3443 C C . VAL A 1 468 ? -11.408 3.055 30.061 1.00 81.31 468 VAL A C 1
ATOM 3445 O O . VAL A 1 468 ? -11.311 4.264 30.248 1.00 81.31 468 VAL A O 1
ATOM 3448 N N . ALA A 1 469 ? -12.559 2.403 30.202 1.00 76.56 469 ALA A N 1
ATOM 3449 C CA . ALA A 1 469 ? -13.803 3.109 30.460 1.00 76.56 469 ALA A CA 1
ATOM 3450 C C . ALA A 1 469 ? -13.887 3.717 31.866 1.00 76.56 469 ALA A C 1
ATOM 3452 O O . ALA A 1 469 ? -14.670 4.639 32.081 1.00 76.56 469 ALA A O 1
ATOM 3453 N N . LEU A 1 470 ? -13.066 3.242 32.807 1.00 78.75 470 LEU A N 1
ATOM 3454 C CA . LEU A 1 470 ? -12.944 3.828 34.141 1.00 78.75 470 LEU A CA 1
ATOM 3455 C C . LEU A 1 470 ? -12.016 5.042 34.205 1.00 78.75 470 LEU A C 1
ATOM 3457 O O . LEU A 1 470 ? -12.036 5.735 35.217 1.00 78.75 470 LEU A O 1
ATOM 3461 N N . ARG A 1 471 ? -11.223 5.336 33.164 1.00 79.81 471 ARG A N 1
ATOM 3462 C CA . ARG A 1 471 ? -10.284 6.477 33.183 1.00 79.81 471 ARG A CA 1
ATOM 3463 C C . ARG A 1 471 ? -10.972 7.817 33.422 1.00 79.81 471 ARG A C 1
ATOM 3465 O O . ARG A 1 471 ? -10.415 8.666 34.109 1.00 79.81 471 ARG A O 1
ATOM 3472 N N . ASP A 1 472 ? -12.171 7.974 32.870 1.00 75.75 472 ASP A N 1
ATOM 3473 C CA . ASP A 1 472 ? -12.950 9.212 32.944 1.00 75.75 472 ASP A CA 1
ATOM 3474 C C . ASP A 1 472 ? -13.957 9.215 34.107 1.00 75.75 472 ASP A C 1
ATOM 3476 O O . ASP A 1 472 ? -14.709 10.177 34.266 1.00 75.75 472 ASP A O 1
ATOM 3480 N N . VAL A 1 473 ? -14.014 8.142 34.904 1.00 78.81 473 VAL A N 1
ATOM 3481 C CA . VAL A 1 473 ? -14.946 8.024 36.031 1.00 78.81 473 VAL A CA 1
ATOM 3482 C C . VAL A 1 473 ? -14.280 8.581 37.292 1.00 78.81 473 VAL A C 1
ATOM 3484 O O . VAL A 1 473 ? -13.200 8.110 37.661 1.00 78.81 473 VAL A O 1
ATOM 3487 N N . PRO A 1 474 ? -14.898 9.553 37.991 1.00 80.00 474 PRO A N 1
ATOM 3488 C CA . PRO A 1 474 ? -14.399 10.016 39.282 1.00 80.00 474 PRO A CA 1
ATOM 3489 C C . PRO A 1 474 ? -14.256 8.854 40.274 1.00 80.00 474 PRO A C 1
ATOM 3491 O O . PRO A 1 474 ? -15.123 7.987 40.369 1.00 80.00 474 PRO A O 1
ATOM 3494 N N . ALA A 1 475 ? -13.159 8.829 41.036 1.00 77.44 475 ALA A N 1
ATOM 3495 C CA . ALA A 1 475 ? -12.841 7.723 41.948 1.00 77.44 475 ALA A CA 1
ATOM 3496 C C . ALA A 1 475 ? -13.883 7.517 43.071 1.00 77.44 475 ALA A C 1
ATOM 3498 O O . ALA A 1 475 ? -13.885 6.486 43.747 1.00 77.44 475 ALA A O 1
ATOM 3499 N N . ASP A 1 476 ? -14.743 8.504 43.301 1.00 79.88 476 ASP A N 1
ATOM 3500 C CA . ASP A 1 476 ? -15.824 8.514 44.276 1.00 79.88 476 ASP A CA 1
ATOM 3501 C C . ASP A 1 476 ? -17.207 8.201 43.683 1.00 79.88 476 ASP A C 1
ATOM 3503 O O . ASP A 1 476 ? -18.173 8.102 44.443 1.00 79.88 476 ASP A O 1
ATOM 3507 N N . GLU A 1 477 ? -17.306 7.940 42.378 1.00 82.62 477 GLU A N 1
ATOM 3508 C CA . GLU A 1 477 ? -18.546 7.552 41.700 1.00 82.62 477 GLU A CA 1
ATOM 3509 C C . GLU A 1 477 ? -18.599 6.040 41.415 1.00 82.62 477 GLU A C 1
ATOM 3511 O O . GLU A 1 477 ? -17.596 5.324 41.471 1.00 82.62 477 GLU A O 1
ATOM 3516 N N . LEU A 1 478 ? -19.807 5.512 41.198 1.00 84.31 478 LEU A N 1
ATOM 3517 C CA . LEU A 1 478 ? -20.026 4.120 40.793 1.00 84.31 478 LEU A CA 1
ATOM 3518 C C . LEU A 1 478 ? -20.246 4.081 39.276 1.00 84.31 478 LEU A C 1
ATOM 3520 O O . LEU A 1 478 ? -21.096 4.802 38.755 1.00 84.31 478 LEU A O 1
ATOM 3524 N N . ALA A 1 479 ? -19.506 3.232 38.568 1.00 86.19 479 ALA A N 1
ATOM 3525 C CA . ALA A 1 479 ? -19.689 3.016 37.136 1.00 86.19 479 ALA A CA 1
ATOM 3526 C C . ALA A 1 479 ? -20.661 1.861 36.882 1.00 86.19 479 ALA A C 1
ATOM 3528 O O . ALA A 1 479 ? -20.483 0.782 37.442 1.00 86.19 479 ALA A O 1
ATOM 3529 N N . VAL A 1 480 ? -21.654 2.044 36.008 1.00 87.00 480 VAL A N 1
ATOM 3530 C CA . VAL A 1 480 ? -22.623 0.990 35.662 1.00 87.00 480 VAL A CA 1
ATOM 3531 C C . VAL A 1 480 ? -22.417 0.502 34.231 1.00 87.00 480 VAL A C 1
ATOM 3533 O O . VAL A 1 480 ? -22.431 1.290 33.279 1.00 87.00 480 VAL A O 1
ATOM 3536 N N . ILE A 1 481 ? -22.271 -0.817 34.093 1.00 86.69 481 ILE A N 1
ATOM 3537 C CA . ILE A 1 481 ? -22.095 -1.533 32.828 1.00 86.69 481 ILE A CA 1
ATOM 3538 C C . ILE A 1 481 ? -23.154 -2.632 32.737 1.00 86.69 481 ILE A C 1
ATOM 3540 O O . ILE A 1 481 ? -23.350 -3.398 33.681 1.00 86.69 481 ILE A O 1
ATOM 3544 N N . VAL A 1 482 ? -23.816 -2.757 31.590 1.00 87.44 482 VAL A N 1
ATOM 3545 C CA . VAL A 1 482 ? -24.742 -3.862 31.316 1.00 87.44 482 VAL A CA 1
ATOM 3546 C C . VAL A 1 482 ? -24.121 -4.807 30.291 1.00 87.44 482 VAL A C 1
ATOM 3548 O O . VAL A 1 482 ? -23.858 -4.423 29.156 1.00 87.44 482 VAL A O 1
ATOM 3551 N N . LEU A 1 483 ? -23.910 -6.062 30.684 1.00 85.50 483 LEU A N 1
ATOM 3552 C CA . LEU A 1 483 ? -23.455 -7.137 29.811 1.00 85.50 483 LEU A CA 1
ATOM 3553 C C . LEU A 1 483 ? -24.654 -7.991 29.392 1.00 85.50 483 LEU A C 1
ATOM 3555 O O . LEU A 1 483 ? -25.358 -8.557 30.233 1.00 85.50 483 LEU A O 1
ATOM 3559 N N . GLY A 1 484 ? -24.886 -8.111 28.085 1.00 84.38 484 GLY A N 1
ATOM 3560 C CA . GLY A 1 484 ? -26.015 -8.873 27.553 1.00 84.38 484 GLY A CA 1
ATOM 3561 C C . GLY A 1 484 ? -26.036 -10.327 28.041 1.00 84.38 484 GLY A C 1
ATOM 3562 O O . GLY A 1 484 ? -24.992 -10.962 28.182 1.00 84.38 484 GLY A O 1
ATOM 3563 N N . GLN A 1 485 ? -27.240 -10.878 28.246 1.00 86.75 485 GLN A N 1
ATOM 3564 C CA . GLN A 1 485 ? -27.431 -12.238 28.779 1.00 86.75 485 GLN A CA 1
ATOM 3565 C C . GLN A 1 485 ? -26.604 -13.295 28.032 1.00 86.75 485 GLN A C 1
ATOM 3567 O O . GLN A 1 485 ? -26.016 -14.163 28.666 1.00 86.75 485 GLN A O 1
ATOM 3572 N N . ARG A 1 486 ? -26.564 -13.229 26.694 1.00 82.19 486 ARG A N 1
ATOM 3573 C CA . ARG A 1 486 ? -25.834 -14.205 25.869 1.00 82.19 486 ARG A CA 1
ATOM 3574 C C . ARG A 1 486 ? -24.348 -14.245 26.205 1.00 82.19 486 ARG A C 1
ATOM 3576 O O . ARG A 1 486 ? -23.790 -15.313 26.388 1.00 82.19 486 ARG A O 1
ATOM 3583 N N . VAL A 1 487 ? -23.743 -13.076 26.386 1.00 80.19 487 VAL A N 1
ATOM 3584 C CA . VAL A 1 487 ? -22.309 -12.976 26.658 1.00 80.19 487 VAL A CA 1
ATOM 3585 C C . VAL A 1 487 ? -21.956 -13.639 27.988 1.00 80.19 487 VAL A C 1
ATOM 3587 O O . VAL A 1 487 ? -20.958 -14.338 28.067 1.00 80.19 487 VAL A O 1
ATOM 3590 N N . TYR A 1 488 ? -22.783 -13.473 29.025 1.00 86.12 488 TYR A N 1
ATOM 3591 C CA . TYR A 1 488 ? -22.508 -14.045 30.346 1.00 86.12 488 TYR A CA 1
ATOM 3592 C C . TYR A 1 488 ? -22.930 -15.512 30.495 1.00 86.12 488 TYR A C 1
ATOM 3594 O O . TYR A 1 488 ? -22.225 -16.304 31.127 1.00 86.12 488 TYR A O 1
ATOM 3602 N N . GLN A 1 489 ? -24.081 -15.893 29.929 1.00 85.38 489 GLN A N 1
ATOM 3603 C CA . GLN A 1 489 ? -24.615 -17.251 30.072 1.00 85.38 489 GLN A CA 1
ATOM 3604 C C . GLN A 1 489 ? -23.690 -18.301 29.435 1.00 85.38 489 GLN A C 1
ATOM 3606 O O . GLN A 1 489 ? -23.608 -19.416 29.947 1.00 85.38 489 GLN A O 1
ATOM 3611 N N . ASP A 1 490 ? -22.978 -17.933 28.368 1.00 78.88 490 ASP A N 1
ATOM 3612 C CA . ASP A 1 490 ? -22.118 -18.843 27.609 1.00 78.88 490 ASP A CA 1
ATOM 3613 C C . ASP A 1 490 ? -20.696 -18.942 28.212 1.00 78.88 490 ASP A C 1
ATOM 3615 O O . ASP A 1 490 ? -19.887 -19.764 27.783 1.00 78.88 490 ASP A O 1
ATOM 3619 N N . LEU A 1 491 ? -20.397 -18.172 29.271 1.00 80.38 491 LEU A N 1
ATOM 3620 C CA . LEU A 1 491 ? -19.151 -18.299 30.034 1.00 80.38 491 LEU A CA 1
ATOM 3621 C C . LEU A 1 491 ? -19.147 -19.549 30.910 1.00 80.38 491 LEU A C 1
ATOM 3623 O O . LEU A 1 491 ? -20.114 -19.829 31.623 1.00 80.38 491 LEU A O 1
ATOM 3627 N N . ASP A 1 492 ? -18.007 -20.234 30.953 1.00 79.88 492 ASP A N 1
ATOM 3628 C CA . ASP A 1 492 ? -17.744 -21.266 31.950 1.00 79.88 492 ASP A CA 1
ATOM 3629 C C . ASP A 1 492 ? -17.527 -20.663 33.360 1.00 79.88 492 ASP A C 1
ATOM 3631 O O . ASP A 1 492 ? -17.238 -19.468 33.506 1.00 79.88 492 ASP A O 1
ATOM 3635 N N . PRO A 1 493 ? -17.626 -21.476 34.431 1.00 83.75 493 PRO A N 1
ATOM 3636 C CA . PRO A 1 493 ? -17.494 -20.991 35.806 1.00 83.75 493 PRO A CA 1
ATOM 3637 C C . PRO A 1 493 ? -16.155 -20.319 36.138 1.00 83.75 493 PRO A C 1
ATOM 3639 O O . PRO A 1 493 ? -16.094 -19.520 37.071 1.00 83.75 493 PRO A O 1
ATOM 3642 N N . THR A 1 494 ? -15.066 -20.648 35.441 1.00 81.81 494 THR A N 1
ATOM 3643 C CA . THR A 1 494 ? -13.754 -20.019 35.663 1.00 81.81 494 THR A CA 1
ATOM 3644 C C . THR A 1 494 ? -13.749 -18.602 35.105 1.00 81.81 494 THR A C 1
ATOM 3646 O O . THR A 1 494 ? -13.352 -17.673 35.804 1.00 81.81 494 THR A O 1
ATOM 3649 N N . ASN A 1 495 ? -14.266 -18.408 33.890 1.00 79.00 495 ASN A N 1
ATOM 3650 C CA . ASN A 1 495 ? -14.368 -17.080 33.285 1.00 79.00 495 ASN A CA 1
ATOM 3651 C C . ASN A 1 495 ? -15.388 -16.176 34.000 1.00 79.00 495 ASN A C 1
ATOM 3653 O O . ASN A 1 495 ? -15.140 -14.981 34.144 1.00 79.00 495 ASN A O 1
ATOM 3657 N N . ARG A 1 496 ? -16.485 -16.730 34.538 1.00 85.69 496 ARG A N 1
ATOM 3658 C CA . ARG A 1 496 ? -17.409 -15.962 35.397 1.00 85.69 496 ARG A CA 1
ATOM 3659 C C . ARG A 1 496 ? -16.737 -15.474 36.678 1.00 85.69 496 ARG A C 1
ATOM 3661 O O . ARG A 1 496 ? -16.916 -14.316 37.036 1.00 85.69 496 ARG A O 1
ATOM 3668 N N . ARG A 1 497 ? -15.946 -16.326 37.346 1.00 83.75 497 ARG A N 1
ATOM 3669 C CA . ARG A 1 497 ? -15.170 -15.936 38.539 1.00 83.75 497 ARG A CA 1
ATOM 3670 C C . ARG A 1 497 ? -14.158 -14.846 38.217 1.00 83.75 497 ARG A C 1
ATOM 3672 O O . ARG A 1 497 ? -14.136 -13.838 38.911 1.00 83.75 497 ARG A O 1
ATOM 3679 N N . ALA A 1 498 ? -13.410 -15.001 37.127 1.00 78.81 498 ALA A N 1
ATOM 3680 C CA . ALA A 1 498 ? -12.466 -13.983 36.677 1.00 78.81 498 ALA A CA 1
ATOM 3681 C C . ALA A 1 498 ? -13.158 -12.634 36.409 1.00 78.81 498 ALA A C 1
ATOM 3683 O O . ALA A 1 498 ? -12.632 -11.592 36.781 1.00 78.81 498 ALA A O 1
ATOM 3684 N N . LEU A 1 499 ? -14.364 -12.638 35.827 1.00 82.00 499 LEU A N 1
ATOM 3685 C CA . LEU A 1 499 ? -15.142 -11.416 35.615 1.00 82.00 499 LEU A CA 1
ATOM 3686 C C . LEU A 1 499 ? -15.563 -10.756 36.937 1.00 82.00 499 LEU A C 1
ATOM 3688 O O . LEU A 1 499 ? -15.451 -9.539 37.061 1.00 82.00 499 LEU A O 1
ATOM 3692 N N . VAL A 1 500 ? -16.004 -11.546 37.927 1.00 85.06 500 VAL A N 1
ATOM 3693 C CA . VAL A 1 500 ? -16.303 -11.050 39.284 1.00 85.06 500 VAL A CA 1
ATOM 3694 C C . VAL A 1 500 ? -15.057 -10.422 39.903 1.00 85.06 500 VAL A C 1
ATOM 3696 O O . VAL A 1 500 ? -15.122 -9.289 40.368 1.00 85.06 500 VAL A O 1
ATOM 3699 N N . GLU A 1 501 ? -13.917 -11.117 39.872 1.00 82.88 501 GLU A N 1
ATOM 3700 C CA . GLU A 1 501 ? -12.632 -10.600 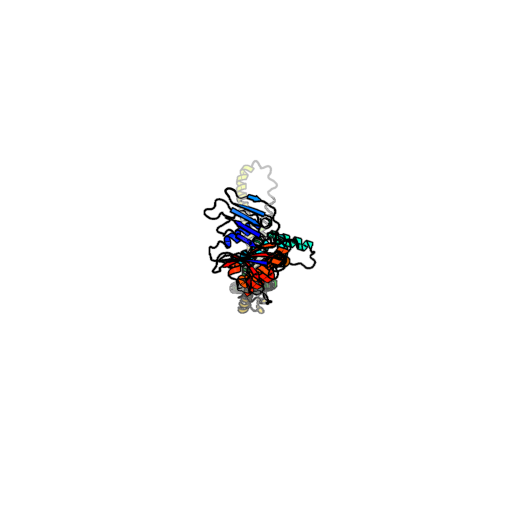40.364 1.00 82.88 501 GLU A CA 1
ATOM 3701 C C . GLU A 1 501 ? -12.224 -9.306 39.653 1.00 82.88 501 GLU A C 1
ATOM 3703 O O . GLU A 1 501 ? -11.674 -8.401 40.279 1.00 82.88 501 GLU A O 1
ATOM 3708 N N . HIS A 1 502 ? -12.526 -9.193 38.359 1.00 77.81 502 HIS A N 1
ATOM 3709 C CA . HIS A 1 502 ? -12.181 -8.021 37.569 1.00 77.81 502 HIS A CA 1
ATOM 3710 C C . HIS A 1 502 ? -12.984 -6.776 37.966 1.00 77.81 502 HIS A C 1
ATOM 3712 O O . HIS A 1 502 ? -12.454 -5.671 37.886 1.00 77.81 502 HIS A O 1
ATOM 3718 N N . VAL A 1 503 ? -14.242 -6.919 38.395 1.00 80.75 503 VAL A N 1
ATOM 3719 C CA . VAL A 1 503 ? -15.093 -5.774 38.782 1.00 80.75 503 VAL A CA 1
ATOM 3720 C C . VAL A 1 503 ? -15.102 -5.503 40.290 1.00 80.75 503 VAL A C 1
ATOM 3722 O O . VAL A 1 503 ? -15.349 -4.371 40.712 1.00 80.75 503 VAL A O 1
ATOM 3725 N N . LYS A 1 504 ? -14.801 -6.515 41.112 1.00 82.44 504 LYS A N 1
ATOM 3726 C CA . LYS A 1 504 ? -14.796 -6.424 42.579 1.00 82.44 504 LYS A CA 1
ATOM 3727 C C . LYS A 1 504 ? -13.767 -5.396 43.056 1.00 82.44 504 LYS A C 1
ATOM 3729 O O . LYS A 1 504 ? -12.603 -5.431 42.664 1.00 82.44 504 LYS A O 1
ATOM 3734 N N . GLY A 1 505 ? -14.209 -4.462 43.900 1.00 75.38 505 GLY A N 1
ATOM 3735 C CA . GLY A 1 505 ? -13.360 -3.415 44.480 1.00 75.38 505 GLY A CA 1
ATOM 3736 C C . GLY A 1 505 ? -12.929 -2.309 43.508 1.00 75.38 505 GLY A C 1
ATOM 3737 O O . GLY A 1 505 ? -12.132 -1.455 43.886 1.00 75.38 505 GLY A O 1
ATOM 3738 N N . ARG A 1 506 ? -13.444 -2.293 42.269 1.00 81.06 506 ARG A N 1
ATOM 3739 C CA . ARG A 1 506 ? -13.135 -1.253 41.268 1.00 81.06 506 ARG A CA 1
ATOM 3740 C C . ARG A 1 506 ? -14.222 -0.190 41.124 1.00 81.06 506 ARG A C 1
ATOM 3742 O O . ARG A 1 506 ? -14.171 0.593 40.182 1.00 81.06 506 ARG A O 1
ATOM 3749 N N . ARG A 1 507 ? -15.218 -0.183 42.021 1.00 83.25 507 ARG A N 1
ATOM 3750 C CA . ARG A 1 507 ? -16.417 0.669 41.929 1.00 83.25 507 ARG A CA 1
ATOM 3751 C C . ARG A 1 507 ? -17.129 0.533 40.578 1.00 83.25 507 ARG A C 1
ATOM 3753 O O . ARG A 1 507 ? -17.665 1.494 40.029 1.00 83.25 507 ARG A O 1
ATOM 3760 N N . VAL A 1 508 ? -17.138 -0.691 40.052 1.00 86.50 508 VAL A N 1
ATOM 3761 C CA . VAL A 1 508 ? -17.843 -1.057 38.823 1.00 86.50 508 VAL A CA 1
ATOM 3762 C C . VAL A 1 508 ? -18.974 -1.994 39.165 1.00 86.50 508 VAL A C 1
ATOM 3764 O O . VAL A 1 508 ? -18.750 -3.066 39.718 1.00 86.50 508 VAL A O 1
ATOM 3767 N N . LEU A 1 509 ? -20.182 -1.605 38.796 1.00 87.88 509 LEU A N 1
ATOM 3768 C CA . LEU A 1 509 ? -21.369 -2.425 38.872 1.00 87.88 509 LEU A CA 1
ATOM 3769 C C . LEU A 1 509 ? -21.677 -3.001 37.491 1.00 87.88 509 LEU A C 1
ATOM 3771 O O . LEU A 1 509 ? -22.095 -2.288 36.577 1.00 87.88 509 LEU A O 1
ATOM 3775 N N . LEU A 1 510 ? -21.472 -4.304 37.350 1.00 88.69 510 LEU A N 1
ATOM 3776 C CA . LEU A 1 510 ? -21.770 -5.048 36.137 1.00 88.69 510 LEU A CA 1
ATOM 3777 C C . LEU A 1 510 ? -23.105 -5.773 36.306 1.00 88.69 510 LEU A C 1
ATOM 3779 O O . LEU A 1 510 ? -23.266 -6.556 37.236 1.00 88.69 510 LEU A O 1
ATOM 3783 N N . PHE A 1 511 ? -24.054 -5.554 35.401 1.00 90.06 511 PHE A N 1
ATOM 3784 C CA . PHE A 1 511 ? -25.296 -6.323 35.350 1.00 90.06 511 PHE A CA 1
ATOM 3785 C C . PHE A 1 511 ? -25.245 -7.359 34.244 1.00 90.06 511 PHE A C 1
ATOM 3787 O O . PHE A 1 511 ? -24.888 -7.044 33.111 1.00 90.06 511 PHE A O 1
ATOM 3794 N N . SER A 1 512 ? -25.680 -8.578 34.539 1.00 91.94 512 SER A N 1
ATOM 3795 C CA . SER A 1 512 ? -25.964 -9.562 33.501 1.00 91.94 512 SER A CA 1
ATOM 3796 C C . SER A 1 512 ? -27.083 -10.515 33.905 1.00 91.94 512 SER A C 1
ATOM 3798 O O . SER A 1 512 ? -27.821 -10.260 34.854 1.00 91.94 512 SER A O 1
ATOM 3800 N N . ALA A 1 513 ? -27.273 -11.594 33.151 1.00 91.00 513 ALA A N 1
ATOM 3801 C CA . ALA A 1 513 ? -28.373 -12.523 33.341 1.00 91.00 513 ALA A CA 1
ATOM 3802 C C . ALA A 1 513 ? -27.953 -13.971 33.075 1.00 91.00 513 ALA A C 1
ATOM 3804 O O . ALA A 1 513 ? -27.149 -14.240 32.184 1.00 91.00 513 ALA A O 1
ATOM 3805 N N . LEU A 1 514 ? -28.557 -14.903 33.813 1.00 91.00 514 LEU A N 1
ATOM 3806 C CA . LEU A 1 514 ? -28.333 -16.338 33.689 1.00 91.00 514 LEU A CA 1
ATOM 3807 C C . LEU A 1 514 ? -29.676 -17.092 33.715 1.00 91.00 514 LEU A C 1
ATOM 3809 O O . LEU A 1 514 ? -30.511 -16.834 34.586 1.00 91.00 514 LEU A O 1
ATOM 3813 N N . PRO A 1 515 ? -29.945 -18.009 32.769 1.00 90.00 515 PRO A N 1
ATOM 3814 C CA . PRO A 1 515 ? -31.123 -18.861 32.847 1.00 90.00 515 PRO A CA 1
ATOM 3815 C C . PRO A 1 515 ? -30.969 -19.898 33.968 1.00 90.00 515 PRO A C 1
ATOM 3817 O O . PRO A 1 515 ? -29.976 -20.619 34.019 1.00 90.00 515 PRO A O 1
ATOM 3820 N N . THR A 1 516 ? -31.963 -19.985 34.849 1.00 89.75 516 THR A N 1
ATOM 3821 C CA . THR A 1 516 ? -32.020 -20.967 35.943 1.00 89.75 516 THR A CA 1
ATOM 3822 C C . THR A 1 516 ? -33.438 -21.517 36.106 1.00 89.75 516 THR A C 1
ATOM 3824 O O . THR A 1 516 ? -34.412 -20.902 35.658 1.00 89.75 516 THR A O 1
ATOM 3827 N N . ASP A 1 517 ? -33.567 -22.667 36.768 1.00 81.94 517 ASP A N 1
ATOM 3828 C CA . ASP A 1 517 ? -34.859 -23.255 37.127 1.00 81.94 517 ASP A CA 1
ATOM 3829 C C . ASP A 1 517 ? -35.406 -22.559 38.380 1.00 81.94 517 ASP A C 1
ATOM 3831 O O . ASP A 1 517 ? -35.210 -22.997 39.512 1.00 81.94 517 ASP A O 1
ATOM 3835 N N . GLY A 1 518 ? -36.048 -21.407 38.194 1.00 83.31 518 GLY A N 1
ATOM 3836 C CA . GLY A 1 518 ? -36.604 -20.643 39.305 1.00 83.31 518 GLY A CA 1
ATOM 3837 C C . GLY A 1 518 ? -37.305 -19.348 38.895 1.00 83.31 518 GLY A C 1
ATOM 3838 O O . GLY A 1 518 ? -37.231 -18.931 37.730 1.00 83.31 518 GLY A O 1
ATOM 3839 N N . PRO A 1 519 ? -38.011 -18.705 39.847 1.00 84.56 519 PRO A N 1
ATOM 3840 C CA . PRO A 1 519 ? -38.533 -17.361 39.649 1.00 84.56 519 PRO A CA 1
ATOM 3841 C C . PRO A 1 519 ? -37.379 -16.377 39.453 1.00 84.56 519 PRO A C 1
ATOM 3843 O O . PRO A 1 519 ? -36.248 -16.624 39.873 1.00 84.56 519 PRO A O 1
ATOM 3846 N N . MET A 1 520 ? -37.675 -15.250 38.809 1.00 86.25 520 MET A N 1
ATOM 3847 C CA . MET A 1 520 ? -36.654 -14.239 38.587 1.00 86.25 520 MET A CA 1
ATOM 3848 C C . MET A 1 520 ? -36.187 -13.624 39.906 1.00 86.25 520 MET A C 1
ATOM 3850 O O . MET A 1 520 ? -37.016 -13.202 40.711 1.00 86.25 520 MET A O 1
ATOM 3854 N N . ARG A 1 521 ? -34.871 -13.533 40.089 1.00 87.62 521 ARG A N 1
ATOM 3855 C CA . ARG A 1 521 ? -34.233 -12.859 41.226 1.00 87.62 521 ARG A CA 1
ATOM 3856 C C . ARG A 1 521 ? -32.925 -12.210 40.790 1.00 87.62 521 ARG A C 1
ATOM 3858 O O . ARG A 1 521 ? -32.298 -12.682 39.845 1.00 87.62 521 ARG A O 1
ATOM 3865 N N . ALA A 1 522 ? -32.519 -11.148 41.471 1.00 87.50 522 ALA A N 1
ATOM 3866 C CA . ALA A 1 522 ? -31.183 -10.586 41.322 1.00 87.50 522 ALA A CA 1
ATOM 3867 C C . ALA A 1 522 ? -30.267 -11.166 42.395 1.00 87.50 522 ALA A C 1
ATOM 3869 O O . ALA A 1 522 ? -30.687 -11.349 43.537 1.00 87.50 522 ALA A O 1
ATOM 3870 N N . VAL A 1 523 ? -29.041 -11.492 42.007 1.00 88.19 523 VAL A N 1
ATOM 3871 C CA . VAL A 1 523 ? -28.087 -12.167 42.876 1.00 88.19 523 VAL A CA 1
ATOM 3872 C C . VAL A 1 523 ? -26.714 -11.535 42.702 1.00 88.19 523 VAL A C 1
ATOM 3874 O O . VAL A 1 523 ? -26.289 -11.304 41.570 1.00 88.19 523 VAL A O 1
ATOM 3877 N N . VAL A 1 524 ? -26.014 -11.250 43.799 1.00 86.38 524 VAL A N 1
ATOM 3878 C CA . VAL A 1 524 ? -24.647 -10.723 43.737 1.00 86.38 524 VAL A CA 1
ATOM 3879 C C . VAL A 1 524 ? -23.704 -11.911 43.568 1.00 86.38 524 VAL A C 1
ATOM 3881 O O . VAL A 1 524 ? -23.686 -12.833 44.381 1.00 86.38 524 VAL A O 1
ATOM 3884 N N . ALA A 1 525 ? -22.963 -11.948 42.466 1.00 82.94 525 ALA A N 1
ATOM 3885 C CA . ALA A 1 525 ? -22.016 -13.021 42.202 1.00 82.94 525 ALA A CA 1
ATOM 3886 C C . ALA A 1 525 ? -20.775 -12.865 43.088 1.00 82.94 525 ALA A C 1
ATOM 3888 O O . ALA A 1 525 ? -20.230 -11.767 43.212 1.00 82.94 525 ALA A O 1
ATOM 3889 N N . ASP A 1 526 ? -20.310 -13.975 43.663 1.00 77.25 526 ASP A N 1
ATOM 3890 C CA . ASP A 1 526 ? -19.110 -14.002 44.500 1.00 77.25 526 ASP A CA 1
ATOM 3891 C C . ASP A 1 526 ? -17.964 -14.801 43.864 1.00 77.25 526 ASP A C 1
ATOM 3893 O O . ASP A 1 526 ? -18.147 -15.650 42.983 1.00 77.25 526 ASP A O 1
ATOM 3897 N N . THR A 1 527 ? -16.755 -14.503 44.333 1.00 62.34 527 THR A N 1
ATOM 3898 C CA . THR A 1 527 ? -15.480 -15.032 43.854 1.00 62.34 527 THR A CA 1
ATOM 3899 C C . THR A 1 527 ? -15.311 -16.534 44.105 1.00 62.34 527 THR A C 1
ATOM 3901 O O . THR A 1 527 ? -14.655 -17.202 43.309 1.00 62.34 527 THR A O 1
ATOM 3904 N N . GLU A 1 528 ? -15.924 -17.102 45.152 1.00 55.00 528 GLU A N 1
ATOM 3905 C CA . GLU A 1 528 ? -15.718 -18.517 45.510 1.00 55.00 528 GLU A CA 1
ATOM 3906 C C . GLU A 1 528 ? -16.461 -19.503 44.596 1.00 55.00 528 GLU A C 1
ATOM 3908 O O . GLU A 1 528 ? -15.939 -20.572 44.274 1.00 55.00 528 GLU A O 1
ATOM 3913 N N . THR A 1 529 ? -17.660 -19.154 44.129 1.00 53.81 529 THR A N 1
ATOM 3914 C CA . THR A 1 529 ? -18.525 -20.083 43.381 1.00 53.81 529 THR A CA 1
ATOM 3915 C C . THR A 1 529 ? -18.697 -19.702 41.914 1.00 53.81 529 THR A C 1
ATOM 3917 O O . THR A 1 529 ? -19.036 -20.565 41.103 1.00 53.81 529 THR A O 1
ATOM 3920 N N . GLY A 1 530 ? -18.494 -18.430 41.540 1.00 51.69 530 GLY A N 1
ATOM 3921 C CA . GLY A 1 530 ? -18.899 -17.925 40.218 1.00 51.69 530 GLY A CA 1
ATOM 3922 C C . GLY A 1 530 ? -20.404 -18.052 39.952 1.00 51.69 530 GLY A C 1
ATOM 3923 O O . GLY A 1 530 ? -20.849 -17.869 38.817 1.00 51.69 530 GLY A O 1
ATOM 3924 N N . ALA A 1 531 ? -21.165 -18.404 40.987 1.00 50.56 531 ALA A N 1
ATOM 3925 C CA . ALA A 1 531 ? -22.607 -18.518 41.028 1.00 50.56 531 ALA A CA 1
ATOM 3926 C C . ALA A 1 531 ? -23.126 -17.461 42.006 1.00 50.56 531 ALA A C 1
ATOM 3928 O O . ALA A 1 531 ? -22.393 -16.984 42.876 1.00 50.56 531 ALA A O 1
ATOM 3929 N N . GLY A 1 532 ? -24.378 -17.051 41.835 1.00 45.97 532 GLY A N 1
ATOM 3930 C CA . GLY A 1 532 ? -24.948 -16.002 42.658 1.00 45.97 532 GLY A CA 1
ATOM 3931 C C . GLY A 1 532 ? -25.028 -16.399 44.139 1.00 45.97 532 GLY A C 1
ATOM 3932 O O . GLY A 1 532 ? -25.549 -17.466 44.468 1.00 45.97 532 GLY A O 1
ATOM 3933 N N . ILE A 1 533 ? -24.567 -15.520 45.032 1.00 42.41 533 ILE A N 1
ATOM 3934 C CA . ILE A 1 533 ? -24.932 -15.542 46.450 1.00 42.41 533 ILE A CA 1
ATOM 3935 C C . ILE A 1 533 ? -26.136 -14.616 46.618 1.00 42.41 533 ILE A C 1
ATOM 3937 O O . ILE A 1 533 ? -26.070 -13.430 46.294 1.00 42.41 533 ILE A O 1
ATOM 3941 N N . THR A 1 534 ? -27.267 -15.164 47.066 1.00 40.09 534 THR A N 1
ATOM 3942 C CA . THR A 1 534 ? -28.431 -14.351 47.451 1.00 40.09 534 THR A CA 1
ATOM 3943 C C . THR A 1 534 ? -27.990 -13.341 48.499 1.00 40.09 534 THR A C 1
ATOM 3945 O O . THR A 1 534 ? -27.560 -13.757 49.575 1.00 40.09 534 THR A O 1
ATOM 3948 N N . ALA A 1 535 ? -28.059 -12.058 48.135 1.00 35.88 535 ALA A N 1
ATOM 3949 C CA . ALA A 1 535 ? -28.002 -10.953 49.080 1.00 35.88 535 ALA A CA 1
ATOM 3950 C C . ALA A 1 535 ? -29.236 -11.005 49.988 1.00 35.88 535 ALA A C 1
ATOM 3952 O O . ALA A 1 535 ? -30.330 -11.328 49.454 1.00 35.88 535 ALA A O 1
#

Radius of gyration: 60.87 Å; chains: 1; bounding box: 109×82×170 Å

Sequence (535 aa):
MTSQVLRLTGAGGAPDGEIEIPDEGGLVVLEGHNGSGKSQTLDAITDLTTGERNIKLKHGRSKGEVSGFGATIRLGARTSRKGELEVVGLTSRMDVAAIVDPGYKGRDQCNRAIVKSLVRMLGLTPEVALFYDLCATRKPGESDEELATRKRAIFDELMPAGLGDCEDLVELARKVKDAFDGAARRIKGESERVQGEADALLATGSDLDLEAPHAADALQAALEQAIAADGGVRERVGTFAEIAQAAADARAKVGEGGGPDADAMNEAHEGLSSAAKVSDEAGELVTSLVDEVTRAQAALEQASSAHARAQAHKAAANDRFHAAEQRLMDLEAIENGWEAAQKAIAVLADAKPPTGDEVGQAAAAVAQARKDNDRGTLVRNALEKRAHGKQRRRDAATLRGREDELREAGRGTDAILSRLINEAGVEGFSVVDGEVLAVPPGESQPRPYLDLSDGQRTRIACDATIPVALRDVPADELAVIVLGQRVYQDLDPTNRRALVEHVKGRRVLLFSALPTDGPMRAVVADTETGAGITA

Foldseek 3Di:
DDFWWKFWWQWELEDGDIDTADQLAFEKAKEAAPSNCFQSVLVLVLCQQVVPDPTDGHPPDQKIWIDTQQKIWIDHPDIDIDGDHQFHELAVLQPLVLLLPVPDPDQLVSLLSNLQSLCSSLVPWADPLLLLVLQDDDDVPDDPVNSSVVSVVSQVVQADPPLRVDGGNSVSLVRSLVSLLVVLVVLLVVLVVLLVLLVVLQCQCVVADLPADQPQVVLVVLLVVLVVQLVVLVVLVVVVVVLVVLLVVVVVCVVPDDDDDPVVVVVLVVVVVVLVVVPPVVPPPPPPPPVCVVVCVVVVVVVVVVVVVVVVVVVVSVVVVVVSVVVVVVVVCVVVSVVVNVVSVVVVPPDDRDDPVSSVVSVVSSVVSVVSNVSSVSSVSSVVSNVVSVVSNVVSVVSVVVSVSSNVSSQCSQVSSQVSSVVSPQPQWGAGPSFIWGAFPPGDDTDGLVVDDSLRSSLSSCVRSVVSSCPPPPQSHAYEHEDEQVSLQRHDLVSLLSSRVSGRSSSYHYYYYYYDHRNIDMFRQDNPGSDGDRD

Secondary structure (DSSP, 8-state):
---EEEEEESBTTPPSEEEEE-TT-EEEEEEE-TTSSHHHHHHHHHHHHH----PPBPTT-S-EEEEETTEEEEESSS-EEES--SSEE-TTT--HHHHH----SSHHHHHHHHHHHHHHHTTPPP-GGGGGGGS-PPPTT--HHHHHHHHHHHHHHHSPTTGGG---HHHHHHHHHHHHHHHHHHHHHHHHHHHHHHHHHHHTTTTS-TTS---HHHHHHHHHHHHHHHHHHHHHHHHHHHHHHHHHHHHHHHHH-PPP-TTTTHHHHHHHHSSSTTSSTTSSSSSS-SS-TTTHHHHHHHHHHHHHHHHHHHHHHHHHHHHHHHHHHHHHHHHHHHHHHHHHHHHTTT-PPPPHHHHHHHHHHHHHHHHHHHHHHHHHHHHHHHHHHHHHHHHHHHHHHHHHHHHHHHHHHHHHHHHHHHHTT-TTEEEETTEEEE--TT-SS-EEGGGS-HHHHHHHHHHHHHHHHTTTS-TTSPEEEE--HHHHHTS-HHHHHHHHHHHTTTTEEEEEEEE-SSS-EEEEE-TTTSSEE--

pLDDT: mean 79.97, std 14.08, range [35.88, 97.56]